Protein AF-A0A921IA34-F1 (afdb_monomer)

Radius of gyration: 31.18 Å; Cα contacts (8 Å, |Δi|>4): 1100; chains: 1; bounding box: 76×74×92 Å

InterPro domains:
  IPR003790 Glycosyl hydrolase-like 10 [PF02638] (275-524)
  IPR017853 Glycoside hydrolase superfamily [SSF51445] (281-502)
  IPR052177 Divisome-localized Glycosyl Hydrolase [PTHR43405] (266-521)

Organism: NCBI:txid371601

pLDDT: mean 89.74, std 14.3, range [26.45, 98.88]

Sequence (537 aa):
MKKIITHIIALLYVSVALAQVSVTIEAPSPDPTLTVRGPEKNVTLFNDVTWEKQDNYLALFSTAYGNIVRSNRTNYTALQIDKDMKVTAIINGGVDKNLRPSFSEKLHLEIPKDGFVLIASDSDYSSAGWKRFVAEHFRLGDIVKLRLNGDIQSLSQVLSSQKGVALPNIELEGDFLLTVVGNKTNIKGKINNYDPKAEYKLELLKGNSTMTLTVNSKGHFTAGLSLVEGTNYMDIQLSKDGVTAAKQPVIIYSRNSHVGSRELVMWVEQFPNALVLTDRNAVIKMVNNIKKAGYTALGLDVKGPEGYVSYRKNDLSSSPYITASQNPKKKVTDTGFDLLQTVLEEAHKMGLKVYASFNFFTEGNVTANDYAILNQHKDWEEIVQRPEDKGKLLRITESSRGKEAAEGKLVALAFVNPSNKKVQDFQLLRVEEVLKNYDVDGIVLDRCRYDNLYADFSHITRNAFEDYLREKGKVLDNFPADAFKIDQSGTLIKGKHYHEWILFRSQTIADFTGRIRALVNTYKQKKNPALKMAAYV

Foldseek 3Di:
DDDDDDDDPPPPPPPPPPPPKWKWKWFPQQFCVVPVTHDIDTADAELDPCVVVDALHKYKYACVNPFKDWDQFLQKWKFAAELQQFTADIRQAPDAQPDGGPSPDTGIDTHYHNTIMIMHGHPDCPPSVRRVCRRHRDDGGTRMFMDIVRHGFGPVCVVCVVVVQHFWEKDWPDDLEEEAADFKDKTKTFIPSDDLPWDKWKWKAFPPDIDTWDADSRRITMDMGGHDAAKGKIKIWMDTPNHTRYIRIHIYHYDYPPPDDDAAEAEAECQVCLVQLPDLVSLLVVLVVCVVVPHQAYEYAQAHLQGAGLADQQVQQPFHHQCPKPQPSNHDDPPVDRSQQSNQVNNVVSNYAYAHEYLQFGARKLLRRTGRCCVVVVVQWAFFQFLQQFRDTDGCCGDPNSVCSVVVNDTDTTTGALLDVVSLVSSLSVLLSCLVPHPHLEYEYHNLAAPDPRIHQDVSLVVLLQVLQVVVVHHDDDPPVQCWTRHNNSGIGGHVCVVSSVVSRVVSSVVSVVVSVVSQVVSCVVPNVSYDYYYDD

Solvent-accessible surface area (backbone atoms only — not comparable to full-atom values): 29355 Å² total; per-residue (Å²): 134,91,80,91,85,89,78,87,82,73,82,78,77,76,73,78,72,75,79,76,84,46,38,29,44,28,33,52,37,84,24,61,88,85,35,80,67,31,64,69,46,65,51,74,39,68,51,56,91,60,56,89,82,57,65,66,36,27,32,41,31,36,58,89,62,41,61,62,53,72,44,90,56,22,79,44,16,34,38,29,25,38,64,83,35,29,28,76,43,69,36,43,41,55,38,60,81,96,58,77,63,86,41,76,48,58,44,72,43,64,30,37,79,83,17,29,28,39,42,17,31,41,92,38,59,83,82,69,35,34,25,42,48,53,13,42,51,42,49,84,66,40,58,49,44,40,24,52,77,81,42,82,45,55,70,72,53,53,61,34,46,77,71,72,41,74,69,46,39,79,46,62,78,60,74,49,65,46,80,40,69,37,52,58,52,74,51,46,30,34,38,44,65,61,54,86,87,57,63,71,49,38,31,40,36,43,87,97,45,76,43,82,50,67,63,48,93,82,27,37,36,63,46,82,42,82,49,58,81,41,80,41,68,36,35,39,38,34,25,45,80,89,40,82,56,34,76,42,67,38,38,37,37,19,37,74,72,74,90,61,85,80,82,37,67,46,78,42,62,41,67,93,33,39,76,56,59,70,50,68,68,43,41,48,54,50,44,52,51,43,50,75,72,66,39,44,27,34,31,38,33,39,25,32,48,28,39,23,22,37,51,73,72,36,89,70,57,67,60,44,39,49,51,72,49,80,39,77,86,36,58,46,85,80,80,81,72,38,49,50,63,50,45,48,60,53,26,48,77,71,68,30,44,40,25,44,23,31,30,59,26,28,30,16,27,42,37,66,75,30,55,55,50,37,86,84,37,65,87,42,48,26,19,27,39,39,44,92,51,39,33,45,78,30,40,50,74,73,27,65,66,23,49,40,4,55,72,62,76,43,89,39,69,35,37,37,37,76,69,36,62,70,55,50,52,51,52,46,32,53,52,47,26,45,64,70,71,42,93,58,45,21,42,32,36,28,56,66,53,70,86,48,91,47,39,60,68,33,72,59,38,50,51,55,50,38,52,59,33,45,80,69,78,40,83,78,88,47,84,56,41,34,36,41,34,31,37,87,87,32,46,50,40,78,20,94,38,32,68,57,45,55,50,48,55,53,46,48,45,50,52,51,52,50,52,52,51,54,53,52,51,53,44,22,76,74,76,39,79,78,51,43,76,51,72,62,132

Structure (mmCIF, N/CA/C/O backbone):
data_AF-A0A921IA34-F1
#
_entry.id   AF-A0A921IA34-F1
#
loop_
_atom_site.group_PDB
_atom_site.id
_atom_site.type_symbol
_atom_site.label_atom_id
_atom_site.label_alt_id
_atom_site.label_comp_id
_atom_site.label_asym_id
_atom_site.label_entity_id
_atom_site.label_seq_id
_atom_site.pdbx_PDB_ins_code
_atom_site.Cartn_x
_atom_site.Cartn_y
_atom_site.Cartn_z
_atom_site.occupancy
_atom_site.B_iso_or_equiv
_atom_site.auth_seq_id
_atom_site.auth_comp_id
_atom_site.auth_asym_id
_atom_site.auth_atom_id
_atom_site.pdbx_PDB_model_num
ATOM 1 N N . MET A 1 1 ? 19.914 49.099 64.292 1.00 34.03 1 MET A N 1
ATOM 2 C CA . MET A 1 1 ? 19.563 50.344 63.574 1.00 34.03 1 MET A CA 1
ATOM 3 C C . MET A 1 1 ? 19.827 50.142 62.088 1.00 34.03 1 MET A C 1
ATOM 5 O O . MET A 1 1 ? 20.986 49.980 61.759 1.00 34.03 1 MET A O 1
ATOM 9 N N . LYS A 1 2 ? 18.756 50.173 61.266 1.00 33.38 2 LYS A N 1
ATOM 10 C CA . LYS A 1 2 ? 18.680 50.619 59.846 1.00 33.38 2 LYS A CA 1
ATOM 11 C C . LYS A 1 2 ? 19.602 49.900 58.828 1.00 33.38 2 LYS A C 1
ATOM 13 O O . LYS A 1 2 ? 20.805 49.952 58.984 1.00 33.38 2 LYS A O 1
ATOM 18 N N . LYS A 1 3 ? 19.166 49.304 57.708 1.00 35.38 3 LYS A N 1
ATOM 19 C CA . LYS A 1 3 ? 17.932 49.299 56.877 1.00 35.38 3 LYS A CA 1
ATOM 20 C C . LYS A 1 3 ? 18.040 48.059 55.947 1.00 35.38 3 LYS A C 1
ATOM 22 O O . LYS A 1 3 ? 19.132 47.786 55.475 1.00 35.38 3 LYS A O 1
ATOM 27 N N . ILE A 1 4 ? 17.034 47.184 55.841 1.00 37.50 4 ILE A N 1
ATOM 28 C CA . ILE A 1 4 ? 15.995 47.121 54.780 1.00 37.50 4 ILE A CA 1
ATOM 29 C C . ILE A 1 4 ? 16.569 47.092 53.349 1.00 37.50 4 ILE A C 1
ATOM 31 O O . ILE A 1 4 ? 17.015 48.134 52.888 1.00 37.50 4 ILE A O 1
ATOM 35 N N . ILE A 1 5 ? 16.458 45.943 52.660 1.00 36.03 5 ILE A N 1
ATOM 36 C CA . ILE A 1 5 ? 15.822 45.770 51.333 1.00 36.03 5 ILE A CA 1
ATOM 37 C C . ILE A 1 5 ? 15.361 44.300 51.202 1.00 36.03 5 ILE A C 1
ATOM 39 O O . ILE A 1 5 ? 16.137 43.359 51.076 1.00 36.03 5 ILE A O 1
ATOM 43 N N . THR A 1 6 ? 14.048 44.168 51.335 1.00 32.12 6 THR A N 1
ATOM 44 C CA . THR A 1 6 ? 13.084 43.202 50.796 1.00 32.12 6 THR A CA 1
ATOM 45 C C . THR A 1 6 ? 13.592 42.240 49.713 1.00 32.12 6 THR A C 1
ATOM 47 O O . THR A 1 6 ? 13.992 42.704 48.654 1.00 32.12 6 THR A O 1
ATOM 50 N N . HIS A 1 7 ? 13.438 40.924 49.913 1.00 31.88 7 HIS A N 1
ATOM 51 C CA . HIS A 1 7 ? 13.041 39.974 48.861 1.00 31.88 7 HIS A CA 1
ATOM 52 C C . HIS A 1 7 ? 12.028 38.984 49.449 1.00 31.88 7 HIS A C 1
ATOM 54 O O . HIS A 1 7 ? 12.232 38.385 50.503 1.00 31.88 7 HIS A O 1
ATOM 60 N N . ILE A 1 8 ? 10.894 38.908 48.766 1.00 31.66 8 ILE A N 1
ATOM 61 C CA . ILE A 1 8 ? 9.678 38.175 49.100 1.00 31.66 8 ILE A CA 1
ATOM 62 C C . ILE A 1 8 ? 9.946 36.672 48.956 1.00 31.66 8 ILE A C 1
ATOM 64 O O . ILE A 1 8 ? 10.125 36.183 47.845 1.00 31.66 8 ILE A O 1
ATOM 68 N N . ILE A 1 9 ? 9.942 35.928 50.065 1.00 30.95 9 ILE A N 1
ATOM 69 C CA . ILE A 1 9 ? 9.748 34.473 50.036 1.00 30.95 9 ILE A CA 1
ATOM 70 C C . ILE A 1 9 ? 8.237 34.254 50.013 1.00 30.95 9 ILE A C 1
ATOM 72 O O . ILE A 1 9 ? 7.579 34.176 51.050 1.00 30.95 9 ILE A O 1
ATOM 76 N N . ALA A 1 10 ? 7.670 34.237 48.809 1.00 32.19 10 ALA A N 1
ATOM 77 C CA . ALA A 1 10 ? 6.330 33.720 48.604 1.00 32.19 10 ALA A CA 1
ATOM 78 C C . ALA A 1 10 ? 6.380 32.205 48.834 1.00 32.19 10 ALA A C 1
ATOM 80 O O . ALA A 1 10 ? 7.074 31.482 48.118 1.00 32.19 10 ALA A O 1
ATOM 81 N N . LEU A 1 11 ? 5.651 31.740 49.852 1.00 30.73 11 LEU A N 1
ATOM 82 C CA . LEU A 1 11 ? 5.271 30.342 49.997 1.00 30.73 11 LEU A CA 1
ATOM 83 C C . LEU A 1 11 ? 4.583 29.886 48.702 1.00 30.73 11 LEU A C 1
ATOM 85 O O . LEU A 1 11 ? 3.416 30.196 48.464 1.00 30.73 11 LEU A O 1
ATOM 89 N N . LEU A 1 12 ? 5.293 29.114 47.885 1.00 27.77 12 LEU A N 1
ATOM 90 C CA . LEU A 1 12 ? 4.687 28.222 46.905 1.00 27.77 12 LEU A CA 1
ATOM 91 C C . LEU A 1 12 ? 4.050 27.061 47.677 1.00 27.77 12 LEU A C 1
ATOM 93 O O . LEU A 1 12 ? 4.649 26.003 47.859 1.00 27.77 12 LEU A O 1
ATOM 97 N N . TYR A 1 13 ? 2.816 27.265 48.139 1.00 29.97 13 TYR A N 1
ATOM 98 C CA . TYR A 1 13 ? 1.884 26.156 48.298 1.00 29.97 13 TYR A CA 1
ATOM 99 C C . TYR A 1 13 ? 1.627 25.599 46.896 1.00 29.97 13 TYR A C 1
ATOM 101 O O . TYR A 1 13 ? 0.759 26.076 46.169 1.00 29.97 13 TYR A O 1
ATOM 109 N N . VAL A 1 14 ? 2.419 24.607 46.490 1.00 28.56 14 VAL A N 1
ATOM 110 C CA . VAL A 1 14 ? 2.042 23.725 45.388 1.00 28.56 14 VAL A CA 1
ATOM 111 C C . VAL A 1 14 ? 0.906 22.867 45.927 1.00 28.56 14 VAL A C 1
ATOM 113 O O . VAL A 1 14 ? 1.120 21.847 46.579 1.00 28.56 14 VAL A O 1
ATOM 116 N N . SER A 1 15 ? -0.324 23.316 45.703 1.00 26.45 15 SER A N 1
ATOM 117 C CA . SER A 1 15 ? -1.469 22.423 45.688 1.00 26.45 15 SER A CA 1
ATOM 118 C C . SER A 1 15 ? -1.187 21.377 44.613 1.00 26.45 15 SER A C 1
ATOM 120 O O . SER A 1 15 ? -1.224 21.659 43.416 1.00 26.45 15 SER A O 1
ATOM 122 N N . VAL A 1 16 ? -0.851 20.159 45.037 1.00 29.06 16 VAL A N 1
ATOM 123 C CA . VAL A 1 16 ? -0.898 18.988 44.163 1.00 29.06 16 VAL A CA 1
ATOM 124 C C . VAL A 1 16 ? -2.370 18.812 43.804 1.00 29.06 16 VAL A C 1
ATOM 126 O O . VAL A 1 16 ? -3.139 18.210 44.549 1.00 29.06 16 VAL A O 1
ATOM 129 N N . ALA A 1 17 ? -2.792 19.429 42.703 1.00 27.73 17 ALA A N 1
ATOM 130 C CA . ALA A 1 17 ? -4.079 19.150 42.104 1.00 27.73 17 ALA A CA 1
ATOM 131 C C . ALA A 1 17 ? -4.035 17.686 41.658 1.00 27.73 17 ALA A C 1
ATOM 133 O O . ALA A 1 17 ? -3.368 17.344 40.683 1.00 27.73 17 ALA A O 1
ATOM 134 N N . LEU A 1 18 ? -4.694 16.807 42.416 1.00 32.25 18 LEU A N 1
ATOM 135 C CA . LEU A 1 18 ? -5.036 15.471 41.946 1.00 32.25 18 LEU A CA 1
ATOM 136 C C . LEU A 1 18 ? -5.746 15.654 40.602 1.00 32.25 18 LEU A C 1
ATOM 138 O O . LEU A 1 18 ? -6.806 16.278 40.550 1.00 32.25 18 LEU A O 1
ATOM 142 N N . ALA A 1 19 ? -5.134 15.180 39.515 1.00 39.66 19 ALA A N 1
ATOM 143 C CA . ALA A 1 19 ? -5.755 15.212 38.201 1.00 39.66 19 ALA A CA 1
ATOM 144 C C . ALA A 1 19 ? -7.112 14.505 38.303 1.00 39.66 19 ALA A C 1
ATOM 146 O O . ALA A 1 19 ? -7.183 13.326 38.655 1.00 39.66 19 ALA A O 1
ATOM 147 N N . GLN A 1 20 ? -8.193 15.248 38.070 1.00 52.47 20 GLN A N 1
ATOM 148 C CA . GLN A 1 20 ? -9.539 14.706 38.154 1.00 52.47 20 GLN A CA 1
ATOM 149 C C . GLN A 1 20 ? -9.697 13.644 37.063 1.00 52.47 20 GLN A C 1
ATOM 151 O O . GLN A 1 20 ? -9.492 13.924 35.883 1.00 52.47 20 GLN A O 1
ATOM 156 N N . VAL A 1 21 ? -10.020 12.415 37.470 1.00 64.69 21 VAL A N 1
ATOM 157 C CA . VAL A 1 21 ? -10.246 11.288 36.561 1.00 64.69 21 VAL A CA 1
ATOM 158 C C . VAL A 1 21 ? -11.356 11.662 35.578 1.00 64.69 21 VAL A C 1
ATOM 160 O O . VAL A 1 21 ? -12.492 11.900 35.988 1.00 64.69 21 VAL A O 1
ATOM 163 N N . SER A 1 22 ? -11.031 11.719 34.287 1.00 80.88 22 SER A N 1
ATOM 164 C CA . SER A 1 22 ? -11.992 12.041 33.232 1.00 80.88 22 SER A CA 1
ATOM 165 C C . SER A 1 22 ? -12.490 10.750 32.594 1.00 80.88 22 SER A C 1
ATOM 167 O O . SER A 1 22 ? -11.707 9.980 32.033 1.00 80.88 22 SER A O 1
ATOM 169 N N . VAL A 1 23 ? -13.795 10.504 32.699 1.00 90.50 23 VAL A N 1
ATOM 170 C CA . VAL A 1 23 ? -14.474 9.433 31.966 1.00 90.50 23 VAL A CA 1
ATOM 171 C C . VAL A 1 23 ? -15.251 10.052 30.822 1.00 90.50 23 VAL A C 1
ATOM 173 O O . VAL A 1 23 ? -16.060 10.951 31.050 1.00 90.50 23 VAL A O 1
ATOM 176 N N . THR A 1 24 ? -15.060 9.538 29.613 1.00 94.12 24 THR A N 1
ATOM 177 C CA . THR A 1 24 ? -15.840 9.933 28.438 1.00 94.12 24 THR A CA 1
ATOM 178 C C . THR A 1 24 ? -16.510 8.728 27.792 1.00 94.12 24 THR A C 1
ATOM 180 O O . THR A 1 24 ? -16.020 7.599 27.864 1.00 94.12 24 THR A O 1
ATOM 183 N N . ILE A 1 25 ? -17.652 8.971 27.151 1.00 96.56 25 ILE A N 1
ATOM 184 C CA . ILE A 1 25 ? -18.183 8.073 26.127 1.00 96.56 25 ILE A CA 1
ATOM 185 C C . ILE A 1 25 ? -17.742 8.618 24.767 1.00 96.56 25 ILE A C 1
ATOM 187 O O . ILE A 1 25 ? -17.926 9.801 24.478 1.00 96.56 25 ILE A O 1
ATOM 191 N N . GLU A 1 26 ? -17.147 7.765 23.946 1.00 95.19 26 GLU A N 1
ATOM 192 C CA . GLU A 1 26 ? -16.832 8.033 22.546 1.00 95.19 26 GLU A CA 1
ATOM 193 C C . GLU A 1 26 ? -17.920 7.398 21.680 1.00 95.19 26 GLU A C 1
ATOM 195 O O . GLU A 1 26 ? -18.133 6.178 21.706 1.00 95.19 26 GLU A O 1
ATOM 200 N N . ALA A 1 27 ? -18.601 8.241 20.910 1.00 91.25 27 ALA A N 1
ATOM 201 C CA . ALA A 1 27 ? -19.473 7.801 19.832 1.00 91.25 27 ALA A CA 1
ATOM 202 C C . ALA A 1 27 ? -18.639 7.243 18.666 1.00 91.25 27 ALA A C 1
ATOM 204 O O . ALA A 1 27 ? -17.467 7.606 18.537 1.00 91.25 27 ALA A O 1
ATOM 205 N N . PRO A 1 28 ? -19.194 6.395 17.783 1.00 84.69 28 PRO A N 1
ATOM 206 C CA . PRO A 1 28 ? -18.472 5.965 16.591 1.00 84.69 28 PRO A CA 1
ATOM 207 C C . PRO A 1 28 ? -17.857 7.153 15.856 1.00 84.69 28 PRO A C 1
ATOM 209 O O . PRO A 1 28 ? -18.457 8.228 15.764 1.00 84.69 28 PRO A O 1
ATOM 212 N N . SER A 1 29 ? -16.637 6.968 15.347 1.00 76.75 29 SER A N 1
ATOM 213 C CA . SER A 1 29 ? -16.017 8.039 14.581 1.00 76.75 29 SER A CA 1
ATOM 214 C C . SER A 1 29 ? -16.907 8.398 13.388 1.00 76.75 29 SER A C 1
ATOM 216 O O . SER A 1 29 ? -17.338 7.479 12.684 1.00 76.75 29 SER A O 1
ATOM 218 N N . PRO A 1 30 ? -17.160 9.699 13.128 1.00 62.62 30 PRO A N 1
ATOM 219 C CA . PRO A 1 30 ? -17.965 10.120 11.988 1.00 62.62 30 PRO A CA 1
ATOM 220 C C . PRO A 1 30 ? -17.257 9.728 10.686 1.00 62.62 30 PRO A C 1
ATOM 222 O O . PRO A 1 30 ? -17.907 9.500 9.672 1.00 62.62 30 PRO A O 1
ATOM 225 N N . ASP A 1 31 ? -15.924 9.620 10.757 1.00 57.00 31 ASP A N 1
ATOM 226 C CA . ASP A 1 31 ? -15.035 9.123 9.722 1.00 57.00 31 ASP A CA 1
ATOM 227 C C . ASP A 1 31 ? -13.747 8.563 10.344 1.00 57.00 31 ASP A C 1
ATOM 229 O O . ASP A 1 31 ? -12.789 9.299 10.605 1.00 57.00 31 ASP A O 1
ATOM 233 N N . PRO A 1 32 ? -13.686 7.243 10.569 1.00 37.53 32 PRO A N 1
ATOM 234 C CA . PRO A 1 32 ? -12.523 6.583 11.158 1.00 37.53 32 PRO A CA 1
ATOM 235 C C . PRO A 1 32 ? -11.279 6.557 10.249 1.00 37.53 32 PRO A C 1
ATOM 237 O O . PRO A 1 32 ? -10.276 5.969 10.651 1.00 37.53 32 PRO A O 1
ATOM 240 N N . THR A 1 33 ? -11.322 7.126 9.038 1.00 36.69 33 THR A N 1
ATOM 241 C CA . THR A 1 33 ? -10.173 7.204 8.114 1.00 36.69 33 THR A CA 1
ATOM 242 C C . THR A 1 33 ? -9.428 8.537 8.195 1.00 36.69 33 THR A C 1
ATOM 244 O O . THR A 1 33 ? -8.220 8.560 7.971 1.00 36.69 33 THR A O 1
ATOM 247 N N . LEU A 1 34 ? -10.120 9.616 8.576 1.00 31.66 34 LEU A N 1
ATOM 248 C CA . LEU A 1 34 ? -9.529 10.935 8.838 1.00 31.66 34 LEU A CA 1
ATOM 249 C C . LEU A 1 34 ? -9.380 11.211 10.335 1.00 31.66 34 LEU A C 1
ATOM 251 O O . LEU A 1 34 ? -8.373 11.767 10.772 1.00 31.66 34 LEU A O 1
ATOM 255 N N . THR A 1 35 ? -10.353 10.770 11.131 1.00 40.47 35 THR A N 1
ATOM 256 C CA . THR A 1 35 ? -10.370 10.971 12.578 1.00 40.47 35 THR A CA 1
ATOM 257 C C . THR A 1 35 ? -10.532 9.616 13.244 1.00 40.47 35 THR A C 1
ATOM 259 O O . THR A 1 35 ? -11.627 9.081 13.365 1.00 40.47 35 THR A O 1
ATOM 262 N N . VAL A 1 36 ? -9.435 9.020 13.706 1.00 64.00 36 VAL A N 1
ATOM 263 C CA . VAL A 1 36 ? -9.460 7.684 14.341 1.00 64.00 36 VAL A CA 1
ATOM 264 C C . VAL A 1 36 ? -10.351 7.654 15.600 1.00 64.00 36 VAL A C 1
ATOM 266 O O . VAL A 1 36 ? -10.832 6.594 16.006 1.00 64.00 36 VAL A O 1
ATOM 269 N N . ARG A 1 37 ? -10.592 8.825 16.202 1.00 75.31 37 ARG A N 1
ATOM 270 C CA . ARG A 1 37 ? -11.310 9.030 17.462 1.00 75.31 37 ARG A CA 1
ATOM 271 C C . ARG A 1 37 ? -12.624 9.780 17.221 1.00 75.31 37 ARG A C 1
ATOM 273 O O . ARG A 1 37 ? -12.610 10.847 16.610 1.00 75.31 37 ARG A O 1
ATOM 280 N N . GLY A 1 38 ? -13.744 9.211 17.657 1.00 83.06 38 GLY A N 1
ATOM 281 C CA . GLY A 1 38 ? -15.059 9.835 17.509 1.00 83.06 38 GLY A CA 1
ATOM 282 C C . GLY A 1 38 ? -15.339 10.955 18.514 1.00 83.06 38 GLY A C 1
ATOM 283 O O . GLY A 1 38 ? -14.506 11.230 19.379 1.00 83.06 38 GLY A O 1
ATOM 284 N N . PRO A 1 39 ? -16.492 11.640 18.398 1.00 89.56 39 PRO A N 1
ATOM 285 C CA . PRO A 1 39 ? -16.884 12.694 19.318 1.00 89.56 39 PRO A CA 1
ATOM 286 C C . PRO A 1 39 ? -17.062 12.130 20.722 1.00 89.56 39 PRO A C 1
ATOM 288 O O . PRO A 1 39 ? -17.659 11.068 20.909 1.00 89.56 39 PRO A O 1
ATOM 291 N N . GLU A 1 40 ? -16.573 12.874 21.708 1.00 93.75 40 GLU A N 1
ATOM 292 C CA . GLU A 1 40 ? -16.615 12.465 23.105 1.00 93.75 40 GLU A CA 1
ATOM 293 C C . GLU A 1 40 ? -17.406 13.442 23.957 1.00 93.75 40 GLU A C 1
ATOM 295 O O . GLU A 1 40 ? -17.390 14.656 23.735 1.00 93.75 40 GLU A O 1
ATOM 300 N N . LYS A 1 41 ? -18.057 12.905 24.986 1.00 94.44 41 LYS A N 1
ATOM 301 C CA . LYS A 1 41 ? -18.662 13.699 26.053 1.00 94.44 41 LYS A CA 1
ATOM 302 C C . LYS A 1 41 ? -18.331 13.061 27.393 1.00 94.44 41 LYS A C 1
ATOM 304 O O . LYS A 1 41 ? -18.316 11.835 27.515 1.00 94.44 41 LYS A O 1
ATOM 309 N N . ASN A 1 42 ? -18.060 13.902 28.387 1.00 93.81 42 ASN A N 1
ATOM 310 C CA . ASN A 1 42 ? -17.802 13.450 29.750 1.00 93.81 42 ASN A CA 1
ATOM 311 C C . ASN A 1 42 ? -19.020 12.703 30.296 1.00 93.81 42 ASN A C 1
ATOM 313 O O . ASN A 1 42 ? -20.143 13.137 30.083 1.00 93.81 42 ASN A O 1
ATOM 317 N N . VAL A 1 43 ? -18.800 11.619 31.027 1.00 95.06 43 VAL A N 1
ATOM 318 C CA . VAL A 1 43 ? -19.814 11.007 31.888 1.00 95.06 43 VAL A CA 1
ATOM 319 C C . VAL A 1 43 ? -19.624 11.604 33.275 1.00 95.06 43 VAL A C 1
ATOM 321 O O . VAL A 1 43 ? -18.544 11.497 33.851 1.00 95.06 43 VAL A O 1
ATOM 324 N N . THR A 1 44 ? -20.644 12.289 33.782 1.00 92.81 44 THR A N 1
ATOM 325 C CA . THR A 1 44 ? -20.540 13.096 35.006 1.00 92.81 44 THR A CA 1
ATOM 326 C C . THR A 1 44 ? -21.247 12.477 36.201 1.00 92.81 44 THR A C 1
ATOM 328 O O . THR A 1 44 ? -20.896 12.809 37.329 1.00 92.81 44 THR A O 1
ATOM 331 N N . LEU A 1 45 ? -22.199 11.566 35.977 1.00 93.88 45 LEU A N 1
ATOM 332 C CA . LEU A 1 45 ? -22.930 10.866 37.035 1.00 93.88 45 LEU A CA 1
ATOM 333 C C . LEU A 1 45 ? -22.848 9.351 36.834 1.00 93.88 45 LEU A C 1
ATOM 335 O O . LEU A 1 45 ? -22.944 8.858 35.710 1.00 93.88 45 LEU A O 1
ATOM 339 N N . PHE A 1 46 ? -22.720 8.606 37.931 1.00 94.00 46 PHE A N 1
ATOM 340 C CA . PHE A 1 46 ? -22.594 7.148 37.913 1.00 94.00 46 PHE A CA 1
ATOM 341 C C . PHE A 1 46 ? -23.517 6.524 38.945 1.00 94.00 46 PHE A C 1
ATOM 343 O O . PHE A 1 46 ? -23.290 6.675 40.143 1.00 94.00 46 PHE A O 1
ATOM 350 N N . ASN A 1 47 ? -24.544 5.807 38.482 1.00 93.75 47 ASN A N 1
ATOM 351 C CA . ASN A 1 47 ? -25.560 5.178 39.333 1.00 93.75 47 ASN A CA 1
ATOM 352 C C . ASN A 1 47 ? -26.150 6.142 40.394 1.00 93.75 47 ASN A C 1
ATOM 354 O O . ASN A 1 47 ? -26.553 5.708 41.471 1.00 93.75 47 ASN A O 1
ATOM 358 N N . ASP A 1 48 ? -26.167 7.450 40.117 1.00 91.69 48 ASP A N 1
ATOM 359 C CA . ASP A 1 48 ? -26.601 8.472 41.071 1.00 91.69 48 ASP A CA 1
ATOM 360 C C . ASP A 1 48 ? -28.126 8.435 41.199 1.00 91.69 48 ASP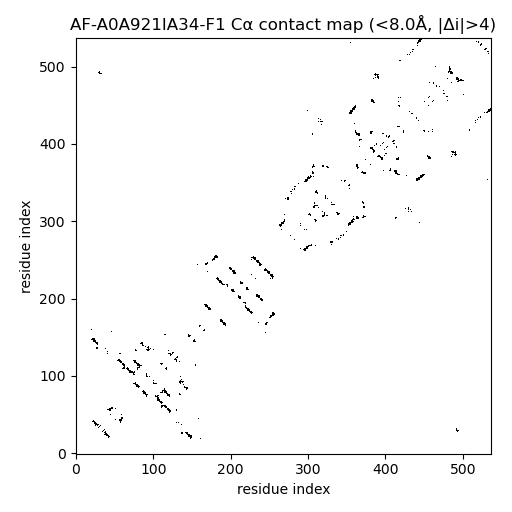 A C 1
ATOM 362 O O . ASP A 1 48 ? -28.844 8.589 40.215 1.00 91.69 48 ASP A O 1
ATOM 366 N N . VAL A 1 49 ? -28.640 8.247 42.414 1.00 92.62 49 VAL A N 1
ATOM 367 C CA . VAL A 1 49 ? -30.084 8.173 42.700 1.00 92.62 49 VAL A CA 1
ATOM 368 C C . VAL A 1 49 ? -30.803 9.520 42.609 1.00 92.62 49 VAL A C 1
ATOM 370 O O . VAL A 1 49 ? -32.030 9.564 42.564 1.00 92.62 49 VAL A O 1
ATOM 373 N N . THR A 1 50 ? -30.064 10.624 42.568 1.00 93.62 50 THR A N 1
ATOM 374 C CA . THR A 1 50 ? -30.594 11.992 42.519 1.00 93.62 50 THR A CA 1
ATOM 375 C C . THR A 1 50 ? -30.627 12.584 41.109 1.00 93.62 50 THR A C 1
ATOM 377 O O . THR A 1 50 ? -31.031 13.736 40.948 1.00 93.62 50 THR A O 1
ATOM 380 N N . TRP A 1 51 ? -30.258 11.803 40.089 1.00 93.94 51 TRP A N 1
ATOM 381 C CA . TRP A 1 51 ? -30.099 12.232 38.694 1.00 93.94 51 TRP A CA 1
ATOM 382 C C . TRP A 1 51 ? -31.297 13.012 38.112 1.00 93.94 51 TRP A C 1
ATOM 384 O O . TRP A 1 51 ? -31.105 13.968 37.362 1.00 93.94 51 TRP A O 1
ATOM 394 N N . GLU A 1 52 ? -32.540 12.686 38.494 1.00 93.62 52 GLU A N 1
ATOM 395 C CA . GLU A 1 52 ? -33.740 13.396 38.009 1.00 93.62 52 GLU A CA 1
ATOM 396 C C . GLU A 1 52 ? -33.842 14.854 38.487 1.00 93.62 52 GLU A C 1
ATOM 398 O O . GLU A 1 52 ? -34.546 15.655 37.866 1.00 93.62 52 GLU A O 1
ATOM 403 N N . LYS A 1 53 ? -33.158 15.199 39.585 1.00 91.88 53 LYS A N 1
ATOM 404 C CA . LYS A 1 53 ? -33.151 16.544 40.187 1.00 91.88 53 LYS A CA 1
ATOM 405 C C . LYS A 1 53 ? -32.023 17.430 39.658 1.00 91.88 53 LYS A C 1
ATOM 407 O O . LYS A 1 53 ? -31.947 18.595 40.036 1.00 91.88 53 LYS A O 1
ATOM 412 N N . GLN A 1 54 ? -31.137 16.871 38.841 1.00 91.69 54 GLN A N 1
ATOM 413 C CA . GLN A 1 54 ? -29.972 17.555 38.297 1.00 91.69 54 GLN A CA 1
ATOM 414 C C . GLN A 1 54 ? -30.205 17.923 36.829 1.00 91.69 54 GLN A C 1
ATOM 416 O O . GLN A 1 54 ? -31.186 17.498 36.214 1.00 91.69 54 GLN A O 1
ATOM 421 N N . ASP A 1 55 ? -29.289 18.703 36.260 1.00 89.50 55 ASP A N 1
ATOM 422 C CA . ASP A 1 55 ? -29.278 18.995 34.831 1.00 89.50 55 ASP A CA 1
ATOM 423 C C . ASP A 1 55 ? -27.849 19.176 34.310 1.00 89.50 55 ASP A C 1
ATOM 425 O O . ASP A 1 55 ? -26.914 19.292 35.102 1.00 89.50 55 ASP A O 1
ATOM 429 N N . ASN A 1 56 ? -27.690 19.219 32.986 1.00 93.06 56 ASN A N 1
ATOM 430 C CA . ASN A 1 56 ? -26.402 19.358 32.294 1.00 93.06 56 ASN A CA 1
ATOM 431 C C . ASN A 1 56 ? -25.431 18.216 32.612 1.00 93.06 56 ASN A C 1
ATOM 433 O O . ASN A 1 56 ? -24.302 18.432 33.058 1.00 93.06 56 ASN A O 1
ATOM 437 N N . TYR A 1 57 ? -25.885 16.989 32.372 1.00 94.81 57 TYR A N 1
ATOM 438 C CA . TYR A 1 57 ? -25.115 15.788 32.654 1.00 94.81 57 TYR A CA 1
ATOM 439 C C . TYR A 1 57 ? -25.244 14.731 31.569 1.00 94.81 57 TYR A C 1
ATOM 441 O O . TYR A 1 57 ? -26.176 14.708 30.758 1.00 94.81 57 TYR A O 1
ATOM 449 N N . LEU A 1 58 ? -24.317 13.784 31.662 1.00 97.12 58 LEU A N 1
ATOM 450 C CA . LEU A 1 58 ? -24.442 12.458 31.095 1.00 97.12 58 LEU A CA 1
ATOM 451 C C . LEU A 1 58 ? -24.264 11.443 32.225 1.00 97.12 58 LEU A C 1
ATOM 453 O O . LEU A 1 58 ? -23.217 11.403 32.872 1.00 97.12 58 LEU A O 1
ATOM 457 N N . ALA A 1 59 ? -25.302 10.657 32.478 1.00 97.31 59 ALA A N 1
ATOM 458 C CA . ALA A 1 59 ? -25.375 9.711 33.574 1.00 97.31 59 ALA A CA 1
ATOM 459 C C . ALA A 1 59 ? -25.271 8.281 33.050 1.00 97.31 59 ALA A C 1
ATOM 461 O O . ALA A 1 59 ? -25.974 7.912 32.109 1.00 97.31 59 ALA A O 1
ATOM 462 N N . LEU A 1 60 ? -24.408 7.481 33.668 1.00 97.94 60 LEU A N 1
ATOM 463 C CA . LEU A 1 60 ? -24.230 6.068 33.362 1.00 97.94 60 LEU A CA 1
ATOM 464 C C . LEU A 1 60 ? -24.844 5.212 34.471 1.00 97.94 60 LEU A C 1
ATOM 466 O O . LEU A 1 60 ? -24.502 5.357 35.647 1.00 97.94 60 LEU A O 1
ATOM 470 N N . PHE A 1 61 ? -25.708 4.280 34.082 1.00 97.69 61 PHE A N 1
ATOM 471 C CA . PHE A 1 61 ? -26.383 3.337 34.965 1.00 97.69 61 PHE A CA 1
ATOM 472 C C . PHE A 1 61 ? -26.020 1.908 34.584 1.00 97.69 61 PHE 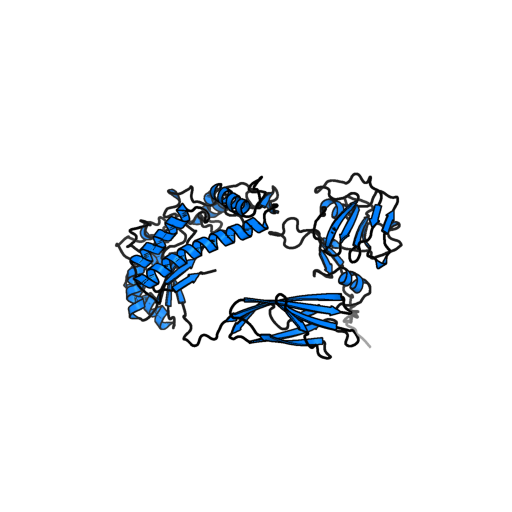A C 1
ATOM 474 O O . PHE A 1 61 ? -26.339 1.426 33.503 1.00 97.69 61 PHE A O 1
ATOM 481 N N . SER A 1 62 ? -25.348 1.236 35.502 1.00 96.00 62 SER A N 1
ATOM 482 C CA . SER A 1 62 ? -25.028 -0.189 35.449 1.00 96.00 62 SER A CA 1
ATOM 483 C C . SER A 1 62 ? -25.971 -0.968 36.362 1.00 96.00 62 SER A C 1
ATOM 485 O O . SER A 1 62 ? -26.739 -0.375 37.120 1.00 96.00 62 SER A O 1
ATOM 487 N N . THR A 1 63 ? -25.866 -2.295 36.369 1.00 92.12 63 THR A N 1
ATOM 488 C CA . THR A 1 63 ? -26.654 -3.155 37.268 1.00 92.12 63 THR A CA 1
ATOM 489 C C . THR A 1 63 ? -26.464 -2.836 38.758 1.00 92.12 63 THR A C 1
ATOM 491 O O . THR A 1 63 ? -27.300 -3.212 39.574 1.00 92.12 63 THR A O 1
ATOM 494 N N . ALA A 1 64 ? -25.419 -2.083 39.128 1.00 88.25 64 ALA A N 1
ATOM 495 C CA . ALA A 1 64 ? -25.239 -1.560 40.483 1.00 88.25 64 ALA A CA 1
ATOM 496 C C . ALA A 1 64 ? -26.325 -0.552 40.915 1.00 88.25 64 ALA A C 1
ATOM 498 O O . ALA A 1 64 ? -26.527 -0.368 42.112 1.00 88.25 64 ALA A O 1
ATOM 499 N N . TYR A 1 65 ? -27.010 0.105 39.973 1.00 93.69 65 TYR A N 1
ATOM 500 C CA . TYR A 1 65 ? -28.161 0.968 40.262 1.00 93.69 65 TYR A CA 1
ATOM 501 C C . TYR A 1 65 ? -29.449 0.163 40.483 1.00 93.69 65 TYR A C 1
ATOM 503 O O . TYR A 1 65 ? -30.271 0.503 41.331 1.00 93.69 65 TYR A O 1
ATOM 511 N N . GLY A 1 66 ? -29.634 -0.899 39.700 1.00 93.44 66 GLY A N 1
ATOM 512 C CA . GLY A 1 66 ? -30.845 -1.709 39.645 1.00 93.44 66 GLY A CA 1
ATOM 513 C C . GLY A 1 66 ? -31.014 -2.345 38.266 1.00 93.44 66 GLY A C 1
ATOM 514 O O . GLY A 1 66 ? -30.081 -2.365 37.467 1.00 93.44 66 GLY A O 1
ATOM 515 N N . ASN A 1 67 ? -32.219 -2.841 37.974 1.00 94.88 67 ASN A N 1
ATOM 516 C CA . ASN A 1 67 ? -32.506 -3.540 36.713 1.00 94.88 67 ASN A CA 1
ATOM 517 C C . ASN A 1 67 ? -33.137 -2.642 35.637 1.00 94.88 67 ASN A C 1
ATOM 519 O O . ASN A 1 67 ? -33.138 -3.007 34.469 1.00 94.88 67 ASN A O 1
ATOM 523 N N . ILE A 1 68 ? -33.719 -1.500 36.016 1.00 96.62 68 ILE A N 1
ATOM 524 C CA . ILE A 1 68 ? -34.466 -0.608 35.116 1.00 96.62 68 ILE A CA 1
ATOM 525 C C . ILE A 1 68 ? -34.194 0.843 35.514 1.00 96.62 68 ILE A C 1
ATOM 527 O O . ILE A 1 68 ? -34.242 1.169 36.703 1.00 96.62 68 ILE A O 1
ATOM 531 N N . VAL A 1 69 ? -33.995 1.722 34.529 1.00 96.38 69 VAL A N 1
ATOM 532 C CA . VAL A 1 69 ? -34.068 3.180 34.715 1.00 96.38 69 VAL A CA 1
ATOM 533 C C . VAL A 1 69 ? -35.323 3.707 34.029 1.00 96.38 69 VAL A C 1
ATOM 535 O O . VAL A 1 69 ? -35.567 3.436 32.853 1.00 96.38 69 VAL A O 1
ATOM 538 N N . ARG A 1 70 ? -36.144 4.456 34.770 1.00 96.00 70 ARG A N 1
ATOM 539 C CA . ARG A 1 70 ? -37.423 4.983 34.280 1.00 96.00 70 ARG A CA 1
ATOM 540 C C . ARG A 1 70 ? -37.704 6.377 34.820 1.00 96.00 70 ARG A C 1
ATOM 542 O O . ARG A 1 70 ? -37.385 6.654 35.968 1.00 96.00 70 ARG A O 1
ATOM 549 N N . SER A 1 71 ? -38.355 7.210 34.015 1.00 94.62 71 SER A N 1
ATOM 550 C CA . SER A 1 71 ? -38.923 8.493 34.438 1.00 94.62 71 SER A CA 1
ATOM 551 C C . SER A 1 71 ? -40.151 8.825 33.594 1.00 94.62 71 SER A C 1
ATOM 553 O O . SER A 1 71 ? -40.241 8.477 32.417 1.00 94.62 71 SER A O 1
ATOM 555 N N . ASN A 1 72 ? -41.112 9.526 34.195 1.00 92.38 72 ASN A N 1
ATOM 556 C CA . ASN A 1 72 ? -42.309 9.989 33.491 1.00 92.38 72 ASN A CA 1
ATOM 557 C C . ASN A 1 72 ? -42.051 11.204 32.589 1.00 92.38 72 ASN A C 1
ATOM 559 O O . ASN A 1 72 ? -42.943 11.584 31.828 1.00 92.38 72 ASN A O 1
ATOM 563 N N . ARG A 1 73 ? -40.866 11.819 32.674 1.00 91.19 73 ARG A N 1
ATOM 564 C CA . ARG A 1 73 ? -40.479 12.945 31.821 1.00 91.19 73 ARG A CA 1
ATOM 565 C C . ARG A 1 73 ? -40.059 12.439 30.440 1.00 91.19 73 ARG A C 1
ATOM 567 O O . ARG A 1 73 ? -39.437 11.387 30.315 1.00 91.19 73 ARG A O 1
ATOM 574 N N . THR A 1 74 ? -40.360 13.224 29.410 1.00 91.00 74 THR A N 1
ATOM 575 C CA . THR A 1 74 ? -40.032 12.907 28.009 1.00 91.00 74 THR A CA 1
ATOM 576 C C . THR A 1 74 ? -38.857 13.720 27.469 1.00 91.00 74 THR A C 1
ATOM 578 O O . THR A 1 74 ? -38.510 13.649 26.297 1.00 91.00 74 THR A O 1
ATOM 581 N N . ASN A 1 75 ? -38.224 14.527 28.321 1.00 90.19 75 ASN A N 1
ATOM 582 C CA . ASN A 1 75 ? -37.210 15.494 27.921 1.00 90.19 75 ASN A CA 1
ATOM 583 C C . ASN A 1 75 ? -35.777 14.945 27.996 1.00 90.19 75 ASN A C 1
ATOM 585 O O . ASN A 1 75 ? -34.850 15.752 28.012 1.00 90.19 75 ASN A O 1
ATOM 589 N N . TYR A 1 76 ? -35.606 13.623 28.074 1.00 95.88 76 TYR A N 1
ATOM 590 C CA . TYR A 1 76 ? -34.315 12.935 28.130 1.00 95.88 76 TYR A CA 1
ATOM 591 C C . TYR A 1 76 ? -33.972 12.317 26.786 1.00 95.88 76 TYR A C 1
ATOM 593 O O . TYR A 1 76 ? -34.868 11.869 26.076 1.00 95.88 76 TYR A O 1
ATOM 601 N N . THR A 1 77 ? -32.680 12.211 26.499 1.00 97.25 77 THR A N 1
ATOM 602 C CA . THR A 1 77 ? -32.169 11.329 25.445 1.00 97.25 77 THR A CA 1
ATOM 603 C C . THR A 1 77 ? -31.368 10.222 26.102 1.00 97.25 77 THR A C 1
ATOM 605 O O . THR A 1 77 ? -30.544 10.518 26.973 1.00 97.25 77 THR A O 1
ATOM 608 N N . ALA A 1 78 ? -31.585 8.972 25.710 1.00 97.94 78 ALA A N 1
ATOM 609 C CA . ALA A 1 78 ? -30.925 7.850 26.365 1.00 97.94 78 ALA A CA 1
ATOM 610 C C . ALA A 1 78 ? -30.513 6.747 25.396 1.00 97.94 78 ALA A C 1
ATOM 612 O O . ALA A 1 78 ? -31.095 6.615 24.322 1.00 97.94 78 ALA A O 1
ATOM 613 N N . LEU A 1 79 ? -29.527 5.954 25.808 1.00 98.19 79 LEU A N 1
ATOM 614 C CA . LEU A 1 79 ? -29.027 4.780 25.099 1.00 98.19 79 LEU A CA 1
ATOM 615 C C . LEU A 1 79 ? -29.068 3.571 26.031 1.00 98.19 79 LEU A C 1
ATOM 617 O O . LEU A 1 79 ? -28.668 3.677 27.190 1.00 98.19 79 LEU A O 1
ATOM 621 N N . GLN A 1 80 ? -29.475 2.422 25.507 1.00 98.44 80 GLN A N 1
ATOM 622 C CA . GLN A 1 80 ? -29.212 1.119 26.113 1.00 98.44 80 GLN A CA 1
ATOM 623 C C . GLN A 1 80 ? -28.031 0.482 25.384 1.00 98.44 80 GLN A C 1
ATOM 625 O O . GLN A 1 80 ? -28.054 0.379 24.156 1.00 98.44 80 GLN A O 1
ATOM 630 N N . ILE A 1 81 ? -27.004 0.064 26.118 1.00 98.38 81 ILE A N 1
ATOM 631 C CA . ILE A 1 81 ? -25.754 -0.472 25.571 1.00 98.38 81 ILE A CA 1
ATOM 632 C C . ILE A 1 81 ? -25.493 -1.844 26.195 1.00 98.38 81 ILE A C 1
ATOM 634 O O . ILE A 1 81 ? -25.540 -1.994 27.417 1.00 98.38 81 ILE A O 1
ATOM 638 N N . ASP A 1 82 ? -25.261 -2.855 25.360 1.00 95.56 82 ASP A N 1
ATOM 639 C CA . ASP A 1 82 ? -25.039 -4.230 25.815 1.00 95.56 82 ASP A CA 1
ATOM 640 C C . ASP A 1 82 ? -23.581 -4.508 26.235 1.00 95.56 82 ASP A C 1
ATOM 642 O O . ASP A 1 82 ? -22.712 -3.633 26.201 1.00 95.56 82 ASP A O 1
ATOM 646 N N . LYS A 1 83 ? -23.313 -5.755 26.644 1.00 89.62 83 LYS A N 1
ATOM 647 C CA . LYS A 1 83 ? -21.988 -6.231 27.077 1.00 89.62 83 LYS A CA 1
ATOM 648 C C . LYS A 1 83 ? -20.893 -6.122 26.005 1.00 89.62 83 LYS A C 1
ATOM 650 O O . LYS A 1 83 ? -19.713 -6.140 26.341 1.00 89.62 83 LYS A O 1
ATOM 655 N N . ASP A 1 84 ? -21.274 -6.051 24.729 1.00 85.56 84 ASP A N 1
ATOM 656 C CA . ASP A 1 84 ? -20.363 -5.967 23.584 1.00 85.56 84 ASP A CA 1
ATOM 657 C C . ASP A 1 84 ? -20.209 -4.509 23.107 1.00 85.56 84 ASP A C 1
ATOM 659 O O . ASP A 1 84 ? -19.699 -4.247 22.017 1.00 85.56 84 ASP A O 1
ATOM 663 N N . MET A 1 85 ? -20.622 -3.549 23.948 1.00 93.69 85 MET A N 1
ATOM 664 C CA . MET A 1 85 ? -20.601 -2.108 23.696 1.00 93.69 85 MET A CA 1
ATOM 665 C C . MET A 1 85 ? -21.490 -1.673 22.527 1.00 93.69 85 MET A C 1
ATOM 667 O O . MET A 1 85 ? -21.279 -0.603 21.950 1.00 93.69 85 MET A O 1
ATOM 671 N N . LYS A 1 86 ? -22.498 -2.475 22.176 1.00 93.19 86 LYS A N 1
ATOM 672 C CA . LYS A 1 86 ? -23.420 -2.173 21.086 1.00 93.19 86 LYS A CA 1
ATOM 673 C C . LYS A 1 86 ? -24.645 -1.420 21.593 1.00 93.19 86 LYS A C 1
ATOM 675 O O . LYS A 1 86 ? -25.271 -1.823 22.574 1.00 93.19 86 LYS A O 1
ATOM 680 N N . VAL A 1 87 ? -25.034 -0.351 20.902 1.00 96.62 87 VAL A N 1
ATOM 681 C CA . VAL A 1 87 ? -26.289 0.368 21.161 1.00 96.62 87 VAL A CA 1
ATOM 682 C C . VAL A 1 87 ? -27.466 -0.510 20.732 1.00 96.62 87 VAL A C 1
ATOM 684 O O . VAL A 1 87 ? -27.610 -0.845 19.555 1.00 96.62 87 VAL A O 1
ATOM 687 N N . THR A 1 88 ? -28.319 -0.876 21.683 1.00 97.31 88 THR A N 1
ATOM 688 C CA . THR A 1 88 ? -29.461 -1.788 21.488 1.00 97.31 88 THR A CA 1
ATOM 689 C C . THR A 1 88 ? -30.817 -1.096 21.576 1.00 97.31 88 THR A C 1
ATOM 691 O O . THR A 1 88 ? -31.780 -1.591 20.997 1.00 97.31 88 THR A O 1
ATOM 694 N N . ALA A 1 89 ? -30.896 0.065 22.229 1.00 97.56 89 ALA A N 1
ATOM 695 C CA . ALA A 1 89 ? -32.080 0.921 22.236 1.00 97.56 89 ALA A CA 1
ATOM 696 C C . ALA A 1 89 ? -31.680 2.398 22.337 1.00 97.56 89 ALA A C 1
ATOM 698 O O . ALA A 1 89 ? -30.624 2.723 22.886 1.00 97.56 89 ALA A O 1
ATOM 699 N N . ILE A 1 90 ? -32.533 3.284 21.823 1.00 96.94 90 ILE A N 1
ATOM 700 C CA . ILE A 1 90 ? -32.377 4.740 21.906 1.00 96.94 90 ILE A CA 1
ATOM 701 C C . ILE A 1 90 ? -33.732 5.342 22.278 1.00 96.94 90 ILE A C 1
ATOM 703 O O . ILE A 1 90 ? -34.742 4.937 21.718 1.00 96.94 90 ILE A O 1
ATOM 707 N N . ILE A 1 91 ? -33.741 6.314 23.191 1.00 97.31 91 ILE A N 1
ATOM 708 C CA . ILE A 1 91 ? -34.927 7.098 23.567 1.00 97.31 91 ILE A CA 1
ATOM 709 C C . ILE A 1 91 ? -34.709 8.548 23.151 1.00 97.31 91 ILE A C 1
ATOM 711 O O . ILE A 1 91 ? -33.683 9.130 23.522 1.00 97.31 91 ILE A O 1
ATOM 715 N N . ASN A 1 92 ? -35.666 9.129 22.415 1.00 95.31 92 ASN A N 1
ATOM 716 C CA . ASN A 1 92 ? -35.626 10.510 21.914 1.00 95.31 92 ASN A CA 1
ATOM 717 C C . ASN A 1 92 ? -34.264 10.895 21.290 1.00 95.31 92 ASN A C 1
ATOM 719 O O . ASN A 1 92 ? -33.758 11.989 21.528 1.00 95.31 92 ASN A O 1
ATOM 723 N N . GLY A 1 93 ? -33.634 10.005 20.523 1.00 92.94 93 GLY A N 1
ATOM 724 C CA . GLY A 1 93 ? -32.311 10.223 19.927 1.00 92.94 93 GLY A CA 1
ATOM 725 C C . GLY A 1 93 ? -32.186 9.581 18.547 1.00 92.94 93 GLY A C 1
ATOM 726 O O . GLY A 1 93 ? -33.191 9.236 17.934 1.00 92.94 93 GLY A O 1
ATOM 727 N N . GLY A 1 94 ? -30.958 9.425 18.050 1.00 87.88 94 GLY A N 1
ATOM 728 C CA . GLY A 1 94 ? -30.712 8.830 16.732 1.00 87.88 94 GLY A CA 1
ATOM 729 C C . GLY A 1 94 ? -31.093 9.731 15.558 1.00 87.88 94 GLY A C 1
ATOM 730 O O . GLY A 1 94 ? -31.393 9.232 14.477 1.00 87.88 94 GLY A O 1
ATOM 731 N N . VAL A 1 95 ? -31.096 11.048 15.771 1.00 88.25 95 VAL A N 1
ATOM 732 C CA . VAL A 1 95 ? -31.460 12.049 14.762 1.00 88.25 95 VAL A CA 1
ATOM 733 C C . VAL A 1 95 ? -30.226 12.547 14.015 1.00 88.25 95 VAL A C 1
ATOM 735 O O . VAL A 1 95 ? -29.099 12.471 14.508 1.00 88.25 95 VAL A O 1
ATOM 738 N N . ASP A 1 96 ? -30.420 13.073 12.810 1.00 82.62 96 ASP A N 1
ATOM 739 C CA . ASP A 1 96 ? -29.321 13.660 12.043 1.00 82.62 96 ASP A CA 1
ATOM 740 C C . ASP A 1 96 ? -28.802 14.961 12.665 1.00 82.62 96 ASP A C 1
ATOM 742 O O . ASP A 1 96 ? -29.464 15.622 13.467 1.00 82.62 96 ASP A O 1
ATOM 746 N N . LYS A 1 97 ? -27.571 15.326 12.297 1.00 80.62 97 LYS A N 1
ATOM 747 C CA . LYS A 1 97 ? -26.878 16.502 12.830 1.00 80.62 97 LYS A CA 1
ATOM 748 C C . LYS A 1 97 ? -27.719 17.771 12.655 1.00 80.62 97 LYS A C 1
ATOM 750 O O . LYS A 1 97 ? -28.217 18.045 11.566 1.00 80.62 97 LYS A O 1
ATOM 755 N N . ASN A 1 98 ? -27.788 18.587 13.707 1.00 80.81 98 ASN A N 1
ATOM 756 C CA . ASN A 1 98 ? -28.601 19.803 13.812 1.00 80.81 98 ASN A CA 1
ATOM 757 C C . ASN A 1 98 ? -30.121 19.569 13.850 1.00 80.81 98 ASN A C 1
ATOM 759 O O . ASN A 1 98 ? -30.871 20.548 13.834 1.00 80.81 98 ASN A O 1
ATOM 763 N N . LEU A 1 99 ? -30.595 18.322 13.933 1.00 83.81 99 LEU A N 1
ATOM 764 C CA . LEU A 1 99 ? -32.002 18.038 14.194 1.00 83.81 99 LEU A CA 1
ATOM 765 C C . LEU A 1 99 ? -32.259 17.895 15.695 1.00 83.81 99 LEU A C 1
ATOM 767 O O . LEU A 1 99 ? -31.424 17.436 16.478 1.00 83.81 99 LEU A O 1
ATOM 771 N 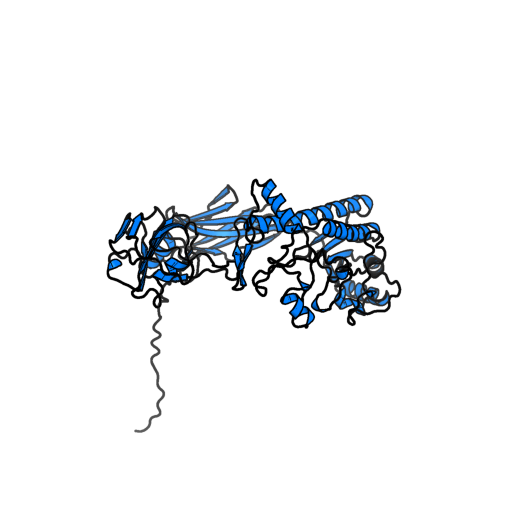N . ARG A 1 100 ? -33.458 18.314 16.101 1.00 88.69 100 ARG A N 1
ATOM 772 C CA . ARG A 1 100 ? -33.935 18.208 17.477 1.00 88.69 100 ARG A CA 1
ATOM 773 C C . ARG A 1 100 ? -34.983 17.091 17.567 1.00 88.69 100 ARG A C 1
ATOM 775 O O . ARG A 1 100 ? -35.951 17.142 16.808 1.00 88.69 100 ARG A O 1
ATOM 782 N N . PRO A 1 101 ? -34.831 16.119 18.485 1.00 90.94 101 PRO A N 1
ATOM 783 C CA . PRO A 1 101 ? -35.850 15.110 18.753 1.00 90.94 101 PRO A CA 1
ATOM 784 C C . PRO A 1 101 ? -37.184 15.739 19.165 1.00 90.94 101 PRO A C 1
ATOM 786 O O . PRO A 1 101 ? -37.218 16.826 19.746 1.00 90.94 101 PRO A O 1
ATOM 789 N N . SER A 1 102 ? -38.285 15.028 18.924 1.00 89.62 102 SER A N 1
ATOM 790 C CA . SER A 1 102 ? -39.626 15.472 19.328 1.00 89.62 102 SER A CA 1
ATOM 791 C C . SER A 1 102 ? -39.861 15.417 20.843 1.00 89.62 102 SER A C 1
ATOM 793 O O . SER A 1 102 ? -40.811 16.032 21.318 1.00 89.62 102 SER A O 1
ATOM 795 N N . PHE A 1 103 ? -39.002 14.717 21.600 1.00 91.62 103 PHE A N 1
ATOM 796 C CA . PHE A 1 103 ? -39.105 14.549 23.058 1.00 91.62 103 PHE A CA 1
ATOM 797 C C . PHE A 1 103 ? -40.483 14.039 23.500 1.00 91.62 103 PHE A C 1
ATOM 799 O O . PHE A 1 103 ? -41.119 14.593 24.400 1.00 91.62 103 PHE A O 1
ATOM 806 N N . SER A 1 104 ? -40.962 12.997 22.821 1.00 92.44 104 SER A N 1
ATOM 807 C CA . SER A 1 104 ? -42.296 12.419 23.024 1.00 92.44 104 SER A CA 1
ATOM 808 C C . SER A 1 104 ? -42.268 11.099 23.796 1.00 92.44 104 SER A C 1
ATOM 810 O O . SER A 1 104 ? -43.267 10.727 24.412 1.00 92.44 104 SER A O 1
ATOM 812 N N . GLU A 1 105 ? -41.125 10.415 23.830 1.00 94.19 105 GLU A N 1
ATOM 813 C CA . GLU A 1 105 ? -40.973 9.130 24.503 1.00 94.19 105 GLU A CA 1
ATOM 814 C C . GLU A 1 105 ? -40.636 9.327 25.981 1.00 94.19 105 GLU A C 1
ATOM 816 O O . GLU A 1 105 ? -39.762 10.123 26.338 1.00 94.19 105 GLU A O 1
ATOM 821 N N . LYS A 1 106 ? -41.316 8.583 26.857 1.00 95.44 106 LYS A N 1
ATOM 822 C CA . LYS A 1 106 ? -40.947 8.495 28.275 1.00 95.44 106 LYS A CA 1
ATOM 823 C C . LYS A 1 106 ? -39.725 7.600 28.430 1.00 95.44 106 LYS A C 1
ATOM 825 O O . LYS A 1 106 ? -39.575 6.617 27.709 1.00 95.44 106 LYS A O 1
ATOM 830 N N . LEU A 1 107 ? -38.884 7.902 29.414 1.00 96.06 107 LEU A N 1
ATOM 831 C CA . LEU A 1 107 ? -37.737 7.057 29.714 1.00 96.06 107 LEU A CA 1
ATOM 832 C C . LEU A 1 107 ? -38.200 5.755 30.380 1.00 96.06 107 LEU A C 1
ATOM 834 O O . LEU A 1 107 ? -38.743 5.777 31.487 1.00 96.06 107 LEU A O 1
ATOM 838 N N . HIS A 1 108 ? -37.931 4.628 29.728 1.00 96.56 108 HIS A N 1
ATOM 839 C CA . HIS A 1 108 ? -38.059 3.293 30.301 1.00 96.56 108 HIS A CA 1
ATOM 840 C C . HIS A 1 108 ? -37.067 2.358 29.604 1.00 96.56 108 HIS A C 1
ATOM 842 O O . HIS A 1 108 ? -37.320 1.926 28.484 1.00 96.56 108 HIS A O 1
ATOM 848 N N . LEU A 1 109 ? -35.936 2.066 30.247 1.00 97.50 109 LEU A N 1
ATOM 849 C CA . LEU A 1 109 ? -34.912 1.168 29.711 1.00 97.50 109 LEU A CA 1
ATOM 850 C C . LEU A 1 109 ? -34.501 0.140 30.762 1.00 97.50 109 LEU A C 1
ATOM 852 O O . LEU A 1 109 ? -34.239 0.492 31.917 1.00 97.50 109 LEU A O 1
ATOM 856 N N . GLU A 1 110 ? -34.420 -1.121 30.350 1.00 97.81 110 GLU A N 1
ATOM 857 C CA . GLU A 1 110 ? -33.776 -2.163 31.143 1.00 97.81 110 GLU A CA 1
ATOM 858 C C . GLU A 1 110 ? -32.262 -1.952 31.115 1.00 97.81 110 GLU A C 1
ATOM 860 O O . GLU A 1 110 ? -31.690 -1.542 30.105 1.00 97.81 110 GLU A O 1
ATOM 865 N N . ILE A 1 111 ? -31.598 -2.225 32.233 1.00 98.06 111 ILE A N 1
ATOM 866 C CA . ILE A 1 111 ? -30.141 -2.204 32.303 1.00 98.06 111 ILE A CA 1
ATOM 867 C C . ILE A 1 111 ? -29.644 -3.606 31.930 1.00 98.06 111 ILE A C 1
ATOM 869 O O . ILE A 1 111 ? -29.886 -4.549 32.691 1.00 98.06 111 ILE A O 1
ATOM 873 N N . PRO A 1 112 ? -28.947 -3.781 30.790 1.00 95.69 112 PRO A N 1
ATOM 874 C CA . PRO A 1 112 ? -28.495 -5.099 30.367 1.00 95.69 112 PRO A CA 1
ATOM 875 C C . PRO A 1 112 ? -27.472 -5.681 31.344 1.00 95.69 112 PRO A C 1
ATOM 877 O O . PRO A 1 112 ? -26.650 -4.959 31.913 1.00 95.69 112 PRO A O 1
ATOM 880 N N . LYS A 1 113 ? -27.458 -7.011 31.487 1.00 89.81 113 LYS A N 1
ATOM 881 C CA . LYS A 1 113 ? -26.389 -7.705 32.215 1.00 89.81 113 LYS A CA 1
ATOM 882 C C . LYS A 1 113 ? -25.037 -7.408 31.555 1.00 89.81 113 LYS A C 1
ATOM 884 O O . LYS A 1 113 ? -24.899 -7.571 30.346 1.00 89.81 113 LYS A O 1
ATOM 889 N N . ASP A 1 114 ? -24.067 -6.975 32.361 1.00 86.00 114 ASP A N 1
ATOM 890 C CA . ASP A 1 114 ? -22.721 -6.548 31.938 1.00 86.00 114 ASP A CA 1
ATOM 891 C C . ASP A 1 114 ? -22.701 -5.371 30.932 1.00 86.00 114 ASP A C 1
ATOM 893 O O . ASP A 1 114 ? -21.648 -5.029 30.397 1.00 86.00 114 ASP A O 1
ATOM 897 N N . GLY A 1 115 ? -23.851 -4.723 30.714 1.00 95.50 115 GLY A N 1
ATOM 898 C CA . GLY A 1 115 ? -24.017 -3.506 29.925 1.00 95.50 115 GLY A CA 1
ATOM 899 C C . GLY A 1 115 ? -24.430 -2.315 30.792 1.00 95.50 115 GLY A C 1
ATOM 900 O O . GLY A 1 115 ? -24.327 -2.340 32.024 1.00 95.50 115 GLY A O 1
ATOM 901 N N . PHE A 1 116 ? -24.885 -1.241 30.151 1.00 98.31 116 PHE A N 1
ATOM 902 C CA . PHE A 1 116 ? -25.283 -0.020 30.845 1.00 98.31 116 PHE A CA 1
ATOM 903 C C . PHE A 1 116 ? -26.310 0.802 30.065 1.00 98.31 116 PHE A C 1
ATOM 905 O O . PHE A 1 116 ? -26.464 0.677 28.851 1.00 98.31 116 PHE A O 1
ATOM 912 N N . VAL A 1 117 ? -27.002 1.680 30.784 1.00 98.62 117 VAL A N 1
ATOM 913 C CA . VAL A 1 117 ? -27.862 2.726 30.232 1.00 98.62 117 VAL A CA 1
ATOM 914 C C . VAL A 1 117 ? -27.161 4.070 30.385 1.00 98.62 117 VAL A C 1
ATOM 916 O O . VAL A 1 117 ? -26.607 4.377 31.439 1.00 98.62 117 VAL A O 1
ATOM 919 N N . LEU A 1 118 ? -27.189 4.880 29.334 1.00 98.19 118 LEU A N 1
ATOM 920 C CA . LEU A 1 118 ? -26.646 6.233 29.318 1.00 98.19 118 LEU A CA 1
ATOM 921 C C . LEU A 1 118 ? -27.801 7.224 29.176 1.00 98.19 118 LEU A C 1
ATOM 923 O O . LEU A 1 118 ? -28.585 7.095 28.242 1.00 98.19 118 LEU A O 1
ATOM 927 N N . ILE A 1 119 ? -27.917 8.210 30.064 1.00 98.12 119 ILE A N 1
ATOM 928 C CA . ILE A 1 119 ? -28.989 9.216 30.031 1.00 98.12 119 ILE A CA 1
ATOM 929 C C . ILE A 1 119 ? -28.380 10.606 30.027 1.00 98.12 119 ILE A C 1
ATOM 931 O O . ILE A 1 119 ? -27.576 10.941 30.894 1.00 98.12 119 ILE A O 1
ATOM 935 N N . ALA A 1 120 ? -28.799 11.433 29.078 1.00 97.06 120 ALA A N 1
ATOM 936 C CA . ALA A 1 120 ? -28.449 12.841 29.051 1.00 97.06 120 ALA A CA 1
ATOM 937 C C . ALA A 1 120 ? -29.638 13.720 29.438 1.00 97.06 120 ALA A C 1
ATOM 939 O O . ALA A 1 120 ? -30.770 13.515 28.980 1.00 97.06 120 ALA A O 1
ATOM 940 N N . SER A 1 121 ? -29.339 14.749 30.226 1.00 94.94 121 SER A N 1
ATOM 941 C CA . SER A 1 121 ? -30.232 15.872 30.492 1.00 94.94 121 SER A CA 1
ATOM 942 C C . SER A 1 121 ? -29.465 17.175 30.344 1.00 94.94 121 SER A C 1
ATOM 944 O O . SER A 1 121 ? -28.297 17.269 30.716 1.00 94.94 121 SER A O 1
ATOM 946 N N . ASP A 1 122 ? -30.144 18.174 29.800 1.00 92.62 122 ASP A N 1
ATOM 947 C CA . ASP A 1 122 ? -29.710 19.563 29.858 1.00 92.62 122 ASP A CA 1
ATOM 948 C C . ASP A 1 122 ? -30.902 20.522 29.910 1.00 92.62 122 ASP A C 1
ATOM 950 O O . ASP A 1 122 ? -32.018 20.197 29.460 1.00 92.62 122 ASP A O 1
ATOM 954 N N . SER A 1 123 ? -30.624 21.709 30.453 1.00 86.31 123 SER A N 1
ATOM 955 C CA . SER A 1 123 ? -31.585 22.804 30.574 1.00 86.31 123 SER A CA 1
ATOM 956 C C . SER A 1 123 ? -31.821 23.485 29.227 1.00 86.31 123 SER A C 1
ATOM 958 O O . SER A 1 123 ? -32.897 24.032 28.985 1.00 86.31 123 SER A O 1
ATOM 960 N N . ASP A 1 124 ? -30.839 23.397 28.327 1.00 85.81 124 ASP A N 1
ATOM 961 C CA . ASP A 1 124 ? -30.902 23.887 26.956 1.00 85.81 124 ASP A CA 1
ATOM 962 C C . ASP A 1 124 ? -30.173 22.938 25.991 1.00 85.81 124 ASP A C 1
ATOM 964 O O . ASP A 1 124 ? -28.950 22.766 26.034 1.00 85.81 124 ASP A O 1
ATOM 968 N N . TYR A 1 125 ? -30.954 22.389 25.057 1.00 85.50 125 TYR A N 1
ATOM 969 C CA . TYR A 1 125 ? -30.501 21.454 24.030 1.00 85.50 125 TYR A CA 1
ATOM 970 C C . TYR A 1 125 ? -29.426 22.053 23.113 1.00 85.50 125 TYR A C 1
ATOM 972 O O . TYR A 1 125 ? -28.539 21.337 22.643 1.00 85.50 125 TYR A O 1
ATOM 980 N N . SER A 1 126 ? -29.500 23.357 22.840 1.00 77.81 126 SER A N 1
ATOM 981 C CA . SER A 1 126 ? -28.632 24.030 21.873 1.00 77.81 126 SER A CA 1
ATOM 982 C C . SER A 1 126 ? -27.278 24.404 22.468 1.00 77.81 126 SER A C 1
ATOM 984 O O . SER A 1 126 ? -26.259 24.217 21.802 1.00 77.81 126 SER A O 1
ATOM 986 N N . SER A 1 127 ? -27.261 24.937 23.694 1.00 78.81 127 SER A N 1
ATOM 987 C CA . SER A 1 127 ? -26.064 25.544 24.294 1.00 78.81 127 SER A CA 1
ATOM 988 C C . SER A 1 127 ? -25.285 24.603 25.219 1.00 78.81 127 SER A C 1
ATOM 990 O O . SER A 1 127 ? -24.056 24.595 25.174 1.00 78.81 127 SER A O 1
ATOM 992 N N . ALA A 1 128 ? -25.958 23.763 26.012 1.00 81.38 128 ALA A N 1
ATOM 993 C CA . ALA A 1 128 ? -25.288 22.811 26.905 1.00 81.38 128 ALA A CA 1
ATOM 994 C C . ALA A 1 128 ? -24.931 21.494 26.182 1.00 81.38 128 ALA A C 1
ATOM 996 O O . ALA A 1 128 ? -23.882 20.878 26.424 1.00 81.38 128 ALA A O 1
ATOM 997 N N . GLY A 1 129 ? -25.785 21.085 25.238 1.00 87.00 129 GLY A N 1
ATOM 998 C CA . GLY A 1 129 ? -25.488 20.065 24.234 1.00 87.00 129 GLY A CA 1
ATOM 999 C C . GLY A 1 129 ? -25.169 18.678 24.801 1.00 87.00 129 GLY A C 1
ATOM 1000 O O . GLY A 1 129 ? -24.317 17.977 24.250 1.00 87.00 129 GLY A O 1
ATOM 1001 N N . TRP A 1 130 ? -25.783 18.288 25.919 1.00 94.50 130 TRP A N 1
ATOM 1002 C CA . TRP A 1 130 ? -25.671 16.946 26.503 1.00 94.50 130 TRP A CA 1
ATOM 1003 C C . TRP A 1 130 ? -26.639 15.991 25.816 1.00 94.50 130 TRP A C 1
ATOM 1005 O O . TRP A 1 130 ? -26.229 14.969 25.266 1.00 94.50 130 TRP A O 1
ATOM 1015 N N . LYS A 1 131 ? -27.913 16.384 25.756 1.00 95.94 131 LYS A N 1
ATOM 1016 C CA . LYS A 1 131 ? -28.956 15.674 25.015 1.00 95.94 131 LYS A CA 1
ATOM 1017 C C . LYS A 1 131 ? -28.656 15.641 23.532 1.00 95.94 131 LYS A C 1
ATOM 1019 O O . LYS A 1 131 ? -28.764 14.601 22.897 1.00 95.94 131 LYS A O 1
ATOM 1024 N N . ARG A 1 132 ? -28.203 16.771 22.989 1.00 94.62 132 ARG A N 1
ATOM 1025 C CA . ARG A 1 132 ? -27.794 16.881 21.587 1.00 94.62 132 ARG A CA 1
ATOM 1026 C C . ARG A 1 132 ? -26.661 15.923 21.233 1.00 94.62 132 ARG A C 1
ATOM 1028 O O . ARG A 1 132 ? -26.699 15.304 20.176 1.00 94.62 132 ARG A O 1
ATOM 1035 N N . PHE A 1 133 ? -25.678 15.765 22.120 1.00 94.94 133 PHE A N 1
ATOM 1036 C CA . PHE A 1 133 ? -24.578 14.835 21.891 1.00 94.94 133 PHE A CA 1
ATOM 1037 C C . PHE A 1 133 ? -25.084 13.396 21.720 1.00 94.94 133 PHE A C 1
ATOM 1039 O O . PHE A 1 133 ? -24.749 12.760 20.723 1.00 94.94 133 PHE A O 1
ATOM 1046 N N . VAL A 1 134 ? -25.929 12.917 22.639 1.00 95.88 134 VAL A N 1
ATOM 1047 C CA . VAL A 1 134 ? -26.533 11.576 22.554 1.00 95.88 134 VAL A CA 1
ATOM 1048 C C . VAL A 1 134 ? -27.465 11.450 21.346 1.00 95.88 134 VAL A C 1
ATOM 1050 O O . VAL A 1 134 ? -27.453 10.433 20.657 1.00 95.88 134 VAL A O 1
ATOM 1053 N N . ALA A 1 135 ? -28.257 12.483 21.064 1.00 94.56 135 ALA A N 1
ATOM 1054 C CA . ALA A 1 135 ? -29.219 12.463 19.974 1.00 94.56 135 ALA A CA 1
ATOM 1055 C C . ALA A 1 135 ? -28.554 12.379 18.594 1.00 94.56 135 ALA A C 1
ATOM 1057 O O . ALA A 1 135 ? -29.034 11.631 17.748 1.00 94.56 135 ALA A O 1
ATOM 1058 N N . GLU A 1 136 ? -27.471 13.127 18.368 1.00 93.69 136 GLU A N 1
ATOM 1059 C CA . GLU A 1 136 ? -26.871 13.273 17.038 1.00 93.69 136 GLU A CA 1
ATOM 1060 C C . GLU A 1 136 ? -25.837 12.188 16.707 1.00 93.69 136 GLU A C 1
ATOM 1062 O O . GLU A 1 136 ? -25.725 11.802 15.544 1.00 93.69 136 GLU A O 1
ATOM 1067 N N . HIS A 1 137 ? -25.096 11.674 17.695 1.00 93.62 137 HIS A N 1
ATOM 1068 C CA . HIS A 1 137 ? -23.881 10.884 17.435 1.00 93.62 137 HIS A CA 1
ATOM 1069 C C . HIS A 1 137 ? -24.038 9.364 17.549 1.00 93.62 137 HIS A C 1
ATOM 1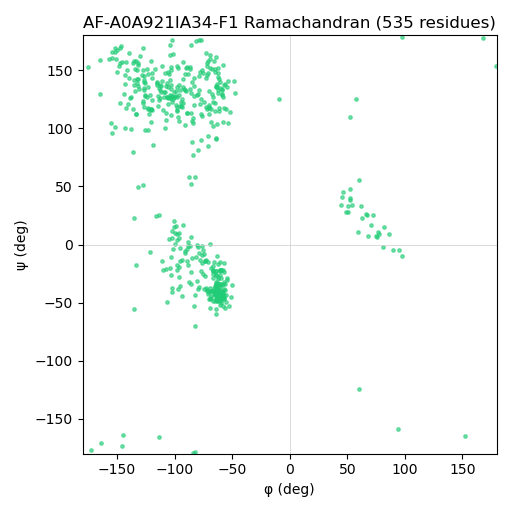071 O O . HIS A 1 137 ? -23.083 8.649 17.268 1.00 93.62 137 HIS A O 1
ATOM 1077 N N . PHE A 1 138 ? -25.208 8.864 17.948 1.00 94.62 138 PHE A N 1
ATOM 1078 C CA . PHE A 1 138 ? -25.436 7.429 18.137 1.00 94.62 138 PHE A CA 1
ATOM 1079 C C . PHE A 1 138 ? -26.606 6.942 17.285 1.00 94.62 138 PHE A C 1
ATOM 1081 O O . PHE A 1 138 ? -27.569 7.674 17.048 1.00 94.62 138 PHE A O 1
ATOM 1088 N N . ARG A 1 139 ? -26.527 5.700 16.821 1.00 92.81 139 ARG A N 1
ATOM 1089 C CA . ARG A 1 139 ? -27.530 4.963 16.049 1.00 92.81 139 ARG A CA 1
ATOM 1090 C C . ARG A 1 139 ? -27.667 3.549 16.609 1.00 92.81 139 ARG A C 1
ATOM 1092 O O . ARG A 1 139 ? -26.774 3.031 17.278 1.00 92.81 139 ARG A O 1
ATOM 1099 N N . LEU A 1 140 ? -28.813 2.917 16.349 1.00 92.25 140 LEU A N 1
ATOM 1100 C CA . LEU A 1 140 ? -29.012 1.515 16.711 1.00 92.25 140 LEU A CA 1
ATOM 1101 C C . LEU A 1 140 ? -27.953 0.649 16.025 1.00 92.25 140 LEU A C 1
ATOM 1103 O O . LEU A 1 140 ? -27.767 0.719 14.813 1.00 92.25 140 LEU A O 1
ATOM 1107 N N . GLY A 1 141 ? -27.289 -0.189 16.812 1.00 87.06 141 GLY A N 1
ATOM 1108 C CA . GLY A 1 141 ? -26.239 -1.087 16.357 1.00 87.06 141 GLY A CA 1
ATOM 1109 C C . GLY A 1 141 ? -24.822 -0.519 16.384 1.00 87.06 141 GLY A C 1
ATOM 1110 O O . GLY A 1 141 ? -23.890 -1.287 16.140 1.00 87.06 141 GLY A O 1
ATOM 1111 N N . ASP A 1 142 ? -24.650 0.759 16.719 1.00 88.12 142 ASP A N 1
ATOM 1112 C CA . ASP A 1 142 ? -23.336 1.378 16.872 1.00 88.12 142 ASP A CA 1
ATOM 1113 C C . ASP A 1 142 ? -22.512 0.711 17.972 1.00 88.12 142 ASP A C 1
ATOM 1115 O O . ASP A 1 142 ? -23.043 0.371 19.029 1.00 88.12 142 ASP A O 1
ATOM 1119 N N . ILE A 1 143 ? -21.203 0.580 17.743 1.00 87.56 143 ILE A N 1
ATOM 1120 C CA . ILE A 1 143 ? -20.241 0.161 18.768 1.00 87.56 143 ILE A CA 1
ATOM 1121 C C . ILE A 1 143 ? -19.614 1.405 19.389 1.00 87.56 143 ILE A C 1
ATOM 1123 O O . ILE A 1 143 ? -18.946 2.182 18.703 1.00 87.56 143 ILE A O 1
ATOM 1127 N N . VAL A 1 144 ? -19.807 1.577 20.691 1.00 93.88 144 VAL A N 1
ATOM 1128 C CA . VAL A 1 144 ? -19.302 2.727 21.450 1.00 93.88 144 VAL A CA 1
ATOM 1129 C C . VAL A 1 144 ? -18.044 2.354 22.226 1.00 93.88 144 VAL A C 1
ATOM 1131 O O . VAL A 1 144 ? -17.743 1.177 22.427 1.00 93.88 144 VAL A O 1
ATOM 1134 N N . LYS A 1 145 ? -17.287 3.349 22.688 1.00 93.81 145 LYS A N 1
ATOM 1135 C CA . LYS A 1 145 ? -16.133 3.107 23.565 1.00 93.81 145 LYS A CA 1
ATOM 1136 C C . LYS A 1 145 ? -16.254 3.957 24.813 1.00 93.81 145 LYS A C 1
ATOM 1138 O O . LYS A 1 145 ? -16.505 5.155 24.735 1.00 93.81 145 LYS A O 1
ATOM 1143 N N . LEU A 1 146 ? -16.035 3.342 25.964 1.00 93.44 146 LEU A N 1
ATOM 1144 C CA . LEU A 1 146 ? -15.783 4.077 27.192 1.00 93.44 146 LEU A CA 1
ATOM 1145 C C . LEU A 1 146 ? -14.300 4.407 27.260 1.00 93.44 146 LEU A C 1
ATOM 1147 O O . LEU A 1 146 ? -13.466 3.568 26.910 1.00 93.44 146 LEU A O 1
ATOM 1151 N N . ARG A 1 147 ? -13.967 5.613 27.713 1.00 88.44 147 ARG A N 1
ATOM 1152 C CA . ARG A 1 147 ? -12.581 6.010 27.921 1.00 88.44 147 ARG A CA 1
ATOM 1153 C C . ARG A 1 147 ? -12.336 6.543 29.313 1.00 88.44 147 ARG A C 1
ATOM 1155 O O . ARG A 1 147 ? -13.177 7.225 29.888 1.00 88.44 147 ARG A O 1
ATOM 1162 N N . LEU A 1 148 ? -11.146 6.246 29.817 1.00 80.75 148 LEU A N 1
ATOM 1163 C CA . LEU A 1 148 ? -10.614 6.759 31.070 1.00 80.75 148 LEU A CA 1
ATOM 1164 C C . LEU A 1 148 ? -9.325 7.508 30.761 1.00 80.75 148 LEU A C 1
ATOM 1166 O O . LEU A 1 148 ? -8.381 6.907 30.256 1.00 80.75 148 LEU A O 1
ATOM 1170 N N . ASN A 1 149 ? -9.296 8.815 31.018 1.00 76.50 149 ASN A N 1
ATOM 1171 C CA . ASN A 1 149 ? -8.165 9.694 30.696 1.00 76.50 149 ASN A CA 1
ATOM 1172 C C . ASN A 1 149 ? -7.681 9.570 29.235 1.00 76.50 149 ASN A C 1
ATOM 1174 O O . ASN A 1 149 ? -6.519 9.811 28.928 1.00 76.50 149 ASN A O 1
ATOM 1178 N N . GLY A 1 150 ? -8.592 9.208 28.327 1.00 69.94 150 GLY A N 1
ATOM 1179 C CA . GLY A 1 150 ? -8.323 9.060 26.902 1.00 69.94 150 GLY A CA 1
ATOM 1180 C C . GLY A 1 150 ? -8.037 7.641 26.417 1.00 69.94 150 GLY A C 1
ATOM 1181 O O . GLY A 1 150 ? -8.081 7.443 25.206 1.00 69.94 150 GLY A O 1
ATOM 1182 N N . ASP A 1 151 ? -7.854 6.652 27.289 1.00 71.19 151 ASP A N 1
ATOM 1183 C CA . ASP A 1 151 ? -7.653 5.250 26.892 1.00 71.19 151 ASP A CA 1
ATOM 1184 C C . ASP A 1 151 ? -8.970 4.481 26.861 1.00 71.19 151 ASP A C 1
ATOM 1186 O O . ASP A 1 151 ? -9.810 4.695 27.729 1.00 71.19 151 ASP A O 1
ATOM 1190 N N . ILE A 1 152 ? -9.153 3.574 25.892 1.00 79.31 152 ILE A N 1
ATOM 1191 C CA . ILE A 1 152 ? -10.352 2.721 25.814 1.00 79.31 152 ILE A CA 1
ATOM 1192 C C . ILE A 1 152 ? -10.353 1.750 26.995 1.00 79.31 152 ILE A C 1
ATOM 1194 O O . ILE A 1 152 ? -9.370 1.049 27.219 1.00 79.31 152 ILE A O 1
ATOM 1198 N N . GLN A 1 153 ? -11.469 1.691 27.714 1.00 82.88 153 GLN A N 1
ATOM 1199 C CA . GLN A 1 153 ? -11.659 0.833 28.879 1.00 82.88 153 GLN A CA 1
ATOM 1200 C C . GLN A 1 153 ? -13.001 0.095 28.806 1.00 82.88 153 GLN A C 1
ATOM 1202 O O . GLN A 1 153 ? -13.944 0.530 28.140 1.00 82.88 153 GLN A O 1
ATOM 1207 N N . SER A 1 154 ? -13.106 -1.015 29.528 1.00 83.56 154 SER A N 1
ATOM 1208 C CA . SER A 1 154 ? -14.362 -1.722 29.763 1.00 83.56 154 SER A CA 1
ATOM 1209 C C . SER A 1 154 ? -15.275 -0.961 30.737 1.00 83.56 154 SER A C 1
ATOM 1211 O O . SER A 1 154 ? -14.843 -0.081 31.490 1.00 83.56 154 SER A O 1
ATOM 1213 N N . LEU A 1 155 ? -16.556 -1.342 30.782 1.00 88.06 155 LEU A N 1
ATOM 1214 C CA . LEU A 1 155 ? -17.506 -0.815 31.766 1.00 88.06 155 LEU A CA 1
ATOM 1215 C C . LEU A 1 155 ? -17.047 -1.075 33.207 1.00 88.06 155 LEU A C 1
ATOM 1217 O O . LEU A 1 155 ? -17.069 -0.165 34.036 1.00 88.06 155 LEU A O 1
ATOM 1221 N N . SER A 1 156 ? -16.606 -2.302 33.508 1.00 80.06 156 SER A N 1
ATOM 1222 C CA . SER A 1 156 ? -16.082 -2.642 34.837 1.00 80.06 156 SER A CA 1
ATOM 1223 C C . SER A 1 156 ? -14.899 -1.747 35.203 1.00 80.06 156 SER A C 1
ATOM 1225 O O . SER A 1 156 ? -14.759 -1.348 36.368 1.00 80.06 156 SER A O 1
ATOM 1227 N N . GLN A 1 157 ? -14.102 -1.364 34.197 1.00 76.69 157 GLN A N 1
ATOM 1228 C CA . GLN A 1 157 ? -12.973 -0.483 34.396 1.00 76.69 157 GLN A CA 1
ATOM 1229 C C . GLN A 1 157 ? -13.339 0.945 34.763 1.00 76.69 157 GLN A C 1
ATOM 1231 O O . GLN A 1 157 ? -12.818 1.497 35.738 1.00 76.69 157 GLN A O 1
ATOM 1236 N N . VAL A 1 158 ? -14.301 1.506 34.044 1.00 85.56 158 VAL A N 1
ATOM 1237 C CA . VAL A 1 158 ? -14.865 2.817 34.354 1.00 85.56 158 VAL A CA 1
ATOM 1238 C C . VAL A 1 158 ? -15.535 2.839 35.728 1.00 85.56 158 VAL A C 1
ATOM 1240 O O . VAL A 1 158 ? -15.273 3.739 36.519 1.00 85.56 158 VAL A O 1
ATOM 1243 N N . LEU A 1 159 ? -16.357 1.844 36.065 1.00 85.75 159 LEU A N 1
ATOM 1244 C CA . LEU A 1 159 ? -17.056 1.820 37.358 1.00 85.75 159 LEU A CA 1
ATOM 1245 C C . LEU A 1 159 ? -16.095 1.715 38.553 1.00 85.75 159 LEU A C 1
ATOM 1247 O O . LEU A 1 159 ? -16.381 2.249 39.624 1.00 85.75 159 LEU A O 1
ATOM 1251 N N . SER A 1 160 ? -14.958 1.039 38.382 1.00 76.38 160 SER A N 1
ATOM 1252 C CA . SER A 1 160 ? -13.941 0.919 39.435 1.00 76.38 160 SER A CA 1
ATOM 1253 C C . SER A 1 160 ? -13.157 2.216 39.631 1.00 76.38 160 SER A C 1
ATOM 1255 O O . SER A 1 160 ? -12.898 2.603 40.772 1.00 76.38 160 SER A O 1
ATOM 1257 N N . SER A 1 161 ? -12.840 2.936 38.547 1.00 74.56 161 SER A N 1
ATOM 1258 C CA . SER A 1 161 ? -12.123 4.214 38.640 1.00 74.56 161 SER A CA 1
ATOM 1259 C C . SER A 1 161 ? -12.925 5.277 39.397 1.00 74.56 161 SER A C 1
ATOM 1261 O O . SER A 1 161 ? -12.349 6.046 40.163 1.00 74.56 161 SER A O 1
ATOM 1263 N N . GLN A 1 162 ? -14.258 5.261 39.281 1.00 76.88 162 GLN A N 1
ATOM 1264 C CA . GLN A 1 162 ? -15.152 6.143 40.045 1.00 76.88 162 GLN A CA 1
ATOM 1265 C C . GLN A 1 162 ? -15.156 5.856 41.548 1.00 76.88 162 GLN A C 1
ATOM 1267 O O . GLN A 1 162 ? -15.442 6.738 42.351 1.00 76.88 162 GLN A O 1
ATOM 1272 N N . LYS A 1 163 ? -14.783 4.637 41.948 1.00 70.44 163 LYS A N 1
ATOM 1273 C CA . LYS A 1 163 ? -14.572 4.272 43.355 1.00 70.44 163 LYS A CA 1
ATOM 1274 C C . LYS A 1 163 ? -13.155 4.610 43.843 1.00 70.44 163 LYS A C 1
ATOM 1276 O O . LYS A 1 163 ? -12.793 4.214 44.946 1.00 70.44 163 LYS A O 1
ATOM 1281 N N . GLY A 1 164 ? -12.340 5.288 43.027 1.00 60.69 164 GLY A N 1
ATOM 1282 C CA . GLY A 1 164 ? -10.927 5.554 43.313 1.00 60.69 164 GLY A CA 1
ATOM 1283 C C . GLY A 1 164 ? -10.042 4.306 43.242 1.00 60.69 164 GLY A C 1
ATOM 1284 O O . GLY A 1 164 ? -8.931 4.310 43.767 1.00 60.69 164 GLY A O 1
ATOM 1285 N N . VAL A 1 165 ? -10.522 3.228 42.614 1.00 62.12 165 VAL A N 1
ATOM 1286 C CA . VAL A 1 165 ? -9.795 1.959 42.511 1.00 62.12 165 VAL A CA 1
ATOM 1287 C C . VAL A 1 165 ? -9.064 1.922 41.172 1.00 62.12 165 VAL A C 1
ATOM 1289 O O . VAL A 1 165 ? -9.680 1.758 40.118 1.00 62.12 165 VAL A O 1
ATOM 1292 N N . ALA A 1 166 ? -7.741 2.082 41.206 1.00 63.06 166 ALA A N 1
ATOM 1293 C CA . ALA A 1 166 ? -6.903 1.921 40.025 1.00 63.06 166 ALA A CA 1
ATOM 1294 C C . ALA A 1 166 ? -6.920 0.452 39.584 1.00 63.06 166 ALA A C 1
ATOM 1296 O O . ALA A 1 166 ? -6.606 -0.443 40.372 1.00 63.06 166 ALA A O 1
ATOM 1297 N N . LEU A 1 167 ? -7.322 0.195 38.338 1.00 66.88 167 LEU A N 1
ATOM 1298 C CA . LEU A 1 167 ? -7.415 -1.168 37.838 1.00 66.88 167 LEU A CA 1
ATOM 1299 C C . LEU A 1 167 ? -6.131 -1.658 37.201 1.00 66.88 167 LEU A C 1
ATOM 1301 O O . LEU A 1 167 ? -5.352 -0.865 36.664 1.00 66.88 167 LEU A O 1
ATOM 1305 N N . PRO A 1 168 ? -5.926 -2.977 37.244 1.00 79.38 168 PRO A N 1
ATOM 1306 C CA . PRO A 1 168 ? -4.706 -3.550 36.763 1.00 79.38 168 PRO A CA 1
ATOM 1307 C C . PRO A 1 168 ? -4.726 -3.649 35.241 1.00 79.38 168 PRO A C 1
ATOM 1309 O O . PRO A 1 168 ? -5.711 -4.086 34.645 1.00 79.38 168 PRO A O 1
ATOM 1312 N N . ASN A 1 169 ? -3.633 -3.221 34.617 1.00 82.62 169 ASN A N 1
ATOM 1313 C CA . ASN A 1 169 ? -3.420 -3.299 33.172 1.00 82.62 169 ASN A CA 1
ATOM 1314 C C . ASN A 1 169 ? -2.079 -3.978 32.873 1.00 82.62 169 ASN A C 1
ATOM 1316 O O . ASN A 1 169 ? -1.289 -4.201 33.787 1.00 82.62 169 ASN A O 1
ATOM 1320 N N . ILE A 1 170 ? -1.839 -4.321 31.609 1.00 89.69 170 ILE A N 1
ATOM 1321 C CA . ILE A 1 170 ? -0.596 -4.956 31.162 1.00 89.69 170 ILE A CA 1
ATOM 1322 C C . ILE A 1 170 ? 0.269 -3.897 30.477 1.00 89.69 170 ILE A C 1
ATOM 1324 O O . ILE A 1 170 ? -0.188 -3.248 29.541 1.00 89.69 170 ILE A O 1
ATOM 1328 N N . GLU A 1 171 ? 1.525 -3.771 30.891 1.00 87.56 171 GLU A N 1
ATOM 1329 C CA . GLU A 1 171 ? 2.542 -2.965 30.212 1.00 87.56 171 GLU A CA 1
ATOM 1330 C C . GLU A 1 171 ? 3.696 -3.871 29.782 1.00 87.56 171 GLU A C 1
ATOM 1332 O O . GLU A 1 171 ? 4.267 -4.588 30.606 1.00 87.56 171 GLU A O 1
ATOM 1337 N N . LEU A 1 172 ? 4.028 -3.862 28.490 1.00 91.88 172 LEU A N 1
ATOM 1338 C CA . LEU A 1 172 ? 5.186 -4.580 27.955 1.00 91.88 172 LEU A CA 1
ATOM 1339 C C . LEU A 1 172 ? 6.454 -3.738 28.135 1.00 91.88 172 LEU A C 1
ATOM 1341 O O . LEU A 1 172 ? 6.427 -2.526 27.955 1.00 91.88 172 LEU A O 1
ATOM 1345 N N . GLU A 1 173 ? 7.583 -4.386 28.429 1.00 91.00 173 GLU A N 1
ATOM 1346 C CA . GLU A 1 173 ? 8.896 -3.714 28.484 1.00 91.00 173 GLU A CA 1
ATOM 1347 C C . GLU A 1 173 ? 9.457 -3.376 27.086 1.00 91.00 173 GLU A C 1
ATOM 1349 O O . GLU A 1 173 ? 10.474 -2.694 26.976 1.00 91.00 173 GLU A O 1
ATOM 1354 N N . GLY A 1 174 ? 8.824 -3.856 26.012 1.00 83.81 174 GLY A N 1
ATOM 1355 C CA . GLY A 1 174 ? 9.220 -3.598 24.628 1.00 83.81 174 GLY A CA 1
ATOM 1356 C C . GLY A 1 174 ? 8.016 -3.500 23.696 1.00 83.81 174 GLY A C 1
ATOM 1357 O O . GLY A 1 174 ? 6.868 -3.531 24.141 1.00 83.81 174 GLY A O 1
ATOM 1358 N N . ASP A 1 175 ? 8.287 -3.400 22.395 1.00 84.19 175 ASP A N 1
ATOM 1359 C CA . ASP A 1 175 ? 7.234 -3.257 21.393 1.00 84.19 175 ASP A CA 1
ATOM 1360 C C . ASP A 1 175 ? 6.292 -4.462 21.369 1.00 84.19 175 ASP A C 1
ATOM 1362 O O . ASP A 1 175 ? 6.695 -5.619 21.501 1.00 84.19 175 ASP A O 1
ATOM 1366 N N . PHE A 1 176 ? 5.013 -4.188 21.120 1.00 85.88 176 PHE A N 1
ATOM 1367 C CA . PHE A 1 176 ? 4.014 -5.228 20.897 1.00 85.88 176 PHE A CA 1
ATOM 1368 C C . PHE A 1 176 ? 4.167 -5.903 19.523 1.00 85.88 176 PHE A C 1
ATOM 1370 O O . PHE A 1 176 ? 3.571 -6.953 19.297 1.00 85.88 176 PHE A O 1
ATOM 1377 N N . LEU A 1 177 ? 4.951 -5.319 18.606 1.00 91.19 177 LEU A N 1
ATOM 1378 C CA . LEU A 1 177 ? 5.267 -5.867 17.288 1.00 91.19 177 LEU A CA 1
ATOM 1379 C C . LEU A 1 177 ? 6.785 -5.919 17.087 1.00 91.19 177 LEU A C 1
ATOM 1381 O O . LEU A 1 177 ? 7.442 -4.883 17.084 1.00 91.19 177 LEU A O 1
ATOM 1385 N N . LEU A 1 178 ? 7.350 -7.114 16.896 1.00 89.56 178 LEU A N 1
ATOM 1386 C CA . LEU A 1 178 ? 8.803 -7.288 16.780 1.00 89.56 178 LEU A CA 1
ATOM 1387 C C . LEU A 1 178 ? 9.222 -8.402 15.809 1.00 89.56 178 LEU A C 1
ATOM 1389 O O . LEU A 1 178 ? 8.478 -9.345 15.540 1.00 89.56 178 LEU A O 1
ATOM 1393 N N . THR A 1 179 ? 10.456 -8.307 15.302 1.00 91.00 179 THR A N 1
ATOM 1394 C CA . THR A 1 179 ? 11.110 -9.362 14.507 1.00 91.00 179 THR A CA 1
ATOM 1395 C C . THR A 1 179 ? 12.131 -10.113 15.354 1.00 91.00 179 THR A C 1
ATOM 1397 O O . THR A 1 179 ? 13.038 -9.507 15.922 1.00 91.00 179 THR A O 1
ATOM 1400 N N . VAL A 1 180 ? 12.031 -11.441 15.387 1.00 90.62 180 VAL A N 1
ATOM 1401 C CA . VAL A 1 180 ? 12.924 -12.337 16.131 1.00 90.62 180 VAL A CA 1
ATOM 1402 C C . VAL A 1 180 ? 13.695 -13.223 15.164 1.00 90.62 180 VAL A C 1
ATOM 1404 O O . VAL A 1 180 ? 13.138 -13.764 14.211 1.00 90.62 180 VAL A O 1
ATOM 1407 N N . VAL A 1 181 ? 14.989 -13.396 15.432 1.00 89.69 181 VAL A N 1
ATOM 1408 C CA . VAL A 1 181 ? 15.809 -14.405 14.759 1.00 89.69 181 VAL A CA 1
ATOM 1409 C C . VAL A 1 181 ? 15.805 -15.685 15.591 1.00 89.69 181 VAL A C 1
ATOM 1411 O O . VAL A 1 181 ? 16.216 -15.671 16.748 1.00 89.69 181 VAL A O 1
ATOM 1414 N N . GLY A 1 182 ? 15.370 -16.787 14.989 1.00 90.25 182 GLY A N 1
ATOM 1415 C CA . GLY A 1 182 ? 15.187 -18.079 15.641 1.00 90.25 182 GLY A CA 1
ATOM 1416 C C . GLY A 1 182 ? 13.744 -18.335 16.073 1.00 90.25 182 GLY A C 1
ATOM 1417 O O . GLY A 1 182 ? 12.847 -17.510 15.896 1.00 90.25 182 GLY A O 1
ATOM 1418 N N . ASN A 1 183 ? 13.527 -19.513 16.649 1.00 93.25 183 ASN A N 1
ATOM 1419 C CA . ASN A 1 183 ? 12.209 -20.040 17.007 1.00 93.25 183 ASN A CA 1
ATOM 1420 C C . ASN A 1 183 ? 11.824 -19.797 18.474 1.00 93.25 183 ASN A C 1
ATOM 1422 O O . ASN A 1 183 ? 10.853 -20.378 18.956 1.00 93.25 183 ASN A O 1
ATOM 1426 N N . LYS A 1 184 ? 12.586 -18.982 19.208 1.00 93.81 184 LYS A N 1
ATOM 1427 C CA . LYS A 1 184 ? 12.314 -18.670 20.612 1.00 93.81 184 LYS A CA 1
ATOM 1428 C C . LYS A 1 184 ? 12.572 -17.204 20.906 1.00 93.81 184 LYS A C 1
ATOM 1430 O O . LYS A 1 184 ? 13.521 -16.623 20.390 1.00 93.81 184 LYS A O 1
ATOM 1435 N N . THR A 1 185 ? 11.749 -16.628 21.770 1.00 94.00 185 THR A N 1
ATOM 1436 C CA . THR A 1 185 ? 12.000 -15.313 22.366 1.00 94.00 185 THR A CA 1
ATOM 1437 C C . THR A 1 185 ? 11.379 -15.239 23.750 1.00 94.00 185 THR A C 1
ATOM 1439 O O . THR A 1 185 ? 10.562 -16.086 24.107 1.00 94.00 185 THR A O 1
ATOM 1442 N N . ASN A 1 186 ? 11.739 -14.212 24.508 1.00 94.31 186 ASN A N 1
ATOM 1443 C CA . ASN A 1 186 ? 11.062 -13.871 25.747 1.00 94.31 186 ASN A CA 1
ATOM 1444 C C . ASN A 1 186 ? 10.319 -12.553 25.563 1.00 94.31 186 ASN A C 1
ATOM 1446 O O . ASN A 1 186 ? 10.884 -11.592 25.044 1.00 94.31 186 ASN A O 1
ATOM 1450 N N . ILE A 1 187 ? 9.087 -12.501 26.051 1.00 93.06 187 ILE A N 1
ATOM 1451 C CA . ILE A 1 187 ? 8.380 -11.242 26.284 1.00 93.06 187 ILE A CA 1
ATOM 1452 C C . ILE A 1 187 ? 8.385 -10.946 27.776 1.00 93.06 187 ILE A C 1
ATOM 1454 O O . ILE A 1 187 ? 8.267 -11.857 28.599 1.00 93.06 187 ILE A O 1
ATOM 1458 N N . LYS A 1 188 ? 8.547 -9.673 28.118 1.00 96.25 188 LYS A N 1
ATOM 1459 C CA . LYS A 1 188 ? 8.565 -9.189 29.494 1.00 96.25 188 LYS A CA 1
ATOM 1460 C C . LYS A 1 188 ? 7.578 -8.052 29.645 1.00 96.25 188 LYS A C 1
ATOM 1462 O O . LYS A 1 188 ? 7.334 -7.304 28.698 1.00 96.25 188 LYS A O 1
ATOM 1467 N N . GLY A 1 189 ? 7.035 -7.931 30.840 1.00 95.19 189 GLY A N 1
ATOM 1468 C CA . GLY A 1 189 ? 6.120 -6.862 31.172 1.00 95.19 189 GLY A CA 1
ATOM 1469 C C . GLY A 1 189 ? 5.783 -6.857 32.648 1.00 95.19 189 GLY A C 1
ATOM 1470 O O . GLY A 1 189 ? 6.282 -7.669 33.435 1.00 95.19 189 GLY A O 1
ATOM 1471 N N . LYS A 1 190 ? 4.898 -5.943 33.015 1.00 94.62 190 LYS A N 1
ATOM 1472 C CA . LYS A 1 190 ? 4.364 -5.806 34.364 1.00 94.62 190 LYS A CA 1
ATOM 1473 C C . LYS A 1 190 ? 2.863 -5.573 34.328 1.00 94.62 190 LYS A C 1
ATOM 1475 O O . LYS A 1 190 ? 2.310 -5.084 33.344 1.00 94.62 190 LYS A O 1
ATOM 1480 N N . ILE A 1 191 ? 2.225 -5.917 35.433 1.00 92.06 191 ILE A N 1
ATOM 1481 C CA . ILE A 1 191 ? 0.868 -5.509 35.740 1.00 92.06 191 ILE A CA 1
ATOM 1482 C C . ILE A 1 191 ? 0.963 -4.173 36.477 1.00 92.06 191 ILE A C 1
ATOM 1484 O O . ILE A 1 191 ? 1.485 -4.120 37.592 1.00 92.06 191 ILE A O 1
ATOM 1488 N N . ASN A 1 192 ? 0.485 -3.085 35.877 1.00 80.94 192 ASN A N 1
ATOM 1489 C CA . ASN A 1 192 ? 0.345 -1.834 36.627 1.00 80.94 192 ASN A CA 1
ATOM 1490 C C . ASN A 1 192 ? -0.812 -1.955 37.615 1.00 80.94 192 ASN A C 1
ATOM 1492 O O . ASN A 1 192 ? -1.732 -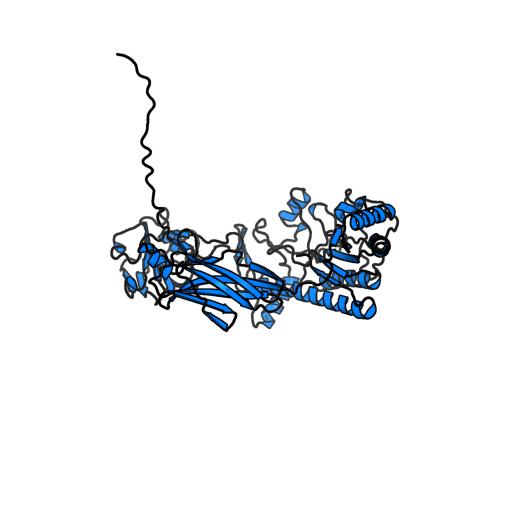2.726 37.377 1.00 80.94 192 ASN A O 1
ATOM 1496 N N . ASN A 1 193 ? -0.776 -1.202 38.719 1.00 81.94 193 ASN A N 1
ATOM 1497 C CA . ASN A 1 193 ? -1.775 -1.287 39.798 1.00 81.94 193 ASN A CA 1
ATOM 1498 C C . ASN A 1 193 ? -1.961 -2.721 40.340 1.00 81.94 193 ASN A C 1
ATOM 1500 O O . ASN A 1 193 ? -3.062 -3.132 40.704 1.00 81.94 193 ASN A O 1
ATOM 1504 N N . TYR A 1 194 ? -0.873 -3.497 40.359 1.00 86.31 194 TYR A N 1
ATOM 1505 C CA . TYR A 1 194 ? -0.860 -4.855 40.884 1.00 86.31 194 TYR A CA 1
ATOM 1506 C C . TYR A 1 194 ? -1.099 -4.860 42.398 1.00 86.31 194 TYR A C 1
ATOM 1508 O O . TYR A 1 194 ? -0.385 -4.205 43.156 1.00 86.31 194 TYR A O 1
ATOM 1516 N N . ASP A 1 195 ? -2.085 -5.642 42.826 1.00 85.19 195 ASP A N 1
ATOM 1517 C CA . ASP A 1 195 ? -2.392 -5.880 44.236 1.00 85.19 195 ASP A CA 1
ATOM 1518 C C . ASP A 1 195 ? -1.972 -7.309 44.615 1.00 85.19 195 ASP A C 1
ATOM 1520 O O . ASP A 1 195 ? -2.656 -8.257 44.237 1.00 85.19 195 ASP A O 1
ATOM 1524 N N . PRO A 1 196 ? -0.886 -7.511 45.378 1.00 83.31 196 PRO A N 1
ATOM 1525 C CA . PRO A 1 196 ? -0.413 -8.852 45.719 1.00 83.31 196 PRO A CA 1
ATOM 1526 C C . PRO A 1 196 ? -1.413 -9.669 46.556 1.00 83.31 196 PRO A C 1
ATOM 1528 O O . PRO A 1 196 ? -1.177 -10.856 46.768 1.00 83.31 196 PRO A O 1
ATOM 1531 N N . LYS A 1 197 ? -2.496 -9.056 47.057 1.00 84.06 197 LYS A N 1
ATOM 1532 C CA . LYS A 1 197 ? -3.571 -9.734 47.794 1.00 84.06 197 LYS A CA 1
ATOM 1533 C C . LYS A 1 197 ? -4.743 -10.168 46.911 1.00 84.06 197 LYS A C 1
ATOM 1535 O O . LYS A 1 197 ? -5.580 -10.929 47.387 1.00 84.06 197 LYS A O 1
ATOM 1540 N N . ALA A 1 198 ? -4.831 -9.675 45.677 1.00 82.25 198 ALA A N 1
ATOM 1541 C CA . ALA A 1 198 ? -5.904 -10.021 44.753 1.00 82.25 198 ALA A CA 1
ATOM 1542 C C . ALA A 1 198 ? -5.549 -11.249 43.905 1.00 82.25 198 ALA A C 1
ATOM 1544 O O . ALA A 1 198 ? -4.378 -11.504 43.614 1.00 82.25 198 ALA A O 1
ATOM 1545 N N . GLU A 1 199 ? -6.567 -11.994 43.472 1.00 85.38 199 GLU A N 1
ATOM 1546 C CA . GLU A 1 199 ? -6.369 -13.159 42.616 1.00 85.38 199 GLU A CA 1
ATOM 1547 C C . GLU A 1 199 ? -6.266 -12.724 41.149 1.00 85.38 199 GLU A C 1
ATOM 1549 O O . GLU A 1 199 ? -7.254 -12.371 40.496 1.00 85.38 199 GLU A O 1
ATOM 1554 N N . TYR A 1 200 ? -5.037 -12.742 40.630 1.00 89.38 200 TYR A N 1
ATOM 1555 C CA . TYR A 1 200 ? -4.746 -12.456 39.231 1.00 89.38 200 TYR A CA 1
ATOM 1556 C C . TYR A 1 200 ? -4.475 -13.724 38.439 1.00 89.38 200 TYR A C 1
ATOM 1558 O O . TYR A 1 200 ? -3.691 -14.581 38.846 1.00 89.38 200 TYR A O 1
ATOM 1566 N N . LYS A 1 201 ? -5.041 -13.776 37.235 1.00 93.62 201 LYS A N 1
ATOM 1567 C CA . LYS A 1 201 ? -4.722 -14.781 36.225 1.00 93.62 201 LYS A CA 1
ATOM 1568 C C . LYS A 1 201 ? -4.240 -14.084 34.959 1.00 93.62 201 LYS A C 1
ATOM 1570 O O . LYS A 1 201 ? -5.012 -13.387 34.306 1.00 93.62 201 LYS A O 1
ATOM 1575 N N . LEU A 1 202 ? -2.963 -14.254 34.629 1.00 95.75 202 LEU A N 1
ATOM 1576 C CA . LEU A 1 202 ? -2.367 -13.743 33.396 1.00 95.75 202 LEU A CA 1
ATOM 1577 C C . LEU A 1 202 ? -2.206 -14.904 32.412 1.00 95.75 202 LEU A C 1
ATOM 1579 O O . LEU A 1 202 ? -1.625 -15.928 32.759 1.00 95.75 202 LEU A O 1
ATOM 1583 N N . GLU A 1 203 ? -2.728 -14.767 31.201 1.00 96.50 203 GLU A N 1
ATOM 1584 C CA . GLU A 1 203 ? -2.782 -15.837 30.203 1.00 96.50 203 GLU A CA 1
ATOM 1585 C C . GLU A 1 203 ? -2.281 -15.342 28.854 1.00 96.50 203 GLU A C 1
ATOM 1587 O O . GLU A 1 203 ? -2.654 -14.266 28.405 1.00 96.50 203 GLU A O 1
ATOM 1592 N N . LEU A 1 204 ? -1.461 -16.142 28.183 1.00 94.81 204 LEU A N 1
ATOM 1593 C CA . LEU A 1 204 ? -1.108 -15.953 26.786 1.00 94.81 204 LEU A CA 1
ATOM 1594 C C . LEU A 1 204 ? -2.035 -16.800 25.912 1.00 94.81 204 LEU A C 1
ATOM 1596 O O . LEU A 1 204 ? -2.081 -18.022 26.057 1.00 94.81 204 LEU A O 1
ATOM 1600 N N . LEU A 1 205 ? -2.730 -16.154 24.987 1.00 93.88 205 LEU A N 1
ATOM 1601 C CA . LEU A 1 205 ? -3.659 -16.745 24.034 1.00 93.88 205 LEU A CA 1
ATOM 1602 C C . LEU A 1 205 ? -2.996 -16.802 22.653 1.00 93.88 205 LEU A C 1
ATOM 1604 O O . LEU A 1 205 ? -2.534 -15.782 22.143 1.00 93.88 205 LEU A O 1
ATOM 1608 N N . LYS A 1 206 ? -2.954 -17.983 22.033 1.00 89.31 206 LYS A N 1
ATOM 1609 C CA . LYS A 1 206 ? -2.453 -18.199 20.665 1.00 89.31 206 LYS A CA 1
ATOM 1610 C C . LYS A 1 206 ? -3.391 -19.159 19.934 1.00 89.31 206 LYS A C 1
ATOM 1612 O O . LYS A 1 206 ? -3.308 -20.374 20.110 1.00 89.31 206 LYS A O 1
ATOM 1617 N N . GLY A 1 207 ? -4.292 -18.623 19.110 1.00 84.38 207 GLY A N 1
ATOM 1618 C CA . GLY A 1 207 ? -5.367 -19.416 18.504 1.00 84.38 207 GLY A CA 1
ATOM 1619 C C . GLY A 1 207 ? -6.259 -20.038 19.585 1.00 84.38 207 GLY A C 1
ATOM 1620 O O . GLY A 1 207 ? -6.746 -19.328 20.455 1.00 84.38 207 GLY A O 1
ATOM 1621 N N . ASN A 1 208 ? -6.418 -21.364 19.563 1.00 84.88 208 ASN A N 1
ATOM 1622 C CA . ASN A 1 208 ? -7.175 -22.104 20.585 1.00 84.88 208 ASN A CA 1
ATOM 1623 C C . ASN A 1 208 ? -6.318 -22.531 21.792 1.00 84.88 208 ASN A C 1
ATOM 1625 O O . ASN A 1 208 ? -6.803 -23.239 22.672 1.00 84.88 208 ASN A O 1
ATOM 1629 N N . SER A 1 209 ? -5.033 -22.170 21.816 1.00 87.50 209 SER A N 1
ATOM 1630 C CA . SER A 1 209 ? -4.116 -22.528 22.895 1.00 87.50 209 SER A CA 1
ATOM 1631 C C . SER A 1 209 ? -4.006 -21.405 23.919 1.00 87.50 209 SER A C 1
ATOM 1633 O O . SER A 1 209 ? -3.841 -20.240 23.555 1.00 87.50 209 SER A O 1
ATOM 1635 N N . THR A 1 210 ? -4.009 -21.786 25.194 1.00 92.94 210 THR A N 1
ATOM 1636 C CA . THR A 1 210 ? -3.863 -20.872 26.328 1.00 92.94 210 THR A CA 1
ATOM 1637 C C . THR A 1 210 ? -2.734 -21.345 27.233 1.00 92.94 210 THR A C 1
ATOM 1639 O O . THR A 1 210 ? -2.651 -22.529 27.558 1.00 92.94 210 THR A O 1
ATOM 1642 N N . MET A 1 211 ? -1.869 -20.424 27.650 1.00 92.62 211 MET A N 1
ATOM 1643 C CA . MET A 1 211 ? -0.782 -20.678 28.595 1.00 92.62 211 MET A CA 1
ATOM 1644 C C . MET A 1 211 ? -0.849 -19.678 29.748 1.00 92.62 211 MET A C 1
ATOM 1646 O O . MET A 1 211 ? -0.750 -18.475 29.524 1.00 92.62 211 MET A O 1
ATOM 1650 N N . THR A 1 212 ? -0.960 -20.161 30.984 1.00 94.88 212 THR A N 1
ATOM 1651 C CA . THR A 1 212 ? -0.886 -19.302 32.175 1.00 94.88 212 THR A CA 1
ATOM 1652 C C . THR A 1 212 ? 0.537 -18.782 32.369 1.00 94.88 212 THR A C 1
ATOM 1654 O O . THR A 1 212 ? 1.499 -19.549 32.337 1.00 94.88 212 THR A O 1
ATOM 1657 N N . LEU A 1 213 ? 0.671 -17.478 32.592 1.00 95.00 213 LEU A N 1
ATOM 1658 C CA . LEU A 1 213 ? 1.929 -16.796 32.859 1.00 95.00 213 LEU A CA 1
ATOM 1659 C C . LEU A 1 213 ? 2.110 -16.586 34.360 1.00 95.00 213 LEU A C 1
ATOM 1661 O O . LEU A 1 213 ? 1.196 -16.150 35.060 1.00 95.00 213 LEU A O 1
ATOM 1665 N N . THR A 1 214 ? 3.316 -16.855 34.854 1.00 92.94 214 THR A N 1
ATOM 1666 C CA . THR A 1 214 ? 3.664 -16.572 36.246 1.00 92.94 214 THR A CA 1
ATOM 1667 C C . THR A 1 214 ? 3.983 -15.092 36.423 1.00 92.94 214 THR A C 1
ATOM 1669 O O . THR A 1 214 ? 4.807 -14.526 35.702 1.00 92.94 214 THR A O 1
ATOM 1672 N N . VAL A 1 215 ? 3.350 -14.488 37.425 1.00 93.25 215 VAL A N 1
ATOM 1673 C CA . VAL A 1 215 ? 3.578 -13.109 37.851 1.00 93.25 215 VAL A CA 1
ATOM 1674 C C . VAL A 1 215 ? 4.286 -13.145 39.201 1.00 93.25 215 VAL A C 1
ATOM 1676 O O . VAL A 1 215 ? 3.881 -13.879 40.100 1.00 93.25 215 VAL A O 1
ATOM 1679 N N . ASN A 1 216 ? 5.371 -12.391 39.350 1.00 92.75 216 ASN A N 1
ATOM 1680 C CA . ASN A 1 216 ? 6.095 -12.325 40.617 1.00 92.75 216 ASN A CA 1
ATOM 1681 C C . ASN A 1 216 ? 5.403 -11.393 41.631 1.00 92.75 216 ASN A C 1
ATOM 1683 O O . ASN A 1 216 ? 4.437 -10.697 41.324 1.00 92.75 216 ASN A O 1
ATOM 1687 N N . SER A 1 217 ? 5.940 -11.320 42.852 1.00 89.44 217 SER A N 1
ATOM 1688 C CA . SER A 1 217 ? 5.390 -10.484 43.933 1.00 89.44 217 SER A CA 1
ATOM 1689 C C . SER A 1 217 ? 5.350 -8.979 43.630 1.00 89.44 217 SER A C 1
ATOM 1691 O O . SER A 1 217 ? 4.661 -8.239 44.327 1.00 89.44 217 SER A O 1
ATOM 1693 N N . LYS A 1 218 ? 6.063 -8.520 42.595 1.00 90.12 218 LYS A N 1
ATOM 1694 C CA . LYS A 1 218 ? 6.078 -7.129 42.121 1.00 90.12 218 LYS A CA 1
ATOM 1695 C C . LYS A 1 218 ? 5.219 -6.922 40.868 1.00 90.12 218 LYS A C 1
ATOM 1697 O O . LYS A 1 218 ? 5.391 -5.908 40.200 1.00 90.12 218 LYS A O 1
ATOM 1702 N N . GLY A 1 219 ? 4.385 -7.886 40.484 1.00 91.94 219 GLY A N 1
ATOM 1703 C CA . GLY A 1 219 ? 3.542 -7.776 39.295 1.00 91.94 219 GLY A CA 1
ATOM 1704 C C . GLY A 1 219 ? 4.278 -7.967 37.966 1.00 91.94 219 GLY A C 1
ATOM 1705 O O . GLY A 1 219 ? 3.671 -7.761 36.922 1.00 91.94 219 GLY A O 1
ATOM 1706 N N . HIS A 1 220 ? 5.561 -8.344 37.958 1.00 95.94 220 HIS A N 1
ATOM 1707 C CA . HIS A 1 220 ? 6.308 -8.544 36.7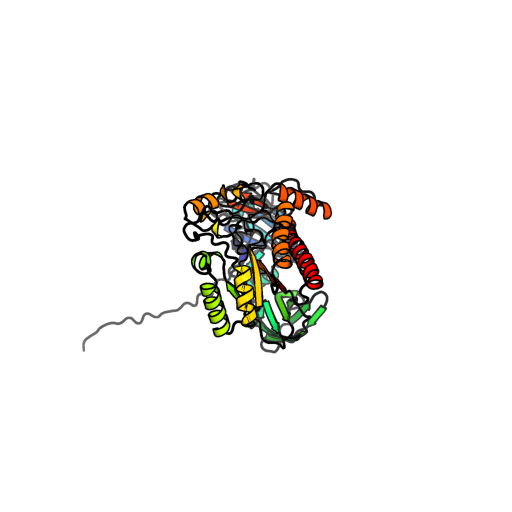10 1.00 95.94 220 HIS A CA 1
ATOM 1708 C C . HIS A 1 220 ? 6.160 -9.975 36.208 1.00 95.94 220 HIS A C 1
ATOM 1710 O O . HIS A 1 220 ? 6.118 -10.920 37.001 1.00 95.94 220 HIS A O 1
ATOM 1716 N N . PHE A 1 221 ? 6.156 -10.136 34.891 1.00 96.25 221 PHE A N 1
ATOM 1717 C CA . PHE A 1 221 ? 6.107 -11.431 34.232 1.00 96.25 221 PHE A CA 1
ATOM 1718 C C . PHE A 1 221 ? 7.171 -11.534 33.139 1.00 96.25 221 PHE A C 1
ATOM 1720 O O . PHE A 1 221 ? 7.650 -10.551 32.571 1.00 96.25 221 PHE A O 1
ATOM 1727 N N . THR A 1 222 ? 7.549 -12.768 32.831 1.00 95.75 222 THR A N 1
ATOM 1728 C CA . THR A 1 222 ? 8.353 -13.106 31.658 1.00 95.75 222 THR A CA 1
ATOM 1729 C C . THR A 1 222 ? 7.757 -14.361 31.047 1.00 95.75 222 THR A C 1
ATOM 1731 O O . THR A 1 222 ? 7.580 -15.354 31.748 1.00 95.75 222 THR A O 1
ATOM 1734 N N . ALA A 1 223 ? 7.446 -14.325 29.754 1.00 92.19 223 ALA A N 1
ATOM 1735 C CA . ALA A 1 223 ? 6.950 -15.487 29.033 1.00 92.19 223 ALA A CA 1
ATOM 1736 C C . ALA A 1 223 ? 7.964 -15.914 27.977 1.00 92.19 223 ALA A C 1
ATOM 1738 O O . ALA A 1 223 ? 8.284 -15.147 27.066 1.00 92.19 223 ALA A O 1
ATOM 1739 N N . GLY A 1 224 ? 8.452 -17.146 28.106 1.00 92.12 224 GLY A N 1
ATOM 1740 C CA . GLY A 1 224 ? 9.217 -17.808 27.060 1.00 92.12 224 GLY A CA 1
ATOM 1741 C C . GLY A 1 224 ? 8.279 -18.316 25.976 1.00 92.12 224 GLY A C 1
ATOM 1742 O O . GLY A 1 224 ? 7.334 -19.052 26.251 1.00 92.12 224 GLY A O 1
ATOM 1743 N N . LEU A 1 225 ? 8.536 -17.915 24.740 1.00 92.12 225 LEU A N 1
ATOM 1744 C CA . LEU A 1 225 ? 7.683 -18.192 23.596 1.00 92.12 225 LEU A CA 1
ATOM 1745 C C . LEU A 1 225 ? 8.393 -19.120 22.629 1.00 92.12 225 LEU A C 1
ATOM 1747 O O . LEU A 1 225 ? 9.548 -18.885 22.280 1.00 92.12 225 LEU A O 1
ATOM 1751 N N . SER A 1 226 ? 7.668 -20.128 22.151 1.00 92.19 226 SER A N 1
ATOM 1752 C CA . SER A 1 226 ? 8.063 -20.901 20.974 1.00 92.19 226 SER A CA 1
ATOM 1753 C C . SER A 1 226 ? 7.326 -20.366 19.748 1.00 92.19 226 SER A C 1
ATOM 1755 O O . SER A 1 226 ? 6.099 -20.214 19.743 1.00 92.19 226 SER A O 1
ATOM 1757 N N . LEU A 1 227 ? 8.094 -20.052 18.715 1.00 92.69 227 LEU A N 1
ATOM 1758 C CA . LEU A 1 227 ? 7.647 -19.387 17.502 1.00 92.69 227 LEU A CA 1
ATOM 1759 C C . LEU A 1 227 ? 7.718 -20.364 16.330 1.00 92.69 227 LEU A C 1
ATOM 1761 O O . LEU A 1 227 ? 8.669 -21.138 16.216 1.00 92.69 227 LEU A O 1
ATOM 1765 N N . VAL A 1 228 ? 6.716 -20.305 15.457 1.00 92.31 228 VAL A N 1
ATOM 1766 C CA . VAL A 1 228 ? 6.816 -20.889 14.113 1.00 92.31 228 VAL A CA 1
ATOM 1767 C C . VAL A 1 228 ? 7.436 -19.857 13.177 1.00 92.31 228 VAL A C 1
ATOM 1769 O O . VAL A 1 228 ? 7.272 -18.660 13.412 1.00 92.31 228 VAL A O 1
ATOM 1772 N N . GLU A 1 229 ? 8.143 -20.298 12.138 1.00 91.50 229 GLU A N 1
ATOM 1773 C CA . GLU A 1 229 ? 8.658 -19.386 11.112 1.00 91.50 229 GLU A CA 1
ATOM 1774 C C . GLU A 1 229 ? 7.506 -18.588 10.478 1.00 91.50 229 GLU A C 1
ATOM 1776 O O . GLU A 1 229 ? 6.430 -19.126 10.216 1.00 91.50 229 GLU A O 1
ATOM 1781 N N . GLY A 1 230 ? 7.727 -17.291 10.265 1.00 89.75 230 GLY A N 1
ATOM 1782 C CA . GLY A 1 230 ? 6.697 -16.344 9.855 1.00 89.75 230 GLY A CA 1
ATOM 1783 C C . GLY A 1 230 ? 6.046 -15.608 11.031 1.00 89.75 230 GLY A C 1
ATOM 1784 O O . GLY A 1 230 ? 6.622 -15.455 12.113 1.00 89.75 230 GLY A O 1
ATOM 1785 N N . THR A 1 231 ? 4.843 -15.081 10.804 1.00 92.69 231 THR A N 1
ATOM 1786 C CA . THR A 1 231 ? 4.145 -14.230 11.778 1.00 92.69 231 THR A CA 1
ATOM 1787 C C . THR A 1 231 ? 3.402 -15.057 12.826 1.00 92.69 231 THR A C 1
ATOM 1789 O O . THR A 1 231 ? 2.583 -15.912 12.501 1.00 92.69 231 THR A O 1
ATOM 1792 N N . ASN A 1 232 ? 3.649 -14.761 14.102 1.00 93.19 232 ASN A N 1
ATOM 1793 C CA . ASN A 1 232 ? 2.979 -15.349 15.258 1.00 93.19 232 ASN A CA 1
ATOM 1794 C C . ASN A 1 232 ? 2.083 -14.283 15.904 1.00 93.19 232 ASN A C 1
ATOM 1796 O O . ASN A 1 232 ? 2.597 -13.291 16.418 1.00 93.19 232 ASN A O 1
ATOM 1800 N N . TYR A 1 233 ? 0.767 -14.502 15.892 1.00 94.50 233 TYR A N 1
ATOM 1801 C CA . TYR A 1 233 ? -0.225 -13.634 16.537 1.00 94.50 233 TYR A CA 1
ATOM 1802 C C . TYR A 1 233 ? -0.638 -14.202 17.893 1.00 94.50 233 TYR A C 1
ATOM 1804 O O . TYR A 1 233 ? -0.937 -15.396 17.990 1.00 94.50 233 TYR A O 1
ATOM 1812 N N . MET A 1 234 ? -0.642 -13.362 18.926 1.00 94.12 234 MET A N 1
ATOM 1813 C CA . MET A 1 234 ? -0.989 -13.745 20.292 1.00 94.12 234 MET A CA 1
ATOM 1814 C C . MET A 1 234 ? -1.590 -12.563 21.061 1.00 94.12 234 MET A C 1
ATOM 1816 O O . MET A 1 234 ? -1.297 -11.414 20.739 1.00 94.12 234 MET A O 1
ATOM 1820 N N . ASP A 1 235 ? -2.320 -12.850 22.135 1.00 92.56 235 ASP A N 1
ATOM 1821 C CA . ASP A 1 235 ? -2.790 -11.855 23.104 1.00 92.56 235 ASP A CA 1
ATOM 1822 C C . ASP A 1 235 ? -2.378 -12.252 24.521 1.00 92.56 235 ASP A C 1
ATOM 1824 O O . ASP A 1 235 ? -2.479 -13.417 24.895 1.00 92.56 235 ASP A O 1
ATOM 1828 N N . ILE A 1 236 ? -1.963 -11.294 25.344 1.00 94.50 236 ILE A N 1
ATOM 1829 C CA . ILE A 1 236 ? -1.863 -11.481 26.792 1.00 94.50 236 ILE A CA 1
ATOM 1830 C C . ILE A 1 236 ? -3.160 -10.973 27.414 1.00 94.50 236 ILE A C 1
ATOM 1832 O O . ILE A 1 236 ? -3.486 -9.796 27.291 1.00 94.50 236 ILE A O 1
ATOM 1836 N N . GLN A 1 237 ? -3.898 -11.844 28.088 1.00 93.69 237 GLN A N 1
ATOM 1837 C CA . GLN A 1 237 ? -5.117 -11.524 28.814 1.00 93.69 237 GLN A CA 1
ATOM 1838 C C . GLN A 1 237 ? -4.845 -11.535 30.316 1.00 93.69 237 GLN A C 1
ATOM 1840 O O . GLN A 1 237 ? -4.379 -12.529 30.865 1.00 93.69 237 GLN A O 1
ATOM 1845 N N . LEU A 1 238 ? -5.184 -10.447 30.994 1.00 90.75 238 LEU A N 1
ATOM 1846 C CA . LEU A 1 238 ? -5.210 -10.372 32.447 1.00 90.75 238 LEU A CA 1
ATOM 1847 C C . LEU A 1 238 ? -6.652 -10.512 32.914 1.00 90.75 238 LEU A C 1
ATOM 1849 O O . LEU A 1 238 ? -7.526 -9.796 32.431 1.00 90.75 238 LEU A O 1
ATOM 1853 N N . SER A 1 239 ? -6.887 -11.387 33.880 1.00 86.25 239 SER A N 1
ATOM 1854 C CA . SER A 1 239 ? -8.150 -11.504 34.600 1.00 86.25 239 SER A CA 1
ATOM 1855 C C . SER A 1 239 ? -7.921 -11.259 36.086 1.00 86.25 239 SER A C 1
ATOM 1857 O O . SER A 1 239 ? -6.888 -11.654 36.630 1.00 86.25 239 SER A O 1
ATOM 1859 N N . LYS A 1 240 ? -8.882 -10.605 36.729 1.00 81.56 240 LYS A N 1
ATOM 1860 C CA . LYS A 1 240 ? -8.931 -10.373 38.171 1.00 81.56 240 LYS A CA 1
ATOM 1861 C C . LYS A 1 240 ? -10.247 -10.940 38.682 1.00 81.56 240 LYS A C 1
ATOM 1863 O O . LYS A 1 240 ? -11.288 -10.618 38.112 1.00 81.56 240 LYS A O 1
ATOM 1868 N N . ASP A 1 241 ? -10.196 -11.796 39.698 1.00 78.12 241 ASP A N 1
ATOM 1869 C CA . ASP A 1 241 ? -11.390 -12.387 40.323 1.00 78.12 241 ASP A CA 1
ATOM 1870 C C . ASP A 1 241 ? -12.346 -13.046 39.293 1.00 78.12 241 ASP A C 1
ATOM 1872 O O . ASP A 1 241 ? -13.567 -12.914 39.352 1.00 78.12 241 ASP A O 1
ATOM 1876 N N . GLY A 1 242 ? -11.779 -13.711 38.277 1.00 72.12 242 GLY A N 1
ATOM 1877 C CA . GLY A 1 242 ? -12.527 -14.395 37.211 1.00 72.12 242 GLY A CA 1
ATOM 1878 C C . GLY A 1 242 ? -13.052 -13.506 36.074 1.00 72.12 242 GLY A C 1
ATOM 1879 O O . GLY A 1 242 ? -13.599 -14.031 35.105 1.00 72.12 242 GLY A O 1
ATOM 1880 N N . VAL A 1 243 ? -12.854 -12.186 36.134 1.00 70.25 243 VAL A N 1
ATOM 1881 C CA . VAL A 1 243 ? -13.287 -11.232 35.098 1.00 70.25 243 VAL A CA 1
ATOM 1882 C C . VAL A 1 243 ? -12.083 -10.716 34.318 1.00 70.25 243 VAL A C 1
ATOM 1884 O O . VAL A 1 243 ? -11.063 -10.359 34.907 1.00 70.25 243 VAL A O 1
ATOM 1887 N N . THR A 1 244 ? -12.182 -10.639 32.988 1.00 75.19 244 THR A N 1
ATOM 1888 C CA . THR A 1 244 ? -11.124 -10.044 32.159 1.00 75.19 244 THR A CA 1
ATOM 1889 C C . THR A 1 244 ? -10.916 -8.575 32.531 1.00 75.19 244 THR A C 1
ATOM 1891 O O . THR A 1 244 ? -11.811 -7.746 32.381 1.00 75.19 244 THR A O 1
ATOM 1894 N N . ALA A 1 245 ? -9.712 -8.268 33.005 1.00 73.44 245 ALA A N 1
ATOM 1895 C CA . ALA A 1 245 ? -9.278 -6.942 33.413 1.00 73.44 245 ALA A CA 1
ATOM 1896 C C . ALA A 1 245 ? -8.530 -6.203 32.296 1.00 73.44 245 ALA A C 1
ATOM 1898 O O . ALA A 1 245 ? -8.691 -4.999 32.190 1.00 73.44 245 ALA A O 1
ATOM 1899 N N . ALA A 1 246 ? -7.735 -6.880 31.459 1.00 78.69 246 ALA A N 1
ATOM 1900 C CA . ALA A 1 246 ? -7.042 -6.250 30.329 1.00 78.69 246 ALA A CA 1
ATOM 1901 C C . ALA A 1 246 ? -6.670 -7.265 29.236 1.00 78.69 246 ALA A C 1
ATOM 1903 O O . ALA A 1 246 ? -6.553 -8.461 29.505 1.00 78.69 246 ALA A O 1
ATOM 1904 N N . LYS A 1 247 ? -6.437 -6.776 28.011 1.00 85.38 247 LYS A N 1
ATOM 1905 C CA . LYS A 1 247 ? -5.834 -7.532 26.903 1.00 85.38 247 LYS A CA 1
ATOM 1906 C C . LYS A 1 247 ? -4.733 -6.713 26.235 1.00 85.38 247 LYS A C 1
ATOM 1908 O O . LYS A 1 247 ? -4.916 -5.520 26.019 1.00 85.38 247 LYS A O 1
ATOM 1913 N N . GLN A 1 248 ? -3.629 -7.363 25.882 1.00 89.75 248 GLN A N 1
ATOM 1914 C CA . GLN A 1 248 ? -2.477 -6.756 25.222 1.00 89.75 248 GLN A CA 1
ATOM 1915 C C . GLN A 1 248 ? -2.027 -7.632 24.040 1.00 89.75 248 GLN A C 1
ATOM 1917 O O . GLN A 1 248 ? -1.525 -8.733 24.282 1.00 89.75 248 GLN A O 1
ATOM 1922 N N . PRO A 1 249 ? -2.172 -7.178 22.780 1.00 92.44 249 PRO A N 1
ATOM 1923 C CA . PRO A 1 249 ? -1.708 -7.942 21.627 1.00 92.44 249 PRO A CA 1
ATOM 1924 C C . PRO A 1 249 ? -0.182 -8.039 21.601 1.00 92.44 249 PRO A C 1
ATOM 1926 O O . PRO A 1 249 ? 0.516 -7.136 22.068 1.00 92.44 249 PRO A O 1
ATOM 1929 N N . VAL A 1 250 ? 0.323 -9.130 21.024 1.00 93.31 250 VAL A N 1
ATOM 1930 C CA . VAL A 1 250 ? 1.743 -9.383 20.752 1.00 93.31 250 VAL A CA 1
ATOM 1931 C C . VAL A 1 250 ? 1.880 -10.057 19.382 1.00 93.31 250 VAL A C 1
ATOM 1933 O O . VAL A 1 250 ? 1.356 -11.148 19.150 1.00 93.31 250 VAL A O 1
ATOM 1936 N N . ILE A 1 251 ? 2.612 -9.421 18.468 1.00 95.25 251 ILE A N 1
ATOM 1937 C CA . ILE A 1 251 ? 2.830 -9.872 17.090 1.00 95.25 251 ILE A CA 1
ATOM 1938 C C . ILE A 1 251 ? 4.329 -10.067 16.869 1.00 95.25 251 ILE A C 1
ATOM 1940 O O . ILE A 1 251 ? 5.110 -9.119 16.930 1.00 95.25 251 ILE A O 1
ATOM 1944 N N . ILE A 1 252 ? 4.749 -11.301 16.596 1.00 94.31 252 ILE A N 1
ATOM 1945 C CA . ILE A 1 252 ? 6.172 -11.626 16.441 1.00 94.31 252 ILE A CA 1
ATOM 1946 C C . ILE A 1 252 ? 6.422 -12.261 15.079 1.00 94.31 252 ILE A C 1
ATOM 1948 O O . ILE A 1 252 ? 5.953 -13.368 14.810 1.00 94.31 252 ILE A O 1
ATOM 1952 N N . TYR A 1 253 ? 7.210 -11.596 14.236 1.00 93.94 253 TYR A N 1
ATOM 1953 C CA . TYR A 1 253 ? 7.734 -12.196 13.011 1.00 93.94 253 TYR A CA 1
ATOM 1954 C C . TYR A 1 253 ? 9.018 -12.967 13.324 1.00 93.94 253 TYR A C 1
ATOM 1956 O O . TYR A 1 253 ? 10.064 -12.375 13.593 1.00 93.94 253 TYR A O 1
ATOM 1964 N N . SER A 1 254 ? 8.941 -14.295 13.320 1.00 93.25 254 SER A N 1
ATOM 1965 C CA . SER A 1 254 ? 10.094 -15.174 13.498 1.00 93.25 254 SER A CA 1
ATOM 1966 C C . SER A 1 254 ? 10.709 -15.502 12.146 1.00 93.25 254 SER A C 1
ATOM 1968 O O . SER A 1 254 ? 10.017 -15.896 11.208 1.00 93.25 254 SER A O 1
ATOM 1970 N N . ARG A 1 255 ? 12.029 -15.370 12.050 1.00 88.12 255 ARG A N 1
ATOM 1971 C CA . ARG A 1 255 ? 12.801 -15.785 10.878 1.00 88.12 255 ARG A CA 1
ATOM 1972 C C . ARG A 1 255 ? 14.017 -16.584 11.300 1.00 88.12 255 ARG A C 1
ATOM 1974 O O . ARG A 1 255 ? 14.597 -16.329 12.352 1.00 88.12 255 ARG A O 1
ATOM 1981 N N . ASN A 1 256 ? 14.461 -17.503 10.457 1.00 82.00 256 ASN A N 1
ATOM 1982 C CA . ASN A 1 256 ? 15.701 -18.227 10.709 1.00 82.00 256 ASN A CA 1
ATOM 1983 C C . ASN A 1 256 ? 16.922 -17.289 10.672 1.00 82.00 256 ASN A C 1
ATOM 1985 O O . ASN A 1 256 ? 16.936 -16.262 9.980 1.00 82.00 256 ASN A O 1
ATOM 1989 N N . SER A 1 257 ? 17.965 -17.636 11.430 1.00 69.25 257 SER A N 1
ATOM 1990 C CA . SER A 1 257 ? 19.272 -16.998 11.294 1.00 69.25 257 SER A CA 1
ATOM 1991 C C . SER A 1 257 ? 19.791 -17.268 9.886 1.00 69.25 257 SER A C 1
ATOM 1993 O O . SER A 1 257 ? 20.051 -18.406 9.508 1.00 69.25 257 SER A O 1
ATOM 1995 N N . HIS A 1 258 ? 19.931 -16.217 9.078 1.00 61.06 258 HIS A N 1
ATOM 1996 C CA . HIS A 1 258 ? 20.623 -16.355 7.804 1.00 61.06 258 HIS A CA 1
ATOM 1997 C C . HIS A 1 258 ? 22.104 -16.616 8.078 1.00 61.06 258 HIS A C 1
ATOM 1999 O O . HIS A 1 258 ? 22.844 -15.709 8.458 1.00 61.06 258 HIS A O 1
ATOM 2005 N N . VAL A 1 259 ? 22.519 -17.868 7.887 1.00 52.00 259 VAL A N 1
ATOM 2006 C CA . VAL A 1 259 ? 23.923 -18.264 7.769 1.00 52.00 259 VAL A CA 1
ATOM 2007 C C . VAL A 1 259 ? 24.350 -17.934 6.336 1.00 52.00 259 VAL A C 1
ATOM 2009 O O . VAL A 1 259 ? 24.264 -18.760 5.435 1.00 52.00 259 VAL A O 1
ATOM 2012 N N . GLY A 1 260 ? 24.690 -16.669 6.095 1.00 60.91 260 GLY A N 1
ATOM 2013 C CA . GLY A 1 260 ? 25.122 -16.159 4.792 1.00 60.91 260 GLY A CA 1
ATOM 2014 C C . GLY A 1 260 ? 25.408 -14.660 4.848 1.00 60.91 260 GLY A C 1
ATOM 2015 O O . GLY A 1 260 ? 24.857 -13.953 5.697 1.00 60.91 260 GLY A O 1
ATOM 2016 N N . SER A 1 261 ? 26.278 -14.161 3.965 1.00 65.50 261 SER A N 1
ATOM 2017 C CA . SER A 1 261 ? 26.492 -12.718 3.825 1.00 65.50 261 SER A CA 1
ATOM 2018 C C . SER A 1 261 ? 25.161 -12.047 3.474 1.00 65.50 261 SER A C 1
ATOM 2020 O O . SER A 1 261 ? 24.450 -12.473 2.562 1.00 65.50 261 SER A O 1
ATOM 2022 N N . ARG A 1 262 ? 24.779 -11.020 4.243 1.00 76.75 262 ARG A N 1
ATOM 2023 C CA . ARG A 1 262 ? 23.572 -10.242 3.946 1.00 76.75 262 ARG A CA 1
ATOM 2024 C C . ARG A 1 262 ? 23.761 -9.571 2.594 1.00 76.75 262 ARG A C 1
ATOM 2026 O O . ARG A 1 262 ? 24.784 -8.929 2.371 1.00 76.75 262 ARG A O 1
ATOM 2033 N N . GLU A 1 263 ? 22.773 -9.707 1.717 1.00 87.94 263 GLU A N 1
ATOM 2034 C CA . GLU A 1 263 ? 22.770 -8.940 0.480 1.00 87.94 263 GLU A CA 1
ATOM 2035 C C . GLU A 1 263 ? 22.508 -7.469 0.811 1.00 87.94 263 GLU A C 1
ATOM 2037 O O . GLU A 1 263 ? 21.469 -7.119 1.368 1.00 87.94 263 GLU A O 1
ATOM 2042 N N . LEU A 1 264 ? 23.473 -6.617 0.478 1.00 93.50 264 LEU A N 1
ATOM 2043 C CA . LEU A 1 264 ? 23.337 -5.169 0.506 1.00 93.50 264 LEU A CA 1
ATOM 2044 C C . LEU A 1 264 ? 23.031 -4.712 -0.916 1.00 93.50 264 LEU A C 1
ATOM 2046 O O . LEU A 1 264 ? 23.855 -4.895 -1.818 1.00 93.50 264 LEU A O 1
ATOM 2050 N N . VAL A 1 265 ? 21.842 -4.146 -1.111 1.00 95.56 265 VAL A N 1
ATOM 2051 C CA . VAL A 1 265 ? 21.343 -3.709 -2.418 1.00 95.56 265 VAL A CA 1
ATOM 2052 C C . VAL A 1 265 ? 21.406 -2.185 -2.498 1.00 95.56 265 VAL A C 1
ATOM 2054 O O . VAL A 1 265 ? 20.785 -1.510 -1.680 1.00 95.56 265 VAL A O 1
ATOM 2057 N N . MET A 1 266 ? 22.143 -1.639 -3.467 1.00 97.06 266 MET A N 1
ATOM 2058 C CA . MET A 1 266 ? 22.100 -0.207 -3.789 1.00 97.06 266 MET A CA 1
ATOM 2059 C C . MET A 1 266 ? 20.913 0.063 -4.715 1.00 97.06 266 MET A C 1
ATOM 2061 O O . MET A 1 266 ? 20.869 -0.479 -5.817 1.00 97.06 266 MET A O 1
ATOM 2065 N N . TRP A 1 267 ? 19.973 0.905 -4.294 1.00 96.69 267 TRP A N 1
ATOM 2066 C CA . TRP A 1 267 ? 18.868 1.334 -5.151 1.00 96.69 267 TRP A CA 1
ATOM 2067 C C . TRP A 1 267 ? 19.314 2.450 -6.100 1.00 96.69 267 TRP A C 1
ATOM 2069 O O . TRP A 1 267 ? 19.896 3.443 -5.665 1.00 96.69 267 TRP A O 1
ATOM 2079 N N . VAL A 1 268 ? 19.048 2.288 -7.393 1.00 97.06 268 VAL A N 1
ATOM 2080 C CA . VAL A 1 268 ? 19.428 3.222 -8.457 1.00 97.06 268 VAL A CA 1
ATOM 2081 C C . VAL A 1 268 ? 18.166 3.644 -9.200 1.00 97.06 268 VAL A C 1
ATOM 2083 O O . VAL A 1 268 ? 17.676 2.942 -10.085 1.00 97.06 268 VAL A O 1
ATOM 2086 N N . GLU A 1 269 ? 17.649 4.814 -8.829 1.00 93.69 269 GLU A N 1
ATOM 2087 C CA . GLU A 1 269 ? 16.449 5.379 -9.443 1.00 93.69 269 GLU A CA 1
ATOM 2088 C C . GLU A 1 269 ? 16.703 5.888 -10.864 1.00 93.69 269 GLU A C 1
ATOM 2090 O O . GLU A 1 269 ? 17.753 6.467 -11.160 1.00 93.69 269 GLU A O 1
ATOM 2095 N N . GLN A 1 270 ? 15.699 5.757 -11.731 1.00 93.38 270 GLN A N 1
ATOM 2096 C CA . GLN A 1 270 ? 15.797 6.165 -13.132 1.00 93.38 270 GLN A CA 1
ATOM 2097 C C . GLN A 1 270 ? 15.875 7.696 -13.278 1.00 93.38 270 GLN A C 1
ATOM 2099 O O . GLN A 1 270 ? 16.716 8.207 -14.015 1.00 93.38 270 GLN A O 1
ATOM 2104 N N . PHE A 1 271 ? 15.013 8.449 -12.580 1.00 89.38 271 PHE A N 1
ATOM 2105 C CA . PHE A 1 271 ? 14.905 9.899 -12.787 1.00 89.38 271 PHE A CA 1
ATOM 2106 C C . PHE A 1 271 ? 16.133 10.690 -12.306 1.00 89.38 271 PHE A C 1
ATOM 2108 O O . PHE A 1 271 ? 16.706 11.406 -13.130 1.00 89.38 271 PHE A O 1
ATOM 2115 N N . PRO A 1 272 ? 16.596 10.568 -11.045 1.00 91.50 272 PRO A N 1
ATOM 2116 C CA . PRO A 1 272 ? 17.770 11.308 -10.571 1.00 91.50 272 PRO A CA 1
ATOM 2117 C C . PRO A 1 272 ? 19.034 11.043 -11.400 1.00 91.50 272 PRO A C 1
ATOM 2119 O O . PRO A 1 272 ? 19.932 11.879 -11.450 1.00 91.50 272 PRO A O 1
ATOM 2122 N N . ASN A 1 273 ? 19.089 9.891 -12.074 1.00 94.50 273 ASN A N 1
ATOM 2123 C CA . ASN A 1 273 ? 20.216 9.464 -12.889 1.00 94.50 273 ASN A CA 1
ATOM 2124 C C . ASN A 1 273 ? 20.028 9.696 -14.399 1.00 94.50 273 ASN A C 1
ATOM 2126 O O . ASN A 1 273 ? 20.944 9.390 -15.161 1.00 94.50 273 ASN A O 1
ATOM 2130 N N . ALA A 1 274 ? 18.898 10.255 -14.846 1.00 92.56 274 ALA A N 1
ATOM 2131 C CA . ALA A 1 274 ? 18.552 10.370 -16.268 1.00 92.56 274 ALA A CA 1
ATOM 2132 C C . ALA A 1 274 ? 19.582 11.163 -17.093 1.00 92.56 274 ALA A C 1
ATOM 2134 O O . ALA A 1 274 ? 19.840 10.827 -18.245 1.00 92.56 274 ALA A O 1
ATOM 2135 N N . LEU A 1 275 ? 20.192 12.193 -16.495 1.00 94.94 275 LEU A N 1
ATOM 2136 C CA . LEU A 1 275 ? 21.234 13.011 -17.132 1.00 94.94 275 LEU A CA 1
ATOM 2137 C C . LEU A 1 275 ? 22.660 12.493 -16.878 1.00 94.94 275 LEU A C 1
ATOM 2139 O O . LEU A 1 275 ? 23.613 13.035 -17.432 1.00 94.94 275 LEU A O 1
ATOM 2143 N N . VAL A 1 276 ? 22.819 11.488 -16.012 1.00 95.50 276 VAL A N 1
ATOM 2144 C CA . VAL A 1 276 ? 24.123 11.012 -15.525 1.00 95.50 276 VAL A CA 1
ATOM 2145 C C . VAL A 1 276 ? 24.488 9.667 -16.142 1.00 95.50 276 VAL A C 1
ATOM 2147 O O . VAL A 1 276 ? 25.592 9.508 -16.650 1.00 95.50 276 VAL A O 1
ATOM 2150 N N . LEU A 1 277 ? 23.579 8.691 -16.109 1.00 96.75 277 LEU A N 1
ATOM 2151 C CA . LEU A 1 277 ? 23.817 7.330 -16.598 1.00 96.75 277 LEU A CA 1
ATOM 2152 C C . LEU A 1 277 ? 23.508 7.218 -18.098 1.00 96.75 277 LEU A C 1
ATOM 2154 O O . LEU A 1 277 ? 22.660 6.437 -18.524 1.00 96.75 277 LEU A O 1
ATOM 2158 N N . THR A 1 278 ? 24.190 8.038 -18.892 1.00 95.81 278 THR A N 1
ATOM 2159 C CA . THR A 1 278 ? 23.944 8.212 -20.334 1.00 95.81 278 THR A CA 1
ATOM 2160 C C . THR A 1 278 ? 24.961 7.495 -21.223 1.00 95.81 278 THR A C 1
ATOM 2162 O O . THR A 1 278 ? 24.734 7.369 -22.425 1.00 95.81 278 THR A O 1
ATOM 2165 N N . ASP A 1 279 ? 26.058 6.994 -20.646 1.00 97.38 279 ASP A N 1
ATOM 2166 C CA . ASP A 1 279 ? 27.093 6.235 -21.346 1.00 97.38 279 ASP A CA 1
ATOM 2167 C C . ASP A 1 279 ? 27.733 5.147 -20.459 1.00 97.38 279 ASP A C 1
ATOM 2169 O O . ASP A 1 279 ? 27.507 5.062 -19.245 1.00 97.38 279 ASP A O 1
ATOM 2173 N N . ARG A 1 280 ? 28.558 4.285 -21.073 1.00 98.50 280 ARG A N 1
ATOM 2174 C CA . ARG A 1 280 ? 29.233 3.178 -20.377 1.00 98.50 280 ARG A CA 1
ATOM 2175 C C . ARG A 1 280 ? 30.232 3.656 -19.316 1.00 98.50 280 ARG A C 1
ATOM 2177 O O . ARG A 1 280 ? 30.358 2.993 -18.290 1.00 98.50 280 ARG A O 1
ATOM 2184 N N . ASN A 1 281 ? 30.919 4.784 -19.508 1.00 98.50 281 ASN A N 1
ATOM 2185 C CA . ASN A 1 281 ? 31.898 5.284 -18.534 1.00 98.50 281 ASN A CA 1
ATOM 2186 C C . ASN A 1 281 ? 31.210 5.726 -17.237 1.00 98.50 281 ASN A C 1
ATOM 2188 O O . ASN A 1 281 ? 31.701 5.431 -16.143 1.00 98.50 281 ASN A O 1
ATOM 2192 N N . ALA A 1 282 ? 30.052 6.380 -17.346 1.00 98.31 282 ALA A N 1
ATOM 2193 C CA . ALA A 1 282 ? 29.221 6.727 -16.201 1.00 98.31 282 ALA A CA 1
ATOM 2194 C C . ALA A 1 282 ? 28.751 5.474 -15.442 1.00 98.31 282 ALA A C 1
ATOM 2196 O O . ALA A 1 282 ? 28.854 5.425 -14.212 1.00 98.31 282 ALA A O 1
ATOM 2197 N N . VAL A 1 283 ? 28.323 4.430 -16.165 1.00 98.69 283 VAL A N 1
ATOM 2198 C CA . VAL A 1 283 ? 27.945 3.136 -15.570 1.00 98.69 283 VAL A CA 1
ATOM 2199 C C . VAL A 1 283 ? 29.128 2.476 -14.855 1.00 98.69 283 VAL A C 1
ATOM 2201 O O . VAL A 1 283 ? 28.983 2.084 -13.698 1.00 98.69 283 VAL A O 1
ATOM 2204 N N . ILE A 1 284 ? 30.311 2.415 -15.476 1.00 98.75 284 ILE A N 1
ATOM 2205 C CA . ILE A 1 284 ? 31.532 1.868 -14.855 1.00 98.75 284 ILE A CA 1
ATOM 2206 C C . ILE A 1 284 ? 31.854 2.616 -13.557 1.00 98.75 284 ILE A C 1
ATOM 2208 O O . ILE A 1 284 ? 32.122 1.996 -12.526 1.00 98.75 284 ILE A O 1
ATOM 2212 N N . LYS A 1 285 ? 31.795 3.953 -13.577 1.00 98.62 285 LYS A N 1
ATOM 2213 C CA . LYS A 1 285 ? 32.040 4.780 -12.388 1.00 98.62 285 LYS A CA 1
ATOM 2214 C C . LYS A 1 285 ? 31.048 4.459 -11.268 1.00 98.62 285 LYS A C 1
ATOM 2216 O O . LYS A 1 285 ? 31.463 4.292 -10.122 1.00 98.62 285 LYS A O 1
ATOM 2221 N N . MET A 1 286 ? 29.759 4.351 -11.590 1.00 98.44 286 MET A N 1
ATOM 2222 C CA . MET A 1 286 ? 28.719 3.982 -10.628 1.00 98.44 286 MET A CA 1
ATOM 2223 C C . MET A 1 286 ? 28.972 2.589 -10.037 1.00 98.44 286 MET A C 1
ATOM 2225 O O . MET A 1 286 ? 29.033 2.451 -8.817 1.00 98.44 286 MET A O 1
ATOM 2229 N N . VAL A 1 287 ? 29.175 1.573 -10.879 1.00 98.62 287 VAL A N 1
ATOM 2230 C CA . VAL A 1 287 ? 29.416 0.181 -10.463 1.00 98.62 287 VAL A CA 1
ATOM 2231 C C . VAL A 1 287 ? 30.647 0.072 -9.557 1.00 98.62 287 VAL A C 1
ATOM 2233 O O . VAL A 1 287 ? 30.576 -0.546 -8.492 1.00 98.62 287 VAL A O 1
ATOM 2236 N N . ASN A 1 288 ? 31.750 0.733 -9.917 1.00 98.25 288 ASN A N 1
ATOM 2237 C CA . ASN A 1 288 ? 32.965 0.762 -9.100 1.00 98.25 288 ASN A CA 1
ATOM 2238 C C . ASN A 1 288 ? 32.721 1.400 -7.729 1.00 98.25 288 ASN A C 1
ATOM 2240 O O . ASN A 1 288 ? 33.191 0.883 -6.715 1.00 98.25 288 ASN A O 1
ATOM 2244 N N . ASN A 1 289 ? 31.960 2.496 -7.676 1.00 98.12 289 ASN A N 1
ATOM 2245 C CA . ASN A 1 289 ? 31.611 3.147 -6.415 1.00 98.12 289 ASN A CA 1
ATOM 2246 C C . ASN A 1 289 ? 30.729 2.251 -5.535 1.00 98.12 289 ASN A C 1
ATOM 2248 O O . ASN A 1 289 ? 30.989 2.141 -4.338 1.00 98.12 289 ASN A O 1
ATOM 2252 N N . ILE A 1 290 ? 29.739 1.570 -6.121 1.00 97.75 290 ILE A N 1
ATOM 2253 C CA . ILE A 1 290 ? 28.868 0.611 -5.422 1.00 97.75 290 ILE A CA 1
ATOM 2254 C C . ILE A 1 290 ? 29.703 -0.523 -4.820 1.00 97.75 290 ILE A C 1
ATOM 2256 O O . ILE A 1 290 ? 29.584 -0.815 -3.627 1.00 97.75 290 ILE A O 1
ATOM 2260 N N . LYS A 1 291 ? 30.601 -1.118 -5.615 1.00 95.94 291 LYS A N 1
ATOM 2261 C CA . LYS A 1 291 ? 31.487 -2.192 -5.154 1.00 95.94 291 LYS A CA 1
ATOM 2262 C C . LYS A 1 291 ? 32.420 -1.720 -4.040 1.00 95.94 291 LYS A C 1
ATOM 2264 O O . LYS A 1 291 ? 32.543 -2.394 -3.020 1.00 95.94 291 LYS A O 1
ATOM 2269 N N . LYS A 1 292 ? 33.050 -0.553 -4.212 1.00 96.94 292 LYS A N 1
ATOM 2270 C CA . LYS A 1 292 ? 33.947 0.054 -3.216 1.00 96.94 292 LYS A CA 1
ATOM 2271 C C . LYS A 1 292 ? 33.229 0.351 -1.897 1.00 96.94 292 LYS A C 1
ATOM 2273 O O . LYS A 1 292 ? 33.838 0.226 -0.841 1.00 96.94 292 LYS A O 1
ATOM 2278 N N . ALA A 1 293 ? 31.949 0.711 -1.953 1.00 97.06 293 ALA A N 1
ATOM 2279 C CA . ALA A 1 293 ? 31.114 0.947 -0.778 1.00 97.06 293 ALA A CA 1
ATOM 2280 C C . ALA A 1 293 ? 30.651 -0.346 -0.069 1.00 97.06 293 ALA A C 1
ATOM 2282 O O . ALA A 1 293 ? 29.977 -0.262 0.954 1.00 97.06 293 ALA A O 1
ATOM 2283 N N . GLY A 1 294 ? 31.009 -1.532 -0.577 1.00 94.75 294 GLY A N 1
ATOM 2284 C CA . GLY A 1 294 ? 30.723 -2.819 0.068 1.00 94.75 294 GLY A CA 1
ATOM 2285 C C . GLY A 1 294 ? 29.352 -3.416 -0.259 1.00 94.75 294 GLY A C 1
ATOM 2286 O O . GLY A 1 294 ? 28.969 -4.418 0.345 1.00 94.75 294 GLY A O 1
ATOM 2287 N N . TYR A 1 295 ? 28.615 -2.842 -1.214 1.00 97.00 295 TYR A N 1
ATOM 2288 C CA . TYR A 1 295 ? 27.364 -3.430 -1.687 1.00 97.00 295 TYR A CA 1
ATOM 2289 C C . TYR A 1 295 ? 27.626 -4.721 -2.467 1.00 97.00 295 TYR A C 1
ATOM 2291 O O . TYR A 1 295 ? 28.677 -4.907 -3.082 1.00 97.00 295 TYR A O 1
ATOM 2299 N N . THR A 1 296 ? 26.646 -5.621 -2.448 1.00 96.50 296 THR A N 1
ATOM 2300 C CA . THR A 1 296 ? 26.715 -6.934 -3.114 1.00 96.50 296 THR A CA 1
ATOM 2301 C C . THR A 1 296 ? 25.773 -7.033 -4.309 1.00 96.50 296 THR A C 1
ATOM 2303 O O . THR A 1 296 ? 25.859 -7.973 -5.096 1.00 96.50 296 THR A O 1
ATOM 2306 N N . ALA A 1 297 ? 24.837 -6.095 -4.422 1.00 97.31 297 ALA A N 1
ATOM 2307 C CA . ALA A 1 297 ? 23.846 -6.042 -5.478 1.00 97.31 297 ALA A CA 1
ATOM 2308 C C . ALA A 1 297 ? 23.412 -4.595 -5.738 1.00 97.31 297 ALA A C 1
ATOM 2310 O O . ALA A 1 297 ? 23.625 -3.709 -4.905 1.00 97.31 297 ALA A O 1
ATOM 2311 N N . LEU A 1 298 ? 22.749 -4.375 -6.865 1.00 97.06 298 LEU A N 1
ATOM 2312 C CA . LEU A 1 298 ? 22.055 -3.133 -7.177 1.00 97.06 298 LEU A CA 1
ATOM 2313 C C . LEU A 1 298 ? 20.639 -3.416 -7.689 1.00 97.06 298 LEU A C 1
ATOM 2315 O O . LEU A 1 298 ? 20.409 -4.398 -8.392 1.00 97.06 298 LEU A O 1
ATOM 2319 N N . GLY A 1 299 ? 19.692 -2.567 -7.304 1.00 97.62 299 GLY A N 1
ATOM 2320 C CA . GLY A 1 299 ? 18.338 -2.527 -7.843 1.00 97.62 299 GLY A CA 1
ATOM 2321 C C . GLY A 1 299 ? 18.235 -1.352 -8.803 1.00 97.62 299 GLY A C 1
ATOM 2322 O O . GLY A 1 299 ? 18.332 -0.216 -8.353 1.00 97.62 299 GLY A O 1
ATOM 2323 N N . LEU A 1 300 ? 18.095 -1.606 -10.102 1.00 98.44 300 LEU A N 1
ATOM 2324 C CA . LEU A 1 300 ? 17.991 -0.558 -11.121 1.00 98.44 300 LEU A CA 1
ATOM 2325 C C . LEU A 1 300 ? 16.532 -0.368 -11.517 1.00 98.44 300 LEU A C 1
ATOM 2327 O O . LEU A 1 300 ? 15.901 -1.330 -11.951 1.00 98.44 300 LEU A O 1
ATOM 2331 N N . ASP A 1 301 ? 16.022 0.859 -11.462 1.00 97.81 301 ASP A N 1
ATOM 2332 C CA . ASP A 1 301 ? 14.724 1.184 -12.056 1.00 97.81 301 ASP A CA 1
ATOM 2333 C C . ASP A 1 301 ? 14.794 1.059 -13.584 1.00 97.81 301 ASP A C 1
ATOM 2335 O O . ASP A 1 301 ? 15.309 1.920 -14.309 1.00 97.81 301 ASP A O 1
ATOM 2339 N N . VAL A 1 302 ? 14.253 -0.049 -14.085 1.00 98.44 302 VAL A N 1
ATOM 2340 C CA . VAL A 1 302 ? 14.168 -0.340 -15.518 1.00 98.44 302 VAL A CA 1
ATOM 2341 C C . VAL A 1 302 ? 12.891 0.213 -16.137 1.00 98.44 302 VAL A C 1
ATOM 2343 O O . VAL A 1 302 ? 12.840 0.385 -17.351 1.00 98.44 302 VAL A O 1
ATOM 2346 N N . LYS A 1 303 ? 11.894 0.544 -15.311 1.00 98.00 303 LYS A N 1
ATOM 2347 C CA . LYS A 1 303 ? 10.719 1.343 -15.667 1.00 98.00 303 LYS A CA 1
ATOM 2348 C C . LYS A 1 303 ? 10.459 2.366 -14.558 1.00 98.00 303 LYS A C 1
ATOM 2350 O O . LYS A 1 303 ? 10.159 1.975 -13.426 1.00 98.00 303 LYS A O 1
ATOM 2355 N N . GLY A 1 304 ? 10.559 3.653 -14.887 1.00 95.69 304 GLY A N 1
ATOM 2356 C CA . GLY A 1 304 ? 10.250 4.756 -13.973 1.00 95.69 304 GLY A CA 1
ATOM 2357 C C . GLY A 1 304 ? 8.751 5.068 -13.880 1.00 95.69 304 GLY A C 1
ATOM 2358 O O . GLY A 1 304 ? 7.943 4.488 -14.613 1.00 95.69 304 GLY A O 1
ATOM 2359 N N . PRO A 1 305 ? 8.357 5.999 -12.994 1.00 95.44 305 PRO A N 1
ATOM 2360 C CA . PRO A 1 305 ? 6.951 6.284 -12.725 1.00 95.44 305 PRO A CA 1
ATOM 2361 C C . PRO A 1 305 ? 6.201 6.943 -13.891 1.00 95.44 305 PRO A C 1
ATOM 2363 O O . PRO A 1 305 ? 4.979 6.862 -13.938 1.00 95.44 305 PRO A O 1
ATOM 2366 N N . GLU A 1 306 ? 6.902 7.563 -14.842 1.00 95.81 306 GLU A N 1
ATOM 2367 C CA . GLU A 1 306 ? 6.316 8.132 -16.065 1.00 95.81 306 GLU A CA 1
ATOM 2368 C C . GLU A 1 306 ? 6.016 7.089 -17.150 1.00 95.81 306 GLU A C 1
ATOM 2370 O O . GLU A 1 306 ? 5.420 7.422 -18.172 1.00 95.81 306 GLU A O 1
ATOM 2375 N N . GLY A 1 307 ? 6.441 5.839 -16.954 1.00 97.00 307 GLY A N 1
ATOM 2376 C CA . GLY A 1 307 ? 6.201 4.745 -17.892 1.00 97.00 307 GLY A CA 1
ATOM 2377 C C . GLY A 1 307 ? 7.322 4.481 -18.901 1.00 97.00 307 GLY A C 1
ATOM 2378 O O . GLY A 1 307 ? 7.224 3.515 -19.656 1.00 97.00 307 GLY A O 1
ATOM 2379 N N . TYR A 1 308 ? 8.382 5.299 -18.922 1.00 97.88 308 TYR A N 1
ATOM 2380 C CA . TYR A 1 308 ? 9.533 5.084 -19.805 1.00 97.88 308 TYR A CA 1
ATOM 2381 C C . TYR A 1 308 ? 10.460 3.990 -19.278 1.00 97.88 308 TYR A C 1
ATOM 2383 O O . TYR A 1 308 ? 10.652 3.841 -18.064 1.00 97.88 308 TYR A O 1
ATOM 2391 N N . VAL A 1 309 ? 11.105 3.276 -20.199 1.00 98.31 309 VAL A N 1
ATOM 2392 C CA . VAL A 1 309 ? 12.025 2.182 -19.876 1.00 98.31 309 VAL A CA 1
ATOM 2393 C C . VAL A 1 309 ? 13.503 2.565 -20.015 1.00 98.31 309 VAL A C 1
ATOM 2395 O O . VAL A 1 309 ? 13.865 3.432 -20.809 1.00 98.31 309 VAL A O 1
ATOM 2398 N N . SER A 1 310 ? 14.362 1.894 -19.242 1.00 98.12 310 SER A N 1
ATOM 2399 C CA . SER A 1 310 ? 15.834 2.011 -19.268 1.00 98.12 310 SER A CA 1
ATOM 2400 C C . SER A 1 310 ? 16.508 0.871 -20.051 1.00 98.12 310 SER A C 1
ATOM 2402 O O . SER A 1 310 ? 17.682 0.574 -19.832 1.00 98.12 310 SER A O 1
ATOM 2404 N N . TYR A 1 311 ? 15.771 0.188 -20.929 1.00 98.62 311 TYR A N 1
ATOM 2405 C CA . TYR A 1 311 ? 16.233 -0.973 -21.696 1.00 98.62 311 TYR A CA 1
ATOM 2406 C C . TYR A 1 311 ? 15.684 -0.941 -23.130 1.00 98.62 311 TYR A C 1
ATOM 2408 O O . TYR A 1 311 ? 14.617 -0.374 -23.362 1.00 98.62 311 TYR A O 1
ATOM 2416 N N . ARG A 1 312 ? 16.417 -1.501 -24.105 1.00 98.06 312 ARG A N 1
ATOM 2417 C CA . ARG A 1 312 ? 16.082 -1.401 -25.545 1.00 98.06 312 ARG A CA 1
ATOM 2418 C C . ARG A 1 312 ? 15.451 -2.651 -26.151 1.00 98.06 312 ARG A C 1
ATOM 2420 O O . ARG A 1 312 ? 14.748 -2.548 -27.146 1.00 98.06 312 ARG A O 1
ATOM 2427 N N . LYS A 1 313 ? 15.710 -3.832 -25.598 1.00 98.31 313 LYS A N 1
ATOM 2428 C CA . LYS A 1 313 ? 15.190 -5.115 -26.090 1.00 98.31 313 LYS A CA 1
ATOM 2429 C C . LYS A 1 313 ? 13.786 -5.339 -25.522 1.00 98.31 313 LYS A C 1
ATOM 2431 O O . LYS A 1 313 ? 13.618 -6.079 -24.552 1.00 98.31 313 LYS A O 1
ATOM 2436 N N . ASN A 1 314 ? 12.806 -4.647 -26.095 1.00 97.56 314 ASN A N 1
ATOM 2437 C CA . ASN A 1 314 ? 11.426 -4.576 -25.609 1.00 97.56 314 ASN A CA 1
ATOM 2438 C C . ASN A 1 314 ? 10.390 -4.924 -26.693 1.00 97.56 314 ASN A C 1
ATOM 2440 O O . ASN A 1 314 ? 9.437 -4.188 -26.956 1.00 97.56 314 ASN A O 1
ATOM 2444 N N . ASP A 1 315 ? 10.602 -6.068 -27.341 1.00 97.50 315 ASP A N 1
ATOM 2445 C CA . ASP A 1 315 ? 9.821 -6.550 -28.481 1.00 97.50 315 ASP A CA 1
ATOM 2446 C C . ASP A 1 315 ? 8.361 -6.899 -28.150 1.00 97.50 315 ASP A C 1
ATOM 2448 O O . ASP A 1 315 ? 7.551 -7.025 -29.067 1.00 97.50 315 ASP A O 1
ATOM 2452 N N . LEU A 1 316 ? 8.008 -7.042 -26.868 1.00 98.31 316 LEU A N 1
ATOM 2453 C CA . LEU A 1 316 ? 6.654 -7.401 -26.448 1.00 98.31 316 LEU A CA 1
ATOM 2454 C C . LEU A 1 316 ? 5.802 -6.167 -26.144 1.00 98.31 316 LEU A C 1
ATOM 2456 O O . LEU A 1 316 ? 4.640 -6.110 -26.542 1.00 98.31 316 LEU A O 1
ATOM 2460 N N . SER A 1 317 ? 6.361 -5.184 -25.433 1.00 97.19 317 SER A N 1
ATOM 2461 C CA . SER A 1 317 ? 5.622 -3.996 -24.991 1.00 97.19 317 SER A CA 1
ATOM 2462 C C . SER A 1 317 ? 5.808 -2.777 -25.896 1.00 97.19 317 SER A C 1
ATOM 2464 O O . SER A 1 317 ? 4.984 -1.865 -25.851 1.00 97.19 317 SER A O 1
ATOM 2466 N N . SER A 1 318 ? 6.892 -2.730 -26.685 1.00 97.06 318 SER A N 1
ATOM 2467 C CA . SER A 1 318 ? 7.305 -1.552 -27.470 1.00 97.06 318 SER A CA 1
ATOM 2468 C C . SER A 1 318 ? 7.367 -0.260 -26.640 1.00 97.06 318 SER A C 1
ATOM 2470 O O . SER A 1 318 ? 7.059 0.831 -27.122 1.00 97.06 318 SER A O 1
ATOM 2472 N N . SER A 1 319 ? 7.735 -0.376 -25.361 1.00 97.75 319 SER A N 1
ATOM 2473 C CA . SER A 1 319 ? 7.720 0.759 -24.436 1.00 97.75 319 SER A CA 1
ATOM 2474 C C . SER A 1 319 ? 8.712 1.859 -24.839 1.00 97.75 319 SER A C 1
ATOM 2476 O O . SER A 1 319 ? 9.867 1.564 -25.146 1.00 97.75 319 SER A O 1
ATOM 2478 N N . PRO A 1 320 ? 8.332 3.145 -24.777 1.00 97.56 320 PRO A N 1
ATOM 2479 C CA . PRO A 1 320 ? 9.262 4.230 -25.065 1.00 97.56 320 PRO A CA 1
ATOM 2480 C C . PRO A 1 320 ? 10.465 4.237 -24.110 1.00 97.56 320 PRO A C 1
ATOM 2482 O O . PRO A 1 320 ? 10.310 4.126 -22.892 1.00 97.56 320 PRO A O 1
ATOM 2485 N N . TYR A 1 321 ? 11.671 4.403 -24.656 1.00 97.81 321 TYR A N 1
ATOM 24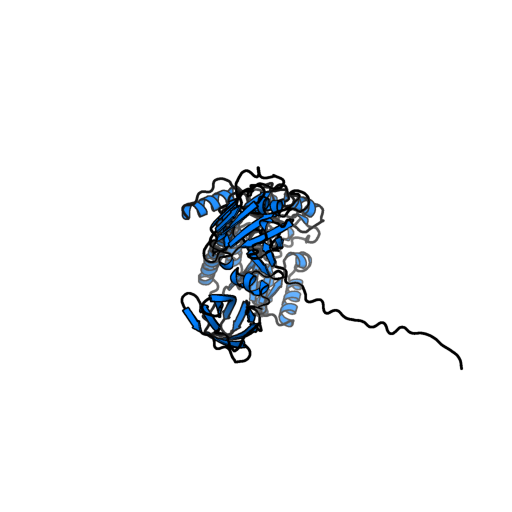86 C CA . TYR A 1 321 ? 12.889 4.567 -23.857 1.00 97.81 321 TYR A CA 1
ATOM 2487 C C . TYR A 1 321 ? 12.923 5.945 -23.176 1.00 97.81 321 TYR A C 1
ATOM 2489 O O . TYR A 1 321 ? 12.314 6.892 -23.672 1.00 97.81 321 TYR A O 1
ATOM 2497 N N . ILE A 1 322 ? 13.654 6.099 -22.067 1.00 95.94 322 ILE A N 1
ATOM 2498 C CA . ILE A 1 322 ? 13.700 7.354 -21.284 1.00 95.94 322 ILE A CA 1
ATOM 2499 C C . ILE A 1 322 ? 14.075 8.614 -22.089 1.00 95.94 322 ILE A C 1
ATOM 2501 O O . ILE A 1 322 ? 13.593 9.703 -21.780 1.00 95.94 322 ILE A O 1
ATOM 2505 N N . THR A 1 323 ? 14.857 8.489 -23.162 1.00 95.69 323 THR A N 1
ATOM 2506 C CA . THR A 1 323 ? 15.206 9.594 -24.085 1.00 95.69 323 THR A CA 1
ATOM 2507 C C . THR A 1 323 ? 13.982 10.216 -24.779 1.00 95.69 323 THR A C 1
ATOM 2509 O O . THR A 1 323 ? 14.021 11.381 -25.199 1.00 95.69 323 THR A O 1
ATOM 2512 N N . ALA A 1 324 ? 12.875 9.469 -24.873 1.00 95.94 324 ALA A N 1
ATOM 2513 C CA . ALA A 1 324 ? 11.606 9.937 -25.421 1.00 95.94 324 ALA A CA 1
ATOM 2514 C C . ALA A 1 324 ? 10.862 10.907 -24.484 1.00 95.94 324 ALA A C 1
ATOM 2516 O O . ALA A 1 324 ? 9.962 11.611 -24.949 1.00 95.94 324 ALA A O 1
ATOM 2517 N N . SER A 1 325 ? 11.261 11.000 -23.207 1.00 94.56 325 SER A N 1
ATOM 2518 C CA . SER A 1 325 ? 10.725 11.982 -22.261 1.00 94.56 325 SER A CA 1
ATOM 2519 C C . SER A 1 325 ? 10.822 13.404 -22.814 1.00 94.56 325 SER A C 1
ATOM 2521 O O . SER A 1 325 ? 11.802 13.794 -23.465 1.00 94.56 325 SER A O 1
ATOM 2523 N N . GLN A 1 326 ? 9.775 14.186 -22.555 1.00 88.38 326 GLN A N 1
ATOM 2524 C CA . GLN A 1 326 ? 9.722 15.610 -22.897 1.00 88.38 326 GLN A CA 1
ATOM 2525 C C . GLN A 1 326 ? 10.131 16.501 -21.720 1.00 88.38 326 GLN A C 1
ATOM 2527 O O . GLN A 1 326 ? 10.238 17.716 -21.870 1.00 88.38 326 GLN A O 1
ATOM 2532 N N . ASN A 1 327 ? 10.406 15.915 -20.551 1.00 91.50 327 ASN A N 1
ATOM 2533 C CA . ASN A 1 327 ? 10.849 16.665 -19.389 1.00 91.50 327 ASN A CA 1
ATOM 2534 C C . ASN A 1 327 ? 12.283 17.188 -19.615 1.00 91.50 327 ASN A C 1
ATOM 2536 O O . ASN A 1 327 ? 13.211 16.383 -19.751 1.00 91.50 327 ASN A O 1
ATOM 2540 N N . PRO A 1 328 ? 12.520 18.514 -19.586 1.00 88.06 328 PRO A N 1
ATOM 2541 C CA . PRO A 1 328 ? 13.847 19.083 -19.825 1.00 88.06 328 PRO A CA 1
ATOM 2542 C C . PRO A 1 328 ? 14.889 18.610 -18.802 1.00 88.06 328 PRO A C 1
ATOM 2544 O O . PRO A 1 328 ? 16.065 18.505 -19.131 1.00 88.06 328 PRO A O 1
ATOM 2547 N N . LYS A 1 329 ? 14.468 18.237 -17.586 1.00 89.25 329 LYS A N 1
ATOM 2548 C CA . LYS A 1 329 ? 15.354 17.696 -16.539 1.00 89.25 329 LYS A CA 1
ATOM 2549 C C . LYS A 1 329 ? 15.788 16.245 -16.786 1.00 89.25 329 LYS A C 1
ATOM 2551 O O . LYS A 1 329 ? 16.567 15.714 -16.004 1.00 89.25 329 LYS A O 1
ATOM 2556 N N . LYS A 1 330 ? 15.271 15.597 -17.833 1.00 89.31 330 LYS A N 1
ATOM 2557 C CA . LYS A 1 330 ? 15.628 14.234 -18.264 1.00 89.31 330 LYS A CA 1
ATOM 2558 C C . LYS A 1 330 ? 16.162 14.187 -19.690 1.00 89.31 330 LYS A C 1
ATOM 2560 O O . LYS A 1 330 ? 16.554 13.120 -20.155 1.00 89.31 330 LYS A O 1
ATOM 2565 N N . LYS A 1 331 ? 16.119 15.311 -20.411 1.00 90.12 331 LYS A N 1
ATOM 2566 C CA . LYS A 1 331 ? 16.341 15.308 -21.850 1.00 90.12 331 LYS A CA 1
ATOM 2567 C C . LYS A 1 331 ? 17.810 15.059 -22.161 1.00 90.12 331 LYS A C 1
ATOM 2569 O O . LYS A 1 331 ? 18.673 15.866 -21.834 1.00 90.12 331 LYS A O 1
ATOM 2574 N N . VAL A 1 332 ? 18.062 13.943 -22.831 1.00 90.94 332 VAL A N 1
ATOM 2575 C CA . VAL A 1 332 ? 19.377 13.531 -23.322 1.00 90.94 332 VAL A CA 1
ATOM 2576 C C . VAL A 1 332 ? 19.239 13.049 -24.761 1.00 90.94 332 VAL A C 1
ATOM 2578 O O . VAL A 1 332 ? 18.174 12.573 -25.161 1.00 90.94 332 VAL A O 1
ATOM 2581 N N . THR A 1 333 ? 20.303 13.196 -25.549 1.00 92.94 333 THR A N 1
ATOM 2582 C CA . THR A 1 333 ? 20.340 12.703 -26.930 1.00 92.94 333 THR A CA 1
ATOM 2583 C C . THR A 1 333 ? 20.188 11.188 -26.944 1.00 92.94 333 THR A C 1
ATOM 2585 O O . THR A 1 333 ? 20.874 10.486 -26.202 1.00 92.94 333 THR A O 1
ATOM 2588 N N . ASP A 1 334 ? 19.310 10.677 -27.805 1.00 95.69 334 ASP A N 1
ATOM 2589 C CA . ASP A 1 334 ? 19.203 9.239 -28.009 1.00 95.69 334 ASP A CA 1
ATOM 2590 C C . ASP A 1 334 ? 20.366 8.739 -28.876 1.00 95.69 334 ASP A C 1
ATOM 2592 O O . ASP A 1 334 ? 20.448 9.037 -30.065 1.00 95.69 334 ASP A O 1
ATOM 2596 N N . THR A 1 335 ? 21.275 7.984 -28.264 1.00 96.25 335 THR A N 1
ATOM 2597 C CA . THR A 1 335 ? 22.445 7.378 -28.917 1.00 96.25 335 THR A CA 1
ATOM 2598 C C . THR A 1 335 ? 22.258 5.886 -29.206 1.00 96.25 335 THR A C 1
ATOM 2600 O O . THR A 1 335 ? 23.208 5.212 -29.599 1.00 96.25 335 THR A O 1
ATOM 2603 N N . GLY A 1 336 ? 21.066 5.333 -28.957 1.00 96.44 336 GLY A N 1
ATOM 2604 C CA . GLY A 1 336 ? 20.832 3.886 -28.954 1.00 96.44 336 GLY A CA 1
ATOM 2605 C C . GLY A 1 336 ? 21.379 3.170 -27.713 1.00 96.44 336 GLY A C 1
ATOM 2606 O O . GLY A 1 336 ? 21.339 1.944 -27.652 1.00 96.44 336 GLY A O 1
ATOM 2607 N N . PHE A 1 337 ? 21.867 3.911 -26.709 1.00 97.81 337 PHE A N 1
ATOM 2608 C CA . PHE A 1 337 ? 22.390 3.339 -25.468 1.00 97.81 337 PHE A CA 1
ATOM 2609 C C . PHE A 1 337 ? 21.326 2.502 -24.742 1.00 97.81 337 PHE A C 1
ATOM 2611 O O . PHE A 1 337 ? 20.184 2.945 -24.581 1.00 97.81 337 PHE A O 1
ATOM 2618 N N . ASP A 1 338 ? 21.715 1.298 -24.315 1.00 98.56 338 ASP A N 1
ATOM 2619 C CA . ASP A 1 338 ? 20.917 0.388 -23.490 1.00 98.56 338 ASP A CA 1
ATOM 2620 C C . ASP A 1 338 ? 21.512 0.363 -22.077 1.00 98.56 338 ASP A C 1
ATOM 2622 O O . ASP A 1 338 ? 22.540 -0.281 -21.819 1.00 98.56 338 ASP A O 1
ATOM 2626 N N . LEU A 1 339 ? 20.884 1.120 -21.173 1.00 98.62 339 LEU A N 1
ATOM 2627 C CA . LEU A 1 339 ? 21.365 1.277 -19.805 1.00 98.62 339 LEU A CA 1
ATOM 2628 C C . LEU A 1 339 ? 21.329 -0.054 -19.042 1.00 98.62 339 LEU A C 1
ATOM 2630 O O . LEU A 1 339 ? 22.330 -0.412 -18.422 1.00 98.62 339 LEU A O 1
ATOM 2634 N N . LEU A 1 340 ? 20.230 -0.814 -19.114 1.00 98.81 340 LEU A N 1
ATOM 2635 C CA . LEU A 1 340 ? 20.118 -2.102 -18.421 1.00 98.81 340 LEU A CA 1
ATOM 2636 C C . LEU A 1 340 ? 21.182 -3.100 -18.895 1.00 98.81 340 LEU A C 1
ATOM 2638 O O . LEU A 1 340 ? 21.855 -3.699 -18.056 1.00 98.81 340 LEU A O 1
ATOM 2642 N N . GLN A 1 341 ? 21.374 -3.255 -20.211 1.00 98.88 341 GLN A N 1
ATOM 2643 C CA . GLN A 1 341 ? 22.404 -4.155 -20.751 1.00 98.88 341 GLN A CA 1
ATOM 2644 C C . GLN A 1 341 ? 23.796 -3.771 -20.236 1.00 98.88 341 GLN A C 1
ATOM 2646 O O . GLN A 1 341 ? 24.554 -4.628 -19.785 1.00 98.88 341 GLN A O 1
ATOM 2651 N N . THR A 1 342 ? 24.122 -2.478 -20.272 1.00 98.81 342 THR A N 1
ATOM 2652 C CA . THR A 1 342 ? 25.443 -1.989 -19.860 1.00 98.81 342 THR A CA 1
ATOM 2653 C C . THR A 1 342 ? 25.664 -2.159 -18.357 1.00 98.81 342 THR A C 1
ATOM 2655 O O . THR A 1 342 ? 26.751 -2.549 -17.934 1.00 98.81 342 THR A O 1
ATOM 2658 N N . VAL A 1 343 ? 24.637 -1.910 -17.539 1.00 98.88 343 VAL A N 1
ATOM 2659 C CA . VAL A 1 343 ? 24.702 -2.125 -16.087 1.00 98.88 343 VAL A CA 1
ATOM 2660 C C . VAL A 1 343 ? 24.924 -3.597 -15.763 1.00 98.88 343 VAL A C 1
ATOM 2662 O O . VAL A 1 343 ? 25.782 -3.886 -14.936 1.00 98.88 343 VAL A O 1
ATOM 2665 N N . LEU A 1 344 ? 24.215 -4.517 -16.424 1.00 98.88 344 LEU A N 1
ATOM 2666 C CA . LEU A 1 344 ? 24.408 -5.959 -16.242 1.00 98.88 344 LEU A CA 1
ATOM 2667 C C . LEU A 1 344 ? 25.847 -6.375 -16.546 1.00 98.88 344 LEU A C 1
ATOM 2669 O O . LEU A 1 344 ? 26.515 -6.954 -15.692 1.00 98.88 344 LEU A O 1
ATOM 2673 N N . GLU A 1 345 ? 26.354 -6.001 -17.721 1.00 98.81 345 GLU A N 1
ATOM 2674 C CA . GLU A 1 345 ? 27.710 -6.354 -18.145 1.00 98.81 345 GLU A CA 1
ATOM 2675 C C . GLU A 1 345 ? 28.785 -5.856 -17.175 1.00 98.81 345 GLU A C 1
ATOM 2677 O O . GLU A 1 345 ? 29.706 -6.601 -16.844 1.00 98.81 345 GLU A O 1
ATOM 2682 N N . GLU A 1 346 ? 28.695 -4.607 -16.715 1.00 98.81 346 GLU A N 1
ATOM 2683 C CA . GLU A 1 346 ? 29.715 -4.037 -15.831 1.00 98.81 346 GLU A CA 1
ATOM 2684 C C . GLU A 1 346 ? 29.561 -4.502 -14.375 1.00 98.81 346 GLU A C 1
ATOM 2686 O O . GLU A 1 346 ? 30.559 -4.772 -13.703 1.00 98.81 346 GLU A O 1
ATOM 2691 N N . ALA A 1 347 ? 28.332 -4.660 -13.878 1.00 98.69 347 ALA A N 1
ATOM 2692 C CA . ALA A 1 347 ? 28.074 -5.132 -12.519 1.00 98.69 347 ALA A CA 1
ATOM 2693 C C . ALA A 1 347 ? 28.479 -6.599 -12.332 1.00 98.69 347 ALA A C 1
ATOM 2695 O O . ALA A 1 347 ? 29.153 -6.933 -11.350 1.00 98.69 347 ALA A O 1
ATOM 2696 N N . HIS A 1 348 ? 28.144 -7.466 -13.290 1.00 98.56 348 HIS A N 1
ATOM 2697 C CA . HIS A 1 348 ? 28.481 -8.889 -13.229 1.00 98.56 348 HIS A CA 1
ATOM 2698 C C . HIS A 1 348 ? 29.988 -9.137 -13.295 1.00 98.56 348 HIS A C 1
ATOM 2700 O O . HIS A 1 348 ? 30.487 -9.962 -12.530 1.00 98.56 348 HIS A O 1
ATOM 2706 N N . LYS A 1 349 ? 30.746 -8.366 -14.095 1.00 98.19 349 LYS A N 1
ATOM 2707 C CA . LYS A 1 349 ? 32.228 -8.394 -14.080 1.00 98.19 349 LYS A CA 1
ATOM 2708 C C . LYS A 1 349 ? 32.808 -8.146 -12.683 1.00 98.19 349 LYS A C 1
ATOM 2710 O O . LYS A 1 349 ? 33.873 -8.662 -12.359 1.00 98.19 349 LYS A O 1
ATOM 2715 N N . MET A 1 350 ? 32.109 -7.371 -11.852 1.00 96.75 350 MET A N 1
ATOM 2716 C CA . MET A 1 350 ? 32.502 -7.029 -10.478 1.00 96.75 350 MET A CA 1
ATOM 2717 C C . MET A 1 350 ? 31.856 -7.940 -9.416 1.00 96.75 350 MET A C 1
ATOM 2719 O O . MET A 1 350 ? 32.005 -7.706 -8.206 1.00 96.75 350 MET A O 1
ATOM 2723 N N . GLY A 1 351 ? 31.136 -8.982 -9.845 1.00 96.38 351 GLY A N 1
ATOM 2724 C CA . GLY A 1 351 ? 30.422 -9.921 -8.979 1.00 96.38 351 GLY A CA 1
ATOM 2725 C C . GLY A 1 351 ? 29.254 -9.292 -8.214 1.00 96.38 351 GLY A C 1
ATOM 2726 O O . GLY A 1 351 ? 28.942 -9.746 -7.114 1.00 96.38 351 GLY A O 1
ATOM 2727 N N . LEU A 1 352 ? 28.661 -8.213 -8.735 1.00 98.19 352 LEU A N 1
ATOM 2728 C CA . LEU A 1 352 ? 27.444 -7.607 -8.191 1.00 98.19 352 LEU A CA 1
ATOM 2729 C C . LEU A 1 352 ? 26.220 -8.195 -8.885 1.00 98.19 352 LEU A C 1
ATOM 2731 O O . LEU A 1 352 ? 26.195 -8.267 -10.107 1.00 98.19 352 LEU A O 1
ATOM 2735 N N . LYS A 1 353 ? 25.186 -8.540 -8.116 1.00 98.25 353 LYS A N 1
ATOM 2736 C CA . LYS A 1 353 ? 23.880 -8.918 -8.678 1.00 98.25 353 LYS A CA 1
ATOM 2737 C C . LYS A 1 353 ? 23.105 -7.690 -9.150 1.00 98.25 353 LYS A C 1
ATOM 2739 O O . LYS A 1 353 ? 23.214 -6.626 -8.537 1.00 98.25 353 LYS A O 1
ATOM 2744 N N . VAL A 1 354 ? 22.270 -7.847 -10.170 1.00 98.69 354 VAL A N 1
ATOM 2745 C CA . VAL A 1 354 ? 21.401 -6.793 -10.704 1.00 98.69 354 VAL A CA 1
ATOM 2746 C C . VAL A 1 354 ? 19.943 -7.223 -10.636 1.00 98.69 354 VAL A C 1
ATOM 2748 O O . VAL A 1 354 ? 19.514 -8.160 -11.311 1.00 98.69 354 VAL A O 1
ATOM 2751 N N . TYR A 1 355 ? 19.162 -6.498 -9.843 1.00 98.44 355 TYR A N 1
ATOM 2752 C CA . TYR A 1 355 ? 17.717 -6.657 -9.762 1.00 98.44 355 TYR A CA 1
ATOM 2753 C C . TYR A 1 355 ? 17.027 -5.555 -10.573 1.00 98.44 355 TYR A C 1
ATOM 2755 O O . TYR A 1 355 ? 17.274 -4.370 -10.357 1.00 98.44 355 TYR A O 1
ATOM 2763 N N . ALA A 1 356 ? 16.160 -5.933 -11.508 1.00 98.62 356 ALA A N 1
ATOM 2764 C CA . ALA A 1 356 ? 15.409 -4.990 -12.328 1.00 98.62 356 ALA A CA 1
ATOM 2765 C C . ALA A 1 356 ? 14.130 -4.551 -11.600 1.00 98.62 356 ALA A C 1
ATOM 2767 O O . ALA A 1 356 ? 13.231 -5.360 -11.366 1.00 98.62 356 ALA A O 1
ATOM 2768 N N . SER A 1 357 ? 14.060 -3.276 -11.230 1.00 98.25 357 SER A N 1
ATOM 2769 C CA . SER A 1 357 ? 12.926 -2.649 -10.554 1.00 98.25 357 SER A CA 1
ATOM 2770 C C . SER A 1 357 ? 11.937 -2.050 -11.549 1.00 98.25 357 SER A C 1
ATOM 2772 O O . SER A 1 357 ? 12.317 -1.337 -12.483 1.00 98.25 357 SER A O 1
ATOM 2774 N N . PHE A 1 358 ? 10.654 -2.325 -11.335 1.00 98.31 358 PHE A N 1
ATOM 2775 C CA . PHE A 1 358 ? 9.567 -1.782 -12.138 1.00 98.31 358 PHE A CA 1
ATOM 2776 C C . PHE A 1 358 ? 8.610 -1.015 -11.248 1.00 98.31 358 PHE A C 1
ATOM 2778 O O . PHE A 1 358 ? 8.075 -1.569 -10.292 1.00 98.31 358 PHE A O 1
ATOM 2785 N N . ASN A 1 359 ? 8.316 0.217 -11.643 1.00 97.44 359 ASN A N 1
ATOM 2786 C CA . ASN A 1 359 ? 7.189 0.979 -11.130 1.00 97.44 359 ASN A CA 1
ATOM 2787 C C . ASN A 1 359 ? 5.890 0.476 -11.774 1.00 97.44 359 ASN A C 1
ATOM 2789 O O . ASN A 1 359 ? 5.518 0.938 -12.845 1.00 97.44 359 ASN A O 1
ATOM 2793 N N . PHE A 1 360 ? 5.217 -0.511 -11.188 1.00 97.50 360 PHE A N 1
ATOM 2794 C CA . PHE A 1 360 ? 4.175 -1.274 -11.889 1.00 97.50 360 PHE A CA 1
ATOM 2795 C C . PHE A 1 360 ? 2.960 -0.445 -12.303 1.00 97.50 360 PHE A C 1
ATOM 2797 O O . PHE A 1 360 ? 2.664 -0.359 -13.493 1.00 97.50 360 PHE A O 1
ATOM 2804 N N . PHE A 1 361 ? 2.264 0.171 -11.348 1.00 98.00 361 PHE A N 1
ATOM 2805 C CA . PHE A 1 361 ? 0.980 0.817 -11.628 1.00 98.00 361 PHE A CA 1
ATOM 2806 C C . PHE A 1 361 ? 1.062 2.334 -11.777 1.00 98.00 361 PHE A C 1
ATOM 2808 O O . PHE A 1 361 ? 0.024 2.974 -11.794 1.00 98.00 361 PHE A O 1
ATOM 2815 N N . THR A 1 362 ? 2.249 2.919 -11.950 1.00 97.19 362 THR A N 1
ATOM 2816 C CA . THR A 1 362 ? 2.404 4.320 -12.375 1.00 97.19 362 THR A CA 1
ATOM 2817 C C . THR A 1 362 ? 2.796 4.408 -13.849 1.00 97.19 362 THR A C 1
ATOM 2819 O O . THR A 1 362 ? 3.665 3.670 -14.313 1.00 97.19 362 THR A O 1
ATOM 2822 N N . GLU A 1 363 ? 2.139 5.286 -14.607 1.00 97.31 363 GLU A N 1
ATOM 2823 C CA . GLU A 1 363 ? 2.388 5.501 -16.050 1.00 97.31 363 GLU A CA 1
ATOM 2824 C C . GLU A 1 363 ? 2.437 6.996 -16.409 1.00 97.31 363 GLU A C 1
ATOM 2826 O O . GLU A 1 363 ? 2.182 7.398 -17.547 1.00 97.31 363 GLU A O 1
ATOM 2831 N N . GLY A 1 364 ? 2.729 7.853 -15.433 1.00 95.56 364 GLY A N 1
ATOM 2832 C CA . GLY A 1 364 ? 2.720 9.292 -15.635 1.00 95.56 364 GLY A CA 1
ATOM 2833 C C . GLY A 1 364 ? 3.183 10.099 -14.438 1.00 95.56 364 GLY A C 1
ATOM 2834 O O . GLY A 1 364 ? 3.002 9.706 -13.285 1.00 95.56 364 GLY A O 1
ATOM 2835 N N . ASN A 1 365 ? 3.717 11.280 -14.723 1.00 95.00 365 ASN A N 1
ATOM 2836 C CA . ASN A 1 365 ? 4.000 12.310 -13.736 1.00 95.00 365 ASN A CA 1
ATOM 2837 C C . ASN A 1 365 ? 3.205 13.560 -14.105 1.00 95.00 365 ASN A C 1
ATOM 2839 O O . ASN A 1 365 ? 3.535 14.259 -15.064 1.00 95.00 365 ASN A O 1
ATOM 2843 N N . VAL A 1 366 ? 2.140 13.816 -13.344 1.00 95.00 366 VAL A N 1
ATOM 2844 C CA . VAL A 1 366 ? 1.217 14.930 -13.591 1.00 95.00 366 VAL A CA 1
ATOM 2845 C C . VAL A 1 366 ? 1.925 16.263 -13.384 1.00 95.00 366 VAL A C 1
ATOM 2847 O O . VAL A 1 366 ? 1.768 17.174 -14.189 1.00 95.00 366 VAL A O 1
ATOM 2850 N N . THR A 1 367 ? 2.779 16.349 -12.365 1.00 93.31 367 THR A N 1
ATOM 2851 C CA . THR A 1 367 ? 3.557 17.555 -12.060 1.00 93.31 367 THR A CA 1
ATOM 2852 C C . THR A 1 367 ? 4.525 17.932 -13.177 1.00 93.31 367 THR A C 1
ATOM 2854 O O . THR A 1 367 ? 4.731 19.110 -13.451 1.00 93.31 367 THR A O 1
ATOM 2857 N N . ALA A 1 368 ? 5.132 16.941 -13.829 1.00 92.19 368 ALA A N 1
ATOM 2858 C CA . ALA A 1 368 ? 6.051 17.166 -14.941 1.00 92.19 368 ALA A CA 1
ATOM 2859 C C . ALA A 1 368 ? 5.359 17.204 -16.315 1.00 92.19 368 ALA A C 1
ATOM 2861 O O . ALA A 1 368 ? 6.046 17.432 -17.309 1.00 92.19 368 ALA A O 1
ATOM 2862 N N . ASN A 1 369 ? 4.043 16.957 -16.373 1.00 93.88 369 ASN A N 1
ATOM 2863 C CA . ASN A 1 369 ? 3.285 16.742 -17.608 1.00 93.88 369 ASN A CA 1
ATOM 2864 C C . ASN A 1 369 ? 3.995 15.759 -18.565 1.00 93.88 369 ASN A C 1
ATOM 2866 O O . ASN A 1 369 ? 4.143 16.023 -19.759 1.00 93.88 369 ASN A O 1
ATOM 2870 N N . ASP A 1 370 ? 4.490 14.643 -18.021 1.00 94.75 370 ASP A N 1
ATOM 2871 C CA . ASP A 1 370 ? 5.335 13.683 -18.739 1.00 94.75 370 ASP A CA 1
ATOM 2872 C C . ASP A 1 370 ? 4.778 12.261 -18.609 1.00 94.75 370 ASP A C 1
ATOM 2874 O O . ASP A 1 370 ? 4.569 11.751 -17.503 1.00 94.75 370 ASP A O 1
ATOM 2878 N N . TYR A 1 371 ? 4.522 11.635 -19.759 1.00 95.50 371 TYR A N 1
ATOM 2879 C CA . TYR A 1 371 ? 3.803 10.369 -19.877 1.00 95.50 371 TYR A CA 1
ATOM 2880 C C . TYR A 1 371 ? 4.349 9.573 -21.058 1.00 95.50 371 TYR A C 1
ATOM 2882 O O . TYR A 1 371 ? 4.265 10.035 -22.195 1.00 95.50 371 TYR A O 1
ATOM 2890 N N . ALA A 1 372 ? 4.833 8.357 -20.817 1.00 96.56 372 ALA A N 1
ATOM 2891 C CA . ALA A 1 372 ? 5.298 7.498 -21.901 1.00 96.56 372 ALA A CA 1
ATOM 2892 C C . ALA A 1 372 ? 4.133 6.987 -22.756 1.00 96.56 372 ALA A C 1
ATOM 2894 O O . ALA A 1 372 ? 4.187 7.045 -23.981 1.00 96.56 372 ALA A O 1
ATOM 2895 N N . ILE A 1 373 ? 3.075 6.493 -22.102 1.00 96.38 373 ILE A N 1
ATOM 2896 C CA . ILE A 1 373 ? 1.959 5.824 -22.788 1.00 96.38 373 ILE A CA 1
ATOM 2897 C C . ILE A 1 373 ? 0.575 6.293 -22.334 1.00 96.38 373 ILE A C 1
ATOM 2899 O O . ILE A 1 373 ? -0.402 6.082 -23.047 1.00 96.38 373 ILE A O 1
ATOM 2903 N N . LEU A 1 374 ? 0.454 6.954 -21.176 1.00 95.38 374 LEU A N 1
ATOM 2904 C CA . LEU A 1 374 ? -0.858 7.249 -20.588 1.00 95.38 374 LEU A CA 1
ATOM 2905 C C . LEU A 1 374 ? -1.727 8.154 -21.471 1.00 95.38 374 LEU A C 1
ATOM 2907 O O . LEU A 1 374 ? -2.945 8.018 -21.474 1.00 95.38 374 LEU A O 1
ATOM 2911 N N . ASN A 1 375 ? -1.128 9.040 -22.273 1.00 93.50 375 ASN A N 1
ATOM 2912 C CA . ASN A 1 375 ? -1.883 9.865 -23.223 1.00 93.50 375 ASN A CA 1
ATOM 2913 C C . ASN A 1 375 ? -2.580 9.048 -24.321 1.00 93.50 375 ASN A C 1
ATOM 2915 O O . ASN A 1 375 ? -3.609 9.482 -24.830 1.00 93.50 375 ASN A O 1
ATOM 2919 N N . GLN A 1 376 ? -2.055 7.868 -24.653 1.00 94.38 376 GLN A N 1
ATOM 2920 C CA . GLN A 1 376 ? -2.647 6.933 -25.616 1.00 94.38 376 GLN A CA 1
ATOM 2921 C C . GLN A 1 376 ? -3.631 5.961 -24.940 1.00 94.38 376 GLN A C 1
ATOM 2923 O O . GLN A 1 376 ? -4.432 5.324 -25.616 1.00 94.38 376 GLN A O 1
ATOM 2928 N N . HIS A 1 377 ? -3.598 5.886 -23.604 1.00 94.81 377 HIS A N 1
ATOM 2929 C CA . HIS A 1 377 ? -4.379 4.968 -22.774 1.00 94.81 377 HIS A CA 1
ATOM 2930 C C . HIS A 1 377 ? -5.072 5.699 -21.618 1.00 94.81 377 HIS A C 1
ATOM 2932 O O . HIS A 1 377 ? -4.985 5.305 -20.454 1.00 94.81 377 HIS A O 1
ATOM 2938 N N . LYS A 1 378 ? -5.769 6.800 -21.920 1.00 92.69 378 LYS A N 1
ATOM 2939 C CA . LYS A 1 378 ? -6.498 7.596 -20.912 1.00 92.69 378 LYS A CA 1
ATOM 2940 C C . LYS A 1 378 ? -7.620 6.823 -20.209 1.00 92.69 378 LYS A C 1
ATOM 2942 O O . LYS A 1 378 ? -8.108 7.255 -19.167 1.00 92.69 378 LYS A O 1
ATOM 2947 N N . ASP A 1 379 ? -8.050 5.700 -20.774 1.00 90.25 379 ASP A N 1
ATOM 2948 C CA . ASP A 1 379 ? -8.980 4.745 -20.169 1.00 90.25 379 ASP A CA 1
ATOM 2949 C C . ASP A 1 379 ? -8.329 3.858 -19.092 1.00 90.25 379 ASP A C 1
ATOM 2951 O O . ASP A 1 379 ? -9.043 3.232 -18.309 1.00 90.25 379 ASP A O 1
ATOM 2955 N N . TRP A 1 380 ? -6.995 3.798 -19.029 1.00 96.81 380 TRP A N 1
ATOM 2956 C CA . TRP A 1 380 ? -6.267 3.058 -17.991 1.00 96.81 380 TRP A CA 1
ATOM 2957 C C . TRP A 1 380 ? -6.057 3.877 -16.726 1.00 96.81 380 TRP A C 1
ATOM 2959 O O . TRP A 1 380 ? -5.852 3.287 -15.666 1.00 96.81 380 TRP A O 1
ATOM 2969 N N . GLU A 1 381 ? -6.074 5.205 -16.850 1.00 97.25 381 GLU A N 1
ATOM 2970 C CA . GLU A 1 381 ? -5.881 6.139 -15.747 1.00 97.25 381 GLU A CA 1
ATOM 2971 C C . GLU A 1 381 ? -6.887 5.878 -14.627 1.00 97.25 381 GLU A C 1
ATOM 2973 O O . GLU A 1 381 ? -8.071 5.633 -14.875 1.00 97.25 381 GLU A O 1
ATOM 2978 N N . GLU A 1 382 ? -6.403 5.931 -13.392 1.00 97.19 382 GLU A N 1
ATOM 2979 C CA . GLU A 1 382 ? -7.255 5.712 -12.239 1.00 97.19 382 GLU A CA 1
ATOM 2980 C C . GLU A 1 382 ? -8.367 6.762 -12.117 1.00 97.19 382 GLU A C 1
ATOM 2982 O O . GLU A 1 382 ? -8.192 7.942 -12.441 1.00 97.19 382 GLU A O 1
ATOM 2987 N N . ILE A 1 383 ? -9.508 6.332 -11.586 1.00 97.81 383 ILE A N 1
ATOM 2988 C CA . ILE A 1 383 ? -10.586 7.226 -11.161 1.00 97.81 383 ILE A CA 1
ATOM 2989 C C . ILE A 1 383 ? -10.539 7.348 -9.644 1.00 97.81 383 ILE A C 1
ATOM 2991 O O . ILE A 1 383 ? -10.637 6.354 -8.924 1.00 97.81 383 ILE A O 1
ATOM 2995 N N . VAL A 1 384 ? -10.415 8.574 -9.153 1.00 97.44 384 VAL A N 1
ATOM 2996 C CA . VAL A 1 384 ? -10.282 8.890 -7.734 1.00 97.44 384 VAL A CA 1
ATOM 2997 C C . VAL A 1 384 ? -11.543 9.542 -7.184 1.00 97.44 384 VAL A C 1
ATOM 2999 O O . VAL A 1 384 ? -12.228 10.294 -7.875 1.00 97.44 384 VAL A O 1
ATOM 3002 N N . GLN A 1 385 ? -11.823 9.275 -5.910 1.00 96.19 385 GLN A N 1
ATOM 3003 C CA . GLN A 1 385 ? -12.865 9.932 -5.122 1.00 96.19 385 GLN A CA 1
ATOM 3004 C C . GLN A 1 385 ? -12.213 10.643 -3.928 1.00 96.19 385 GLN A C 1
ATOM 3006 O O . GLN A 1 385 ? -12.103 10.054 -2.851 1.00 96.19 385 GLN A O 1
ATOM 3011 N N . ARG A 1 386 ? -11.731 11.880 -4.107 1.00 91.19 386 ARG A N 1
ATOM 3012 C CA . ARG A 1 386 ? -10.922 12.567 -3.082 1.00 91.19 386 ARG A CA 1
ATOM 3013 C C . ARG A 1 386 ? -11.738 13.522 -2.188 1.00 91.19 386 ARG A C 1
ATOM 3015 O O . ARG A 1 386 ? -12.738 14.078 -2.655 1.00 91.19 386 ARG A O 1
ATOM 3022 N N . PRO A 1 387 ? -11.305 13.752 -0.930 1.00 92.75 387 PRO A N 1
ATOM 3023 C CA . PRO A 1 387 ? -11.875 14.757 -0.025 1.00 92.75 387 PRO A CA 1
ATOM 3024 C C . PRO A 1 387 ? -12.000 16.152 -0.641 1.00 92.75 387 PRO A C 1
ATOM 3026 O O . PRO A 1 387 ? -13.049 16.787 -0.544 1.00 92.75 387 PRO A O 1
ATOM 3029 N N . GLU A 1 388 ? -10.955 16.605 -1.331 1.00 91.75 388 GLU A N 1
ATOM 3030 C CA . GLU A 1 388 ? -10.860 17.948 -1.915 1.00 91.75 388 GLU A CA 1
ATOM 3031 C C . GLU A 1 388 ? -11.877 18.155 -3.051 1.00 91.75 388 GLU A C 1
ATOM 3033 O O . GLU A 1 388 ? -12.337 19.269 -3.292 1.00 91.75 388 GLU A O 1
ATOM 3038 N N . ASP A 1 389 ? -12.291 17.062 -3.696 1.00 94.88 389 ASP A N 1
ATOM 3039 C CA . ASP A 1 389 ? -13.266 17.046 -4.785 1.00 94.88 389 ASP A CA 1
ATOM 3040 C C . ASP A 1 389 ? -14.691 16.696 -4.315 1.00 94.88 389 ASP A C 1
ATOM 3042 O O . ASP A 1 389 ? -15.584 16.501 -5.146 1.00 94.88 389 ASP A O 1
ATOM 3046 N N . LYS A 1 390 ? -14.933 16.628 -2.994 1.00 90.88 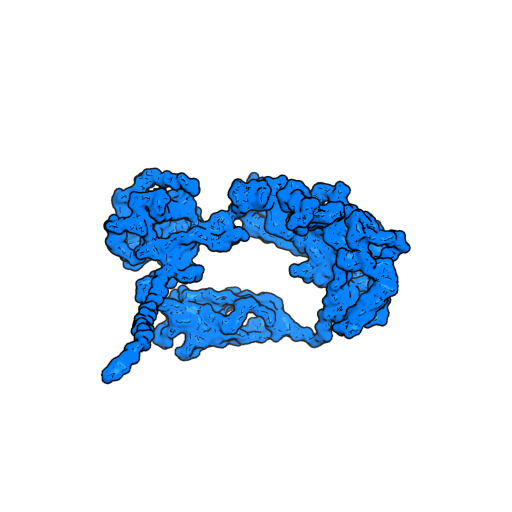390 LYS A N 1
ATOM 3047 C CA . LYS A 1 390 ? -16.251 16.359 -2.380 1.00 90.88 390 LYS A CA 1
ATOM 3048 C C . LYS A 1 390 ? -16.929 15.099 -2.932 1.00 90.88 390 LYS A C 1
ATOM 3050 O O . LYS A 1 390 ? -18.125 15.095 -3.227 1.00 90.88 390 LYS A O 1
ATOM 3055 N N . GLY A 1 391 ? -16.136 14.052 -3.151 1.00 87.25 391 GLY A N 1
ATOM 3056 C CA . GLY A 1 391 ? -16.627 12.759 -3.627 1.00 87.25 391 GLY A CA 1
ATOM 3057 C C . GLY A 1 391 ? -16.951 12.665 -5.110 1.00 87.25 391 GLY A C 1
ATOM 3058 O O . GLY A 1 391 ? -17.489 11.650 -5.550 1.00 87.25 391 GLY A O 1
ATOM 3059 N N . LYS A 1 392 ? -16.598 13.673 -5.913 1.00 95.44 392 LYS A N 1
ATOM 3060 C CA . LYS A 1 392 ? -16.652 13.531 -7.371 1.00 95.44 392 LYS A CA 1
ATOM 3061 C C . LYS A 1 392 ? -15.663 12.461 -7.830 1.00 95.44 392 LYS A C 1
ATOM 3063 O O . LYS A 1 392 ? -14.516 12.445 -7.392 1.00 95.44 392 LYS A O 1
ATOM 3068 N N . LEU A 1 393 ? -16.126 11.601 -8.735 1.00 95.94 393 LEU A N 1
ATOM 3069 C CA . LEU A 1 393 ? -15.297 10.613 -9.414 1.00 95.94 393 LEU A CA 1
ATOM 3070 C C . LEU A 1 393 ? -14.616 11.284 -10.603 1.00 95.94 393 LEU A C 1
ATOM 3072 O O . LEU A 1 393 ? -15.283 11.647 -11.571 1.00 95.94 393 LEU A O 1
ATOM 3076 N N . LEU A 1 394 ? -13.309 11.487 -10.504 1.00 97.44 394 LEU A N 1
ATOM 3077 C CA . LEU A 1 394 ? -12.507 12.185 -11.508 1.00 97.44 394 LEU A CA 1
ATOM 3078 C C . LEU A 1 394 ? -11.263 11.369 -11.825 1.00 97.44 394 LEU A C 1
ATOM 3080 O O . LEU A 1 394 ? -10.780 10.636 -10.965 1.00 97.44 394 LEU A O 1
ATOM 3084 N N . ARG A 1 395 ? -10.692 11.527 -13.020 1.00 96.62 395 ARG A N 1
ATOM 3085 C CA . ARG A 1 395 ? -9.314 11.066 -13.230 1.00 96.62 395 ARG A CA 1
ATOM 3086 C C . ARG A 1 395 ? -8.367 11.833 -12.318 1.00 96.62 395 ARG A C 1
ATOM 3088 O O . ARG A 1 395 ? -8.619 13.002 -12.007 1.00 96.62 395 ARG A O 1
ATOM 3095 N N . ILE A 1 396 ? -7.248 11.228 -11.928 1.00 95.94 396 ILE A N 1
ATOM 3096 C CA . ILE A 1 396 ? -6.253 11.933 -11.109 1.00 95.94 396 ILE A CA 1
ATOM 3097 C C . ILE A 1 396 ? -5.760 13.218 -11.794 1.00 95.94 396 ILE A C 1
ATOM 3099 O O . ILE A 1 396 ? -5.658 14.241 -11.119 1.00 95.94 396 ILE A O 1
ATOM 3103 N N . THR A 1 397 ? -5.576 13.228 -13.120 1.00 95.19 397 THR A N 1
ATOM 3104 C CA . THR A 1 397 ? -5.224 14.437 -13.898 1.00 95.19 397 THR A CA 1
ATOM 3105 C C . THR A 1 397 ? -6.314 15.514 -13.932 1.00 95.19 397 THR A C 1
ATOM 3107 O O . THR A 1 397 ? -6.006 16.687 -14.128 1.00 95.19 397 THR A O 1
ATOM 3110 N N . GLU A 1 398 ? -7.577 15.152 -13.707 1.00 96.38 398 GLU A N 1
ATOM 3111 C CA . GLU A 1 398 ? -8.730 16.065 -13.729 1.00 96.38 398 GLU A CA 1
ATOM 3112 C C . GLU A 1 398 ? -9.138 16.542 -12.320 1.00 96.38 398 GLU A C 1
ATOM 3114 O O . GLU A 1 398 ? -9.850 17.546 -12.176 1.00 96.38 398 GLU A O 1
ATOM 3119 N N . SER A 1 399 ? -8.681 15.827 -11.287 1.00 96.69 399 SER A N 1
ATOM 3120 C CA . SER A 1 399 ? -8.920 16.111 -9.869 1.00 96.69 399 SER A CA 1
ATOM 3121 C C . SER A 1 399 ? -8.295 17.434 -9.416 1.00 96.69 399 SER A C 1
ATOM 3123 O O . SER A 1 399 ? -7.362 17.947 -10.046 1.00 96.69 399 SER A O 1
ATOM 3125 N N . SER A 1 400 ? -8.752 17.975 -8.283 1.00 96.12 400 SER A N 1
ATOM 3126 C CA . SER A 1 400 ? -8.135 19.171 -7.687 1.00 96.12 400 SER A CA 1
ATOM 3127 C C . SER A 1 400 ? -6.636 18.965 -7.427 1.00 96.12 400 SER A C 1
ATOM 3129 O O . SER A 1 400 ? -5.829 19.834 -7.748 1.00 96.12 400 SER A O 1
ATOM 3131 N N . ARG A 1 401 ? -6.238 17.767 -6.975 1.00 93.62 401 ARG A N 1
ATOM 3132 C CA . ARG A 1 401 ? -4.824 17.405 -6.786 1.00 93.62 401 ARG A CA 1
ATOM 3133 C C . ARG A 1 401 ? -4.038 17.422 -8.092 1.00 93.62 401 ARG A C 1
ATOM 3135 O O . ARG A 1 401 ? -2.910 17.901 -8.106 1.00 93.62 401 ARG A O 1
ATOM 3142 N N . GLY A 1 402 ? -4.605 16.884 -9.170 1.00 95.31 402 GLY A N 1
ATOM 3143 C CA . GLY A 1 402 ? -3.959 16.866 -10.483 1.00 95.31 402 GLY A CA 1
ATOM 3144 C C . GLY A 1 402 ? -3.718 18.270 -11.020 1.00 95.31 402 GLY A C 1
ATOM 3145 O O . GLY A 1 402 ? -2.631 18.562 -11.514 1.00 95.31 402 GLY A O 1
ATOM 3146 N N . LYS A 1 403 ? -4.695 19.164 -10.848 1.00 96.94 403 LYS A N 1
ATOM 3147 C CA . LYS A 1 403 ? -4.577 20.577 -11.236 1.00 96.94 403 LYS A CA 1
ATOM 3148 C C . LYS A 1 403 ? -3.502 21.300 -10.427 1.00 96.94 403 LYS A C 1
ATOM 3150 O O . LYS A 1 403 ? -2.631 21.934 -11.010 1.00 96.94 403 LYS A O 1
ATOM 3155 N N . GLU A 1 404 ? -3.492 21.135 -9.106 1.00 95.25 404 GLU A N 1
ATOM 3156 C CA . GLU A 1 404 ? -2.438 21.700 -8.251 1.00 95.25 404 GLU A CA 1
ATOM 3157 C C . GLU A 1 404 ? -1.049 21.138 -8.582 1.00 95.25 404 GLU A C 1
ATOM 3159 O O . GLU A 1 404 ? -0.054 21.865 -8.551 1.00 95.25 404 GLU A O 1
ATOM 3164 N N . ALA A 1 405 ? -0.971 19.851 -8.929 1.00 94.06 405 ALA A N 1
ATOM 3165 C CA . ALA A 1 405 ? 0.261 19.222 -9.378 1.00 94.06 405 ALA A CA 1
ATOM 3166 C C . ALA A 1 405 ? 0.765 19.839 -10.685 1.00 94.06 405 ALA A C 1
ATOM 3168 O O . ALA A 1 405 ? 1.943 20.175 -10.771 1.00 94.06 405 ALA A O 1
ATOM 3169 N N . ALA A 1 406 ? -0.116 20.032 -11.670 1.00 93.69 406 ALA A N 1
ATOM 3170 C CA . ALA A 1 406 ? 0.216 20.664 -12.948 1.00 93.69 406 ALA A CA 1
ATOM 3171 C C . ALA A 1 406 ? 0.682 22.124 -12.783 1.00 93.69 406 ALA A C 1
ATOM 3173 O O . ALA A 1 406 ? 1.493 22.610 -13.567 1.00 93.69 406 ALA A O 1
ATOM 3174 N N . GLU A 1 407 ? 0.225 22.807 -11.732 1.00 93.81 407 GLU A N 1
ATOM 3175 C CA . GLU A 1 407 ? 0.702 24.137 -11.325 1.00 93.81 407 GLU A CA 1
ATOM 3176 C C . GLU A 1 407 ? 2.015 24.097 -10.515 1.00 93.81 407 GLU A C 1
ATOM 3178 O O . GLU A 1 407 ? 2.523 25.137 -10.097 1.00 93.81 407 GLU A O 1
ATOM 3183 N N . GLY A 1 408 ? 2.575 22.911 -10.260 1.00 88.69 408 GLY A N 1
ATOM 3184 C CA . GLY A 1 408 ? 3.824 22.726 -9.519 1.00 88.69 408 GLY A CA 1
ATOM 3185 C C . GLY A 1 408 ? 3.703 22.885 -8.001 1.00 88.69 408 GLY A C 1
ATOM 3186 O O . GLY A 1 408 ? 4.725 22.929 -7.318 1.00 88.69 408 GLY A O 1
ATOM 3187 N N . LYS A 1 409 ? 2.483 22.956 -7.450 1.00 89.00 409 LYS A N 1
ATOM 3188 C CA . LYS A 1 409 ? 2.249 23.141 -6.003 1.00 89.00 409 LYS A CA 1
ATOM 3189 C C . LYS A 1 409 ? 2.546 21.883 -5.188 1.00 89.00 409 LYS A C 1
ATOM 3191 O O . LYS A 1 409 ? 2.863 21.970 -4.005 1.00 89.00 409 LYS A O 1
ATOM 3196 N N . LEU A 1 410 ? 2.426 20.714 -5.814 1.00 90.75 410 LEU A N 1
ATOM 3197 C CA . LEU A 1 410 ? 2.667 19.414 -5.198 1.00 90.75 410 LEU A CA 1
ATOM 3198 C C . LEU A 1 410 ? 3.133 18.382 -6.230 1.00 90.75 410 LEU A C 1
ATOM 3200 O O . LEU A 1 410 ? 3.053 18.600 -7.440 1.00 90.75 410 LEU A O 1
ATOM 3204 N N . VAL A 1 411 ? 3.588 17.228 -5.738 1.00 88.19 411 VAL A N 1
ATOM 3205 C CA . VAL A 1 411 ? 3.933 16.077 -6.581 1.00 88.19 411 VAL A CA 1
ATOM 3206 C C . VAL A 1 411 ? 2.742 15.125 -6.702 1.00 88.19 411 VAL A C 1
ATOM 3208 O O . VAL A 1 411 ? 2.207 14.648 -5.693 1.00 88.19 411 VAL A O 1
ATOM 3211 N N . ALA A 1 412 ? 2.349 14.818 -7.938 1.00 91.69 412 ALA A N 1
ATOM 3212 C CA . ALA A 1 412 ? 1.382 13.771 -8.245 1.00 91.69 412 ALA A CA 1
ATOM 3213 C C . ALA A 1 412 ? 1.861 12.904 -9.415 1.00 91.69 412 ALA A C 1
ATOM 3215 O O . ALA A 1 412 ? 2.280 13.399 -10.463 1.00 91.69 412 ALA A O 1
ATOM 3216 N N . LEU A 1 413 ? 1.767 11.594 -9.215 1.00 95.38 413 LEU A N 1
ATOM 3217 C CA . LEU A 1 413 ? 1.931 10.596 -10.263 1.00 95.38 413 LEU A CA 1
ATOM 3218 C C . LEU A 1 413 ? 0.547 10.177 -10.750 1.00 95.38 413 LEU A C 1
ATOM 3220 O O . LEU A 1 413 ? -0.422 10.272 -10.002 1.00 95.38 413 LEU A O 1
ATOM 3224 N N . ALA A 1 414 ? 0.466 9.719 -11.991 1.00 96.62 414 ALA A N 1
ATOM 3225 C CA . ALA A 1 414 ? -0.747 9.124 -12.519 1.00 96.62 414 ALA A CA 1
ATOM 3226 C C . ALA A 1 414 ? -0.636 7.604 -12.425 1.00 96.62 414 ALA A C 1
ATOM 3228 O O . ALA A 1 414 ? 0.229 6.998 -13.074 1.00 96.62 414 ALA A O 1
ATOM 3229 N N . PHE A 1 415 ? -1.491 7.000 -11.601 1.00 98.25 415 PHE A N 1
ATOM 3230 C CA . PHE A 1 415 ? -1.597 5.553 -11.540 1.00 98.25 415 PHE A CA 1
ATOM 3231 C C . PHE A 1 415 ? -2.582 5.033 -12.589 1.00 98.25 415 PHE A C 1
ATOM 3233 O O . PHE A 1 415 ? -3.515 5.720 -13.008 1.00 98.25 415 PHE A O 1
ATOM 3240 N N . VAL A 1 416 ? -2.352 3.798 -13.019 1.00 98.56 416 VAL A N 1
ATOM 3241 C CA . VAL A 1 416 ? -3.263 3.021 -13.856 1.00 98.56 416 VAL A CA 1
ATOM 3242 C C . VAL A 1 416 ? -3.966 1.963 -13.021 1.00 98.56 416 VAL A C 1
ATOM 3244 O O . VAL A 1 416 ? -3.391 1.420 -12.078 1.00 98.56 416 VAL A O 1
ATOM 3247 N N . ASN A 1 417 ? -5.211 1.655 -13.371 1.00 98.00 417 ASN A N 1
ATOM 3248 C CA . ASN A 1 417 ? -6.085 0.812 -12.564 1.00 98.00 417 ASN A CA 1
ATOM 3249 C C . ASN A 1 417 ? -5.572 -0.646 -12.443 1.00 98.00 417 ASN A C 1
ATOM 3251 O O . ASN A 1 417 ? -5.622 -1.390 -13.430 1.00 98.00 417 ASN A O 1
ATOM 3255 N N . PRO A 1 418 ? -5.197 -1.125 -11.235 1.00 98.38 418 PRO A N 1
ATOM 3256 C CA . PRO A 1 418 ? -4.763 -2.506 -11.024 1.00 98.38 418 PRO A CA 1
ATOM 3257 C C . PRO A 1 418 ? -5.837 -3.565 -11.293 1.00 98.38 418 PRO A C 1
ATOM 3259 O O . PRO A 1 418 ? -5.489 -4.712 -11.554 1.00 98.38 418 PRO A O 1
ATOM 3262 N N . SER A 1 419 ? -7.128 -3.227 -11.244 1.00 97.25 419 SER A N 1
ATOM 3263 C CA . SER A 1 419 ? -8.229 -4.144 -11.586 1.00 97.25 419 SER A CA 1
ATOM 3264 C C . SER A 1 419 ? -8.426 -4.310 -13.098 1.00 97.25 419 SER A C 1
ATOM 3266 O O . SER A 1 419 ? -9.099 -5.245 -13.532 1.00 97.25 419 SER A O 1
ATOM 3268 N N . ASN A 1 420 ? -7.821 -3.451 -13.926 1.00 96.62 420 ASN A N 1
ATOM 3269 C CA . ASN A 1 420 ? -7.895 -3.567 -15.378 1.00 96.62 420 ASN A CA 1
ATOM 3270 C C . ASN A 1 420 ? -6.957 -4.677 -15.882 1.00 96.62 420 ASN A C 1
ATOM 3272 O O . ASN A 1 420 ? -5.733 -4.552 -15.834 1.00 96.62 420 ASN A O 1
ATOM 3276 N N . LYS A 1 421 ? -7.524 -5.767 -16.416 1.00 93.62 421 LYS A N 1
ATOM 3277 C CA . LYS A 1 421 ? -6.732 -6.899 -16.926 1.00 93.62 421 LYS A CA 1
ATOM 3278 C C . LYS A 1 421 ? -5.804 -6.515 -18.077 1.00 93.62 421 LYS A C 1
ATOM 3280 O O . LYS A 1 421 ? -4.678 -6.991 -18.082 1.00 93.62 421 LYS A O 1
ATOM 3285 N N . LYS A 1 422 ? -6.189 -5.580 -18.955 1.00 94.88 422 LYS A N 1
ATOM 3286 C CA . LYS A 1 422 ? -5.298 -5.092 -20.026 1.00 94.88 422 LYS A CA 1
ATOM 3287 C C . LYS A 1 422 ? -4.063 -4.387 -19.461 1.00 94.88 422 LYS A C 1
ATOM 3289 O O . LYS A 1 422 ? -2.965 -4.598 -19.963 1.00 94.88 422 LYS A O 1
ATOM 3294 N N . VAL A 1 423 ? -4.231 -3.612 -18.386 1.00 98.31 423 VAL A N 1
ATOM 3295 C CA . VAL A 1 423 ? -3.112 -2.982 -17.665 1.00 98.31 423 VAL A CA 1
ATOM 3296 C C . VAL A 1 423 ? -2.208 -4.053 -17.059 1.00 98.31 423 VAL A C 1
ATOM 3298 O O . VAL A 1 423 ? -0.997 -4.003 -17.256 1.00 98.31 423 VAL A O 1
ATOM 3301 N N . GLN A 1 424 ? -2.780 -5.040 -16.355 1.00 98.50 424 GLN A N 1
ATOM 3302 C CA . GLN A 1 424 ? -2.004 -6.143 -15.774 1.00 98.50 424 GLN A CA 1
ATOM 3303 C C . GLN A 1 424 ? -1.210 -6.908 -16.844 1.00 98.50 424 GLN A C 1
ATOM 3305 O O . GLN A 1 424 ? -0.028 -7.189 -16.651 1.00 98.50 424 GLN A O 1
ATOM 3310 N N . ASP A 1 425 ? -1.849 -7.236 -17.966 1.00 98.12 425 ASP A N 1
ATOM 3311 C CA . ASP A 1 425 ? -1.241 -7.986 -19.066 1.00 98.12 425 ASP A CA 1
ATOM 3312 C C . ASP A 1 425 ? -0.101 -7.189 -19.698 1.00 98.12 425 ASP A C 1
ATOM 3314 O O . ASP A 1 425 ? 0.989 -7.719 -19.898 1.00 98.12 425 ASP A O 1
ATOM 3318 N N . PHE A 1 426 ? -0.297 -5.888 -19.911 1.00 98.50 426 PHE A N 1
ATOM 3319 C CA . PHE A 1 426 ? 0.748 -5.015 -20.430 1.00 98.50 426 PHE A CA 1
ATOM 3320 C C . PHE A 1 426 ? 1.958 -4.899 -19.484 1.00 98.50 426 PHE A C 1
ATOM 3322 O O . PHE A 1 426 ? 3.102 -4.958 -19.939 1.00 98.50 426 PHE A O 1
ATOM 3329 N N . GLN A 1 427 ? 1.745 -4.813 -18.163 1.00 98.50 427 GLN A N 1
ATOM 3330 C CA . GLN A 1 427 ? 2.865 -4.858 -17.214 1.00 98.50 427 GLN A CA 1
ATOM 3331 C C . GLN A 1 427 ? 3.590 -6.212 -17.240 1.00 98.50 427 GLN A C 1
ATOM 3333 O O . GLN A 1 427 ? 4.812 -6.252 -17.100 1.00 98.50 427 GLN A O 1
ATOM 3338 N N . LEU A 1 428 ? 2.871 -7.322 -17.440 1.00 98.75 428 LEU A N 1
ATOM 3339 C CA . LEU A 1 428 ? 3.486 -8.647 -17.574 1.00 98.75 428 LEU A CA 1
ATOM 3340 C C . LEU A 1 428 ? 4.372 -8.744 -18.819 1.00 98.75 428 LEU A C 1
ATOM 3342 O O . LEU A 1 428 ? 5.458 -9.304 -18.707 1.00 98.75 428 LEU A O 1
ATOM 3346 N N . LEU A 1 429 ? 3.977 -8.146 -19.951 1.00 98.75 429 LEU A N 1
ATOM 3347 C CA . LEU A 1 429 ? 4.813 -8.097 -21.161 1.00 98.75 429 LEU A CA 1
ATOM 3348 C C . LEU A 1 429 ? 6.166 -7.425 -20.892 1.00 98.75 429 LEU A C 1
ATOM 3350 O O . LEU A 1 429 ? 7.200 -7.948 -21.300 1.00 98.75 429 LEU A O 1
ATOM 3354 N N . ARG A 1 430 ? 6.173 -6.313 -20.143 1.00 98.69 430 ARG A N 1
ATOM 3355 C CA . ARG A 1 430 ? 7.403 -5.600 -19.744 1.00 98.69 430 ARG A CA 1
ATOM 3356 C C . ARG A 1 430 ? 8.319 -6.434 -18.854 1.00 98.69 430 ARG A C 1
ATOM 3358 O O . ARG A 1 430 ? 9.541 -6.373 -18.964 1.00 98.69 430 ARG A O 1
ATOM 3365 N N . VAL A 1 431 ? 7.741 -7.214 -17.947 1.00 98.81 431 VAL A N 1
ATOM 3366 C CA . VAL A 1 431 ? 8.524 -8.124 -17.102 1.00 98.81 431 VAL A CA 1
ATOM 3367 C C . VAL A 1 431 ? 9.055 -9.291 -17.925 1.00 98.81 431 VAL A C 1
ATOM 3369 O O . VAL A 1 431 ? 10.217 -9.670 -17.779 1.00 98.81 431 VAL A O 1
ATOM 3372 N N . GLU A 1 432 ? 8.221 -9.854 -18.798 1.00 98.75 432 GLU A N 1
ATOM 3373 C CA . GLU A 1 432 ? 8.584 -10.986 -19.639 1.00 98.75 432 GLU A CA 1
ATOM 3374 C C . GLU A 1 432 ? 9.727 -10.638 -20.588 1.00 98.75 432 GLU A C 1
ATOM 3376 O O . GLU A 1 432 ? 10.698 -11.388 -20.646 1.00 98.75 432 GLU A O 1
ATOM 3381 N N . GLU A 1 433 ? 9.666 -9.505 -21.285 1.00 98.38 433 GLU A N 1
ATOM 3382 C CA . GLU A 1 433 ? 10.729 -9.105 -22.210 1.00 98.38 433 GLU A CA 1
ATOM 3383 C C . GLU A 1 433 ? 12.057 -8.856 -21.486 1.00 98.38 433 GLU A C 1
ATOM 3385 O O . GLU A 1 433 ? 13.109 -9.237 -22.000 1.00 98.38 433 GLU A O 1
ATOM 3390 N N . VAL A 1 434 ? 12.036 -8.332 -20.253 1.00 98.81 434 VAL A N 1
ATOM 3391 C CA . VAL A 1 434 ? 13.258 -8.203 -19.449 1.00 98.81 434 VAL A CA 1
ATOM 3392 C C . VAL A 1 434 ? 13.822 -9.574 -19.067 1.00 98.81 434 VAL A C 1
ATOM 3394 O O . VAL A 1 434 ? 15.005 -9.833 -19.289 1.00 98.81 434 VAL A O 1
ATOM 3397 N N . LEU A 1 435 ? 12.991 -10.489 -18.558 1.00 98.69 435 LEU A N 1
ATOM 3398 C CA . LEU A 1 435 ? 13.419 -11.850 -18.202 1.00 98.69 435 LEU A CA 1
ATOM 3399 C C . LEU A 1 435 ? 13.929 -12.642 -19.420 1.00 98.69 435 LEU A C 1
ATOM 3401 O O . LEU A 1 435 ? 14.924 -13.372 -19.334 1.00 98.69 435 LEU A O 1
ATOM 3405 N N . LYS A 1 436 ? 13.270 -12.470 -20.567 1.00 98.06 436 LYS A N 1
ATOM 3406 C CA . LYS A 1 436 ? 13.632 -13.066 -21.854 1.00 98.06 436 LYS A CA 1
ATOM 3407 C C . LYS A 1 436 ? 14.984 -12.545 -22.330 1.00 98.06 436 LYS A C 1
ATOM 3409 O O . LYS A 1 436 ? 15.909 -13.335 -22.535 1.00 98.06 436 LYS A O 1
ATOM 3414 N N . ASN A 1 437 ? 15.132 -11.227 -22.430 1.00 98.50 437 ASN A N 1
ATOM 3415 C CA . ASN A 1 437 ? 16.204 -10.598 -23.199 1.00 98.50 437 ASN A CA 1
ATOM 3416 C C . ASN A 1 437 ? 17.449 -10.219 -22.373 1.00 98.50 437 ASN A C 1
ATOM 3418 O O . ASN A 1 437 ? 18.506 -9.977 -22.963 1.00 98.50 437 ASN A O 1
ATOM 3422 N N . TYR A 1 438 ? 17.361 -10.204 -21.036 1.00 98.69 438 TYR A N 1
ATOM 3423 C CA . TYR A 1 438 ? 18.431 -9.744 -20.140 1.00 98.69 438 TYR A CA 1
ATOM 3424 C C . TYR A 1 438 ? 18.763 -10.766 -19.053 1.00 98.69 438 TYR A C 1
ATOM 3426 O O . TYR A 1 438 ? 17.890 -11.498 -18.586 1.00 98.69 438 TYR A O 1
ATOM 3434 N N . ASP A 1 439 ? 20.031 -10.841 -18.656 1.00 97.88 439 ASP A N 1
ATOM 3435 C CA . ASP A 1 439 ? 20.509 -11.781 -17.634 1.00 97.88 439 ASP A CA 1
ATOM 3436 C C . ASP A 1 439 ? 20.347 -11.222 -16.212 1.00 97.88 439 ASP A C 1
ATOM 3438 O O . ASP A 1 439 ? 21.291 -11.108 -15.447 1.00 97.88 439 ASP A O 1
ATOM 3442 N N . VAL A 1 440 ? 19.144 -10.771 -15.860 1.00 98.62 440 VAL A N 1
ATOM 3443 C CA . VAL A 1 440 ? 18.893 -10.191 -14.533 1.00 98.62 440 VAL A CA 1
ATOM 3444 C C . VAL A 1 440 ? 18.927 -11.259 -13.435 1.00 98.62 440 VAL A C 1
ATOM 3446 O O . VAL A 1 440 ? 18.477 -12.390 -13.622 1.00 98.62 440 VAL A O 1
ATOM 3449 N N . ASP A 1 441 ? 19.377 -10.877 -12.242 1.00 98.50 441 ASP A N 1
ATOM 3450 C CA . ASP A 1 441 ? 19.378 -11.744 -11.057 1.00 98.50 441 ASP A CA 1
ATOM 3451 C C . ASP A 1 441 ? 18.011 -11.783 -10.360 1.00 98.50 441 ASP A C 1
ATOM 3453 O O . ASP A 1 441 ? 17.766 -12.595 -9.464 1.00 98.50 441 ASP A O 1
ATOM 3457 N N . GLY A 1 442 ? 17.093 -10.903 -10.757 1.00 98.06 442 GLY A N 1
ATOM 3458 C CA . GLY A 1 442 ? 15.733 -10.878 -10.245 1.00 98.06 442 GLY A CA 1
ATOM 3459 C C . GLY A 1 442 ? 14.949 -9.630 -10.618 1.00 98.06 442 GLY A C 1
ATOM 3460 O O . GLY A 1 442 ? 15.466 -8.710 -11.247 1.00 98.06 442 GLY A O 1
ATOM 3461 N N . ILE A 1 443 ? 13.688 -9.615 -10.195 1.00 98.31 443 ILE A N 1
ATOM 3462 C CA . ILE A 1 443 ? 12.736 -8.524 -10.424 1.00 98.31 443 ILE A CA 1
ATOM 3463 C C . ILE A 1 443 ? 12.343 -7.897 -9.082 1.00 98.31 443 ILE A C 1
ATOM 3465 O O . ILE A 1 443 ? 12.096 -8.621 -8.112 1.00 98.31 443 ILE A O 1
ATOM 3469 N N . VAL A 1 444 ? 12.247 -6.570 -9.021 1.00 98.12 444 VAL A N 1
ATOM 3470 C CA . VAL A 1 444 ? 11.686 -5.846 -7.873 1.00 98.12 444 VAL A CA 1
ATOM 3471 C C . VAL A 1 444 ? 10.375 -5.180 -8.262 1.00 98.12 444 VAL A C 1
ATOM 3473 O O . VAL A 1 444 ? 10.275 -4.509 -9.288 1.00 98.12 444 VAL A O 1
ATOM 3476 N N . LEU A 1 445 ? 9.363 -5.393 -7.428 1.00 97.88 445 LEU A N 1
ATOM 3477 C CA . LEU A 1 445 ? 8.048 -4.789 -7.558 1.00 97.88 445 LEU A CA 1
ATOM 3478 C C . LEU A 1 445 ? 8.044 -3.481 -6.771 1.00 97.88 445 LEU A C 1
ATOM 3480 O O . LEU A 1 445 ? 7.955 -3.518 -5.547 1.00 97.88 445 LEU A O 1
ATOM 3484 N N . ASP A 1 446 ? 8.138 -2.351 -7.469 1.00 96.00 446 ASP A N 1
ATOM 3485 C CA . ASP A 1 446 ? 7.910 -1.017 -6.912 1.00 96.00 446 ASP A CA 1
ATOM 3486 C C . ASP A 1 446 ? 6.553 -0.486 -7.398 1.00 96.00 446 ASP A C 1
ATOM 3488 O O . ASP A 1 446 ? 6.062 -0.849 -8.472 1.00 96.00 446 ASP A O 1
ATOM 3492 N N . ARG A 1 447 ? 5.886 0.325 -6.573 1.00 94.38 447 ARG A N 1
ATOM 3493 C CA . ARG A 1 447 ? 4.542 0.877 -6.823 1.00 94.38 447 ARG A CA 1
ATOM 3494 C C . ARG A 1 447 ? 3.560 -0.172 -7.375 1.00 94.38 447 ARG A C 1
ATOM 3496 O O . ARG A 1 447 ? 2.670 0.138 -8.165 1.00 94.38 447 ARG A O 1
ATOM 3503 N N . CYS A 1 448 ? 3.701 -1.425 -6.932 1.00 96.75 448 CYS A N 1
ATOM 3504 C CA . CYS A 1 448 ? 2.790 -2.530 -7.227 1.00 96.75 448 CYS A CA 1
ATOM 3505 C C . CYS A 1 448 ? 1.598 -2.470 -6.264 1.00 96.75 448 CYS A C 1
ATOM 3507 O O . CYS A 1 448 ? 1.368 -3.355 -5.445 1.00 96.75 448 CYS A O 1
ATOM 3509 N N . ARG A 1 449 ? 0.896 -1.340 -6.298 1.00 95.81 449 ARG A N 1
ATOM 3510 C CA . ARG A 1 449 ? -0.202 -0.987 -5.402 1.00 95.81 449 ARG A CA 1
ATOM 3511 C C . ARG A 1 449 ? -1.133 0.003 -6.094 1.00 95.81 449 ARG A C 1
ATOM 3513 O O . ARG A 1 449 ? -0.763 0.617 -7.088 1.00 95.81 449 ARG A O 1
ATOM 3520 N N . TYR A 1 450 ? -2.315 0.192 -5.521 1.00 96.62 450 TYR A N 1
ATOM 3521 C CA . TYR A 1 450 ? -3.138 1.368 -5.812 1.00 96.62 450 TYR A CA 1
ATOM 3522 C C . TYR A 1 450 ? -2.446 2.648 -5.305 1.00 96.62 450 TYR A C 1
ATOM 3524 O O . TYR A 1 450 ? -1.636 2.573 -4.370 1.00 96.62 450 TYR A O 1
ATOM 3532 N N . ASP A 1 451 ? -2.803 3.814 -5.856 1.00 94.44 451 ASP A N 1
ATOM 3533 C CA . ASP A 1 451 ? -2.250 5.107 -5.425 1.00 94.44 451 ASP A CA 1
ATOM 3534 C C . ASP A 1 451 ? -2.470 5.346 -3.922 1.00 94.44 451 ASP A C 1
ATOM 3536 O O . ASP A 1 451 ? -1.526 5.543 -3.155 1.00 94.44 451 ASP A O 1
ATOM 3540 N N . ASN A 1 452 ? -3.722 5.257 -3.473 1.00 92.44 452 ASN A N 1
ATOM 3541 C CA . ASN A 1 452 ? -4.108 5.387 -2.068 1.00 92.44 452 ASN A CA 1
ATOM 3542 C C . ASN A 1 452 ? -5.535 4.848 -1.845 1.00 92.44 452 ASN A C 1
ATOM 3544 O O . ASN A 1 452 ? -6.122 4.229 -2.734 1.00 92.44 452 ASN A O 1
ATOM 3548 N N . LEU A 1 453 ? -6.115 5.057 -0.656 1.00 93.75 453 LEU A N 1
ATOM 3549 C CA . LEU A 1 453 ? -7.469 4.595 -0.326 1.00 93.75 453 LEU A CA 1
ATOM 3550 C C . LEU A 1 453 ? -8.540 5.119 -1.305 1.00 93.75 453 LEU A C 1
ATOM 3552 O O . LEU A 1 453 ? -9.471 4.374 -1.603 1.00 93.75 453 LEU A O 1
ATOM 3556 N N . TYR A 1 454 ? -8.378 6.337 -1.829 1.00 95.75 454 TYR A N 1
ATOM 3557 C CA . TYR A 1 454 ? -9.320 7.043 -2.708 1.00 95.75 454 TYR A CA 1
ATOM 3558 C C . TYR A 1 454 ? -9.286 6.602 -4.173 1.00 95.75 454 TYR A C 1
ATOM 3560 O O . TYR A 1 454 ? -10.079 7.113 -4.960 1.00 95.75 454 TYR A O 1
ATOM 3568 N N . ALA A 1 455 ? -8.405 5.672 -4.533 1.00 94.69 455 ALA A N 1
ATOM 3569 C CA . ALA A 1 455 ? -8.361 5.025 -5.837 1.00 94.69 455 ALA A CA 1
ATOM 3570 C C . ALA A 1 455 ? -8.628 3.521 -5.677 1.00 94.69 455 ALA A C 1
ATOM 3572 O O . ALA A 1 455 ? -8.304 2.945 -4.649 1.00 94.69 455 ALA A O 1
ATOM 3573 N N . ASP A 1 456 ? -9.185 2.796 -6.630 1.00 97.56 456 ASP A N 1
ATOM 3574 C CA . ASP A 1 456 ? -9.722 3.232 -7.913 1.00 97.56 456 ASP A CA 1
ATOM 3575 C C . ASP A 1 456 ? -11.248 3.037 -7.907 1.00 97.56 456 ASP A C 1
ATOM 3577 O O . ASP A 1 456 ? -11.729 2.003 -7.455 1.00 97.56 456 ASP A O 1
ATOM 3581 N N . PHE A 1 457 ? -12.008 4.005 -8.414 1.00 97.38 457 PHE A N 1
ATOM 3582 C CA . PHE A 1 457 ? -13.475 4.003 -8.465 1.00 97.38 457 PHE A CA 1
ATOM 3583 C C . PHE A 1 457 ? -14.023 3.991 -9.898 1.00 97.38 457 PHE A C 1
ATOM 3585 O O . PHE A 1 457 ? -15.145 4.429 -10.158 1.00 97.38 457 PHE A O 1
ATOM 3592 N N . SER A 1 458 ? -13.236 3.498 -10.853 1.00 94.06 458 SER A N 1
ATOM 3593 C CA . SER A 1 458 ? -13.674 3.359 -12.239 1.00 94.06 458 SER A CA 1
ATOM 3594 C C . SER A 1 458 ? -14.739 2.266 -12.373 1.00 94.06 458 SER A C 1
ATOM 3596 O O . SER A 1 458 ? -14.877 1.382 -11.523 1.00 94.06 458 SER A O 1
ATOM 3598 N N . HIS A 1 459 ? -15.464 2.272 -13.493 1.00 89.62 459 HIS A N 1
ATOM 3599 C CA . HIS A 1 459 ? -16.427 1.213 -13.809 1.00 89.62 459 HIS A CA 1
ATOM 3600 C C . HIS A 1 459 ? -15.769 -0.179 -13.905 1.00 89.62 459 HIS A C 1
ATOM 3602 O O . HIS A 1 459 ? -16.411 -1.177 -13.594 1.00 89.62 459 HIS A O 1
ATOM 3608 N N . ILE A 1 460 ? -14.485 -0.253 -14.278 1.00 91.25 460 ILE A N 1
ATOM 3609 C CA . ILE A 1 460 ? -13.720 -1.507 -14.315 1.00 91.25 460 ILE A CA 1
ATOM 3610 C C . ILE A 1 460 ? -13.575 -2.071 -12.900 1.00 91.25 460 ILE A C 1
ATOM 3612 O O . ILE A 1 460 ? -13.866 -3.244 -12.668 1.00 91.25 460 ILE A O 1
ATOM 3616 N N . THR A 1 461 ? -13.177 -1.233 -11.941 1.00 97.19 461 THR A N 1
ATOM 3617 C CA . THR A 1 461 ? -13.039 -1.657 -10.541 1.00 97.19 461 THR A CA 1
ATOM 3618 C C . THR A 1 461 ? -14.392 -1.944 -9.907 1.00 97.19 461 THR A C 1
ATOM 3620 O O . THR A 1 461 ? -14.512 -2.922 -9.174 1.00 97.19 461 THR A O 1
ATOM 3623 N N . ARG A 1 462 ? -15.430 -1.162 -10.238 1.00 96.94 462 ARG A N 1
ATOM 3624 C CA . ARG A 1 462 ? -16.816 -1.449 -9.839 1.00 96.94 462 ARG A CA 1
ATOM 3625 C C . ARG A 1 462 ? -17.220 -2.867 -10.236 1.00 96.94 462 ARG A C 1
ATOM 3627 O O . ARG A 1 462 ? -17.675 -3.617 -9.382 1.00 96.94 462 ARG A O 1
ATOM 3634 N N . ASN A 1 463 ? -17.034 -3.229 -11.506 1.00 91.75 463 ASN A N 1
ATOM 3635 C CA . ASN A 1 463 ? -17.434 -4.537 -12.025 1.00 91.75 463 ASN A CA 1
ATOM 3636 C C . ASN A 1 463 ? -16.624 -5.670 -11.372 1.00 91.75 463 ASN A C 1
ATOM 3638 O O . ASN A 1 463 ? -17.198 -6.662 -10.940 1.00 91.75 463 ASN A O 1
ATOM 3642 N N . ALA A 1 464 ? -15.307 -5.498 -11.217 1.00 93.81 464 ALA A N 1
ATOM 3643 C CA . ALA A 1 464 ? -14.470 -6.487 -10.535 1.00 93.81 464 ALA A CA 1
ATOM 3644 C C . ALA A 1 464 ? -14.861 -6.671 -9.055 1.00 93.81 464 ALA A C 1
ATOM 3646 O O . ALA A 1 464 ? -14.826 -7.784 -8.532 1.00 93.81 464 ALA A O 1
ATOM 3647 N N . PHE A 1 465 ? -15.266 -5.594 -8.379 1.00 98.44 465 PHE A N 1
ATOM 3648 C CA . PHE A 1 465 ? -15.750 -5.665 -7.004 1.00 98.44 465 PHE A CA 1
ATOM 3649 C C . PHE A 1 465 ? -17.142 -6.302 -6.905 1.00 98.44 465 PHE A C 1
ATOM 3651 O O . PHE A 1 465 ? -17.402 -7.071 -5.983 1.00 98.44 465 PHE A O 1
ATOM 3658 N N . GLU A 1 466 ? -18.024 -6.025 -7.865 1.00 96.50 466 GLU A N 1
ATOM 3659 C CA . GLU A 1 466 ? -19.331 -6.676 -7.991 1.00 96.50 466 GLU A CA 1
ATOM 3660 C C . GLU A 1 466 ? -19.181 -8.195 -8.153 1.00 96.50 466 GLU A C 1
ATOM 3662 O O . GLU A 1 466 ? -19.854 -8.959 -7.460 1.00 96.50 466 GLU A O 1
ATOM 3667 N N . ASP A 1 467 ? -18.241 -8.638 -8.990 1.00 92.81 467 ASP A N 1
ATOM 3668 C CA . ASP A 1 467 ? -17.906 -10.055 -9.157 1.00 92.81 467 ASP A CA 1
ATOM 3669 C C . ASP A 1 467 ? -17.374 -10.673 -7.854 1.00 92.81 467 ASP A C 1
ATOM 3671 O O . ASP A 1 467 ? -17.872 -11.711 -7.412 1.00 92.81 467 ASP A O 1
ATOM 3675 N N . TYR A 1 468 ? -16.436 -9.994 -7.185 1.00 98.19 468 TYR A N 1
ATOM 3676 C CA . TYR A 1 468 ? -15.891 -10.414 -5.889 1.00 98.19 468 TYR A CA 1
ATOM 3677 C C . TYR A 1 468 ? -16.972 -10.565 -4.808 1.00 98.19 468 TYR A C 1
ATOM 3679 O O . TYR A 1 468 ? -16.936 -11.494 -3.996 1.00 98.19 468 TYR A O 1
ATOM 3687 N N . LEU A 1 469 ? -17.944 -9.650 -4.769 1.00 97.19 469 LEU A N 1
ATOM 3688 C CA . LEU A 1 469 ? -19.067 -9.724 -3.837 1.00 97.19 469 LEU A CA 1
ATOM 3689 C C . LEU A 1 469 ? -20.017 -10.867 -4.194 1.00 97.19 469 LEU A C 1
ATOM 3691 O O . LEU A 1 469 ? -20.447 -11.593 -3.293 1.00 97.19 469 LEU A O 1
ATOM 3695 N N . ARG A 1 470 ? -20.294 -11.077 -5.485 1.00 96.06 470 ARG A N 1
ATOM 3696 C CA . ARG A 1 470 ? -21.166 -12.159 -5.959 1.00 96.06 470 ARG A CA 1
ATOM 3697 C C . ARG A 1 470 ? -20.637 -13.534 -5.556 1.00 96.06 470 ARG A C 1
ATOM 3699 O O . ARG A 1 470 ? -21.415 -14.359 -5.084 1.00 96.06 470 ARG A O 1
ATOM 3706 N N . GLU A 1 471 ? -19.326 -13.760 -5.637 1.00 95.44 471 GLU A N 1
ATOM 3707 C CA . GLU A 1 471 ? -18.676 -14.995 -5.156 1.00 95.44 471 GLU A CA 1
ATOM 3708 C C . GLU A 1 471 ? -18.868 -15.239 -3.648 1.00 95.44 471 GLU A C 1
ATOM 3710 O O . GLU A 1 471 ? -18.788 -16.372 -3.176 1.00 95.44 471 GLU A O 1
ATOM 3715 N N . LYS A 1 472 ? -19.162 -14.184 -2.883 1.00 94.75 472 LYS A N 1
ATOM 3716 C CA . LYS A 1 472 ? -19.444 -14.233 -1.441 1.00 94.75 472 LYS A CA 1
ATOM 3717 C C . LYS A 1 472 ? -20.939 -14.199 -1.117 1.00 94.75 472 LYS A C 1
ATOM 3719 O O . LYS A 1 472 ? -21.296 -14.006 0.044 1.00 94.75 472 LYS A O 1
ATOM 3724 N N . GLY A 1 473 ? -21.809 -14.340 -2.120 1.00 96.88 473 GLY A N 1
ATOM 3725 C CA . GLY A 1 473 ? -23.261 -14.246 -1.954 1.00 96.88 473 GLY A CA 1
ATOM 3726 C C . GLY A 1 473 ? -23.746 -12.843 -1.571 1.00 96.88 473 GLY A C 1
ATOM 3727 O O . GLY A 1 473 ? -24.784 -12.708 -0.927 1.00 96.88 473 GLY A O 1
ATOM 3728 N N . LYS A 1 474 ? -22.985 -11.798 -1.918 1.00 97.25 474 LYS A N 1
ATOM 3729 C CA . LYS A 1 474 ? -23.308 -10.390 -1.652 1.00 97.25 474 LYS A CA 1
ATOM 3730 C C . LYS A 1 474 ? -23.626 -9.655 -2.954 1.00 97.25 474 LYS A C 1
ATOM 3732 O O . LYS A 1 474 ? -23.138 -10.022 -4.018 1.00 97.25 474 LYS A O 1
ATOM 3737 N N . VAL A 1 475 ? -24.424 -8.593 -2.854 1.00 94.06 475 VAL A N 1
ATOM 3738 C CA . VAL A 1 475 ? -24.846 -7.758 -3.992 1.00 94.06 475 VAL A CA 1
ATOM 3739 C C . VAL A 1 475 ? -24.290 -6.344 -3.834 1.00 94.06 475 VAL A C 1
ATOM 3741 O O . VAL A 1 475 ? -24.254 -5.815 -2.717 1.00 94.06 475 VAL A O 1
ATOM 3744 N N . LEU A 1 476 ? -23.834 -5.756 -4.942 1.00 95.06 476 LEU A N 1
ATOM 3745 C CA . LEU A 1 476 ? -23.417 -4.358 -5.030 1.00 95.06 476 LEU A CA 1
ATOM 3746 C C . LEU A 1 476 ? -24.577 -3.523 -5.587 1.00 95.06 476 LEU A C 1
ATOM 3748 O O . LEU A 1 476 ? -24.885 -3.627 -6.769 1.00 95.06 476 LEU A O 1
ATOM 3752 N N . ASP A 1 477 ? -25.199 -2.688 -4.759 1.00 91.00 477 ASP A N 1
ATOM 3753 C CA . ASP A 1 477 ? -26.406 -1.940 -5.137 1.00 91.00 477 ASP A CA 1
ATOM 3754 C C . ASP A 1 477 ? -26.094 -0.479 -5.478 1.00 91.00 477 ASP A C 1
ATOM 3756 O O . ASP A 1 477 ? -26.633 0.080 -6.431 1.00 91.00 477 ASP A O 1
ATOM 3760 N N . ASN A 1 478 ? -25.215 0.159 -4.701 1.00 92.06 478 ASN A N 1
ATOM 3761 C CA . ASN A 1 478 ? -24.955 1.593 -4.801 1.00 92.06 478 ASN A CA 1
ATOM 3762 C C . ASN A 1 478 ? -23.457 1.905 -4.752 1.00 92.06 478 ASN A C 1
ATOM 3764 O O . ASN A 1 478 ? -22.917 2.304 -3.723 1.00 92.06 478 ASN A O 1
ATOM 3768 N N . PHE A 1 479 ? -22.757 1.727 -5.869 1.00 92.69 479 PHE A N 1
ATOM 3769 C CA . PHE A 1 479 ? -21.345 2.096 -5.981 1.00 92.69 479 PHE A CA 1
ATOM 3770 C C . PHE A 1 479 ? -21.184 3.593 -6.314 1.00 92.69 479 PHE A C 1
ATOM 3772 O O . PHE A 1 479 ? -21.887 4.082 -7.197 1.00 92.69 479 PHE A O 1
ATOM 3779 N N . PRO A 1 480 ? -20.255 4.334 -5.677 1.00 95.81 480 PRO A N 1
ATOM 3780 C CA . PRO A 1 480 ? -19.195 3.870 -4.774 1.00 95.81 480 PRO A CA 1
ATOM 3781 C C . PRO A 1 480 ? -19.619 3.704 -3.308 1.00 95.81 480 PRO A C 1
ATOM 3783 O O . PRO A 1 480 ? -18.881 3.100 -2.535 1.00 95.81 480 PRO A O 1
ATOM 3786 N N . ALA A 1 481 ? -20.796 4.206 -2.923 1.00 96.00 481 ALA A N 1
ATOM 3787 C CA . ALA A 1 481 ? -21.229 4.326 -1.530 1.00 96.00 481 ALA A CA 1
ATOM 3788 C C . ALA A 1 481 ? -21.229 3.009 -0.739 1.00 96.00 481 ALA A C 1
ATOM 3790 O O . ALA A 1 481 ? -20.937 3.037 0.451 1.00 96.00 481 ALA A O 1
ATOM 3791 N N . ASP A 1 482 ? -21.503 1.875 -1.382 1.00 96.81 482 ASP A N 1
ATOM 3792 C CA . ASP A 1 482 ? -21.455 0.540 -0.783 1.00 96.81 482 ASP A CA 1
ATOM 3793 C C . ASP A 1 482 ? -20.037 0.113 -0.386 1.00 96.81 482 ASP A C 1
ATOM 3795 O O . ASP A 1 482 ? -19.884 -0.627 0.582 1.00 96.81 482 ASP A O 1
ATOM 3799 N N . ALA A 1 483 ? -19.004 0.604 -1.077 1.00 97.06 483 ALA A N 1
ATOM 3800 C CA . ALA A 1 483 ? -17.616 0.501 -0.638 1.00 97.06 483 ALA A CA 1
ATOM 3801 C C . ALA A 1 483 ? -17.312 1.615 0.378 1.00 97.06 483 ALA A C 1
ATOM 3803 O O . ALA A 1 483 ? -17.170 1.362 1.575 1.00 97.06 483 ALA A O 1
ATOM 3804 N N . PHE A 1 484 ? -17.257 2.859 -0.097 1.00 97.00 484 PHE A N 1
ATOM 3805 C CA . PHE A 1 484 ? -17.355 4.082 0.698 1.00 97.00 484 PHE A CA 1
ATOM 3806 C C . PHE A 1 484 ? -17.616 5.283 -0.214 1.00 97.00 484 PHE A C 1
ATOM 3808 O O . PHE A 1 484 ? -17.272 5.282 -1.399 1.00 97.00 484 PHE A O 1
ATOM 3815 N N . LYS A 1 485 ? -18.155 6.358 0.357 1.00 93.50 485 LYS A N 1
ATOM 3816 C CA . LYS A 1 485 ? -18.280 7.657 -0.318 1.00 93.50 485 LYS A CA 1
ATOM 3817 C C . LYS A 1 485 ? -17.542 8.748 0.438 1.00 93.50 485 LYS A C 1
ATOM 3819 O O . LYS A 1 485 ? -17.355 8.633 1.643 1.00 93.50 485 LYS A O 1
ATOM 3824 N N . ILE A 1 486 ? -17.186 9.818 -0.257 1.00 91.25 486 ILE A N 1
ATOM 3825 C CA . ILE A 1 486 ? -16.809 11.086 0.371 1.00 91.25 486 ILE A CA 1
ATOM 3826 C C . ILE A 1 486 ? -18.034 11.999 0.332 1.00 91.25 486 ILE A C 1
ATOM 3828 O O . ILE A 1 486 ? -18.654 12.159 -0.720 1.00 91.25 486 ILE A O 1
ATOM 3832 N N . ASP A 1 487 ? -18.420 12.561 1.470 1.00 82.25 487 ASP A N 1
ATOM 3833 C CA . ASP A 1 487 ? -19.551 13.479 1.550 1.00 82.25 487 ASP A CA 1
ATOM 3834 C C . ASP A 1 487 ? -19.183 14.926 1.162 1.00 82.25 487 ASP A C 1
ATOM 3836 O O . ASP A 1 487 ? -18.052 15.248 0.794 1.00 82.25 487 ASP A O 1
ATOM 3840 N N . GLN A 1 488 ? -20.161 15.830 1.240 1.00 86.00 488 GLN A N 1
ATOM 3841 C CA . GLN A 1 488 ? -19.979 17.237 0.863 1.00 86.00 488 GLN A CA 1
ATOM 3842 C C . GLN A 1 488 ? -19.015 18.009 1.781 1.00 86.00 488 GLN A C 1
ATOM 3844 O O . GLN A 1 488 ? -18.524 19.066 1.374 1.00 86.00 488 GLN A O 1
ATOM 3849 N N . SER A 1 489 ? -18.734 17.502 2.987 1.00 82.75 489 SER A N 1
ATOM 3850 C CA . SER A 1 489 ? -17.709 18.037 3.893 1.00 82.75 489 SER A CA 1
ATOM 3851 C C . SER A 1 489 ? -16.310 17.473 3.634 1.00 82.75 489 SER A C 1
ATOM 3853 O O . SER A 1 489 ? -15.364 17.903 4.290 1.00 82.75 489 SER A O 1
ATOM 3855 N N . GLY A 1 490 ? -16.151 16.559 2.671 1.00 79.00 490 GLY A N 1
ATOM 3856 C CA . GLY A 1 490 ? -14.876 15.891 2.404 1.00 79.00 490 GLY A CA 1
ATOM 3857 C C . GLY A 1 490 ? -14.610 14.711 3.342 1.00 79.00 490 GLY A C 1
ATOM 3858 O O . GLY A 1 490 ? -13.480 14.239 3.432 1.00 79.00 490 GLY A O 1
ATOM 3859 N N . THR A 1 491 ? -15.636 14.234 4.043 1.00 86.56 491 THR A N 1
ATOM 3860 C CA . THR A 1 491 ? -15.551 13.182 5.054 1.00 86.56 491 THR A CA 1
ATOM 3861 C C . THR A 1 491 ? -15.879 11.824 4.432 1.00 86.56 491 THR A C 1
ATOM 3863 O O . THR A 1 491 ? -16.854 11.689 3.691 1.00 86.56 491 THR A O 1
ATOM 3866 N N . LEU A 1 492 ? -15.062 10.807 4.703 1.00 90.81 492 LEU A N 1
ATOM 3867 C CA . LEU A 1 492 ? -15.274 9.444 4.233 1.00 90.81 492 LEU A CA 1
ATOM 3868 C C . LEU A 1 492 ? -16.332 8.737 5.077 1.00 90.81 492 LEU A C 1
ATOM 3870 O O . LEU A 1 492 ? -16.182 8.508 6.274 1.00 90.81 492 LEU A O 1
ATOM 3874 N N . ILE A 1 493 ? -17.387 8.301 4.399 1.00 89.56 493 ILE A N 1
ATOM 3875 C CA . ILE A 1 493 ? -18.480 7.519 4.958 1.00 89.56 493 ILE A CA 1
ATOM 3876 C C . ILE A 1 493 ? -18.355 6.089 4.443 1.00 89.56 493 ILE A C 1
ATOM 3878 O O . ILE A 1 493 ? -18.512 5.827 3.245 1.00 89.56 493 ILE A O 1
ATOM 3882 N N . LYS A 1 494 ? -18.058 5.161 5.356 1.00 95.75 494 LYS A N 1
ATOM 3883 C CA . LYS A 1 494 ? -17.925 3.733 5.048 1.00 95.75 494 LYS A CA 1
ATOM 3884 C C . LYS A 1 494 ? -19.250 3.160 4.554 1.00 95.75 494 LYS A C 1
ATOM 3886 O O . LYS A 1 494 ? -20.299 3.415 5.141 1.00 95.75 494 LYS A O 1
ATOM 3891 N N . GLY A 1 495 ? -19.179 2.360 3.498 1.00 92.94 495 GLY A N 1
ATOM 3892 C CA . GLY A 1 495 ? -20.310 1.602 2.990 1.00 92.94 495 GLY A CA 1
ATOM 3893 C C . GLY A 1 495 ? -20.496 0.262 3.690 1.00 92.94 495 GLY A C 1
ATOM 3894 O O . GLY A 1 495 ? -19.631 -0.201 4.438 1.00 92.94 495 GLY A O 1
ATOM 3895 N N . LYS A 1 496 ? -21.621 -0.398 3.395 1.00 95.94 496 LYS A N 1
ATOM 3896 C CA . LYS A 1 496 ? -21.959 -1.728 3.933 1.00 95.94 496 LYS A CA 1
ATOM 3897 C C . LYS A 1 496 ? -20.937 -2.822 3.589 1.00 95.94 496 LYS A C 1
ATOM 3899 O O . LYS A 1 496 ? -20.858 -3.810 4.309 1.00 95.94 496 LYS A O 1
ATOM 3904 N N . HIS A 1 497 ? -20.152 -2.626 2.528 1.00 97.12 497 HIS A N 1
ATOM 3905 C CA . HIS A 1 497 ? -19.104 -3.531 2.049 1.00 97.12 497 HIS A CA 1
ATOM 3906 C C . HIS A 1 497 ? -17.698 -2.921 2.180 1.00 97.12 497 HIS A C 1
ATOM 3908 O O . HIS A 1 497 ? -16.793 -3.276 1.426 1.00 97.12 497 HIS A O 1
ATOM 3914 N N . TYR A 1 498 ? -17.480 -1.978 3.106 1.00 97.06 498 TYR A N 1
ATOM 3915 C CA . TYR A 1 498 ? -16.176 -1.319 3.270 1.00 97.06 498 TYR A CA 1
ATOM 3916 C C . TYR A 1 498 ? -15.034 -2.310 3.533 1.00 97.06 498 TYR A C 1
ATOM 3918 O O . TYR A 1 498 ? -13.955 -2.185 2.961 1.00 97.06 498 TYR A O 1
ATOM 3926 N N . HIS A 1 499 ? -15.242 -3.306 4.394 1.00 95.69 499 HIS A N 1
ATOM 3927 C CA . HIS A 1 499 ? -14.193 -4.279 4.708 1.00 95.69 499 HIS A CA 1
ATOM 3928 C C . HIS A 1 499 ? -13.898 -5.193 3.516 1.00 95.69 499 HIS A C 1
ATOM 3930 O O . HIS A 1 499 ? -12.734 -5.447 3.210 1.00 95.69 499 HIS A O 1
ATOM 3936 N N . GLU A 1 500 ? -14.934 -5.616 2.795 1.00 98.12 500 GLU A N 1
ATOM 3937 C CA . GLU A 1 500 ? -14.817 -6.351 1.538 1.00 98.12 500 GLU A CA 1
ATOM 3938 C C . GLU A 1 500 ? -14.082 -5.532 0.488 1.00 98.12 500 GLU A C 1
ATOM 3940 O O . GLU A 1 500 ? -13.269 -6.095 -0.228 1.00 98.12 500 GLU A O 1
ATOM 3945 N N . TRP A 1 501 ? -14.314 -4.221 0.417 1.00 98.25 501 TRP A N 1
ATOM 3946 C CA . TRP A 1 501 ? -13.606 -3.326 -0.494 1.00 98.25 501 TRP A CA 1
ATOM 3947 C C . TRP A 1 501 ? -12.100 -3.300 -0.223 1.00 98.25 501 TRP A C 1
ATOM 3949 O O . TRP A 1 501 ? -11.299 -3.428 -1.153 1.00 98.25 501 TRP A O 1
ATOM 3959 N N . ILE A 1 502 ? -11.698 -3.183 1.048 1.00 97.31 502 ILE A N 1
ATOM 3960 C CA . ILE A 1 502 ? -10.280 -3.233 1.432 1.00 97.31 502 ILE A CA 1
ATOM 3961 C C . ILE A 1 502 ? -9.676 -4.596 1.073 1.00 97.31 502 ILE A C 1
ATOM 3963 O O . ILE A 1 502 ? -8.625 -4.651 0.433 1.00 97.31 502 ILE A O 1
ATOM 3967 N N . LEU A 1 503 ? -10.358 -5.690 1.426 1.00 97.00 503 LEU A N 1
ATOM 3968 C CA . LEU A 1 503 ? -9.891 -7.050 1.145 1.00 97.00 503 LEU A CA 1
ATOM 3969 C C . LEU A 1 503 ? -9.811 -7.343 -0.356 1.00 97.00 503 LEU A C 1
ATOM 3971 O O . LEU A 1 503 ? -8.821 -7.913 -0.805 1.00 97.00 503 LEU A O 1
ATOM 3975 N N . PHE A 1 504 ? -10.811 -6.929 -1.132 1.00 98.38 504 PHE A N 1
ATOM 3976 C CA . PHE A 1 504 ? -10.844 -7.041 -2.589 1.00 98.38 504 PHE A CA 1
ATOM 3977 C C . PHE A 1 504 ? -9.617 -6.379 -3.211 1.00 98.38 504 PHE A C 1
ATOM 3979 O O . PHE A 1 504 ? -8.901 -7.004 -3.985 1.00 98.38 504 PHE A O 1
ATOM 3986 N N . ARG A 1 505 ? -9.308 -5.138 -2.823 1.00 97.94 505 ARG A N 1
ATOM 3987 C CA . ARG A 1 505 ? -8.157 -4.416 -3.376 1.00 97.94 505 ARG A CA 1
ATOM 3988 C C . ARG A 1 505 ? -6.829 -5.064 -3.005 1.00 97.94 505 ARG A C 1
ATOM 3990 O O . ARG A 1 505 ? -5.943 -5.154 -3.856 1.00 97.94 505 ARG A O 1
ATOM 3997 N N . SER A 1 506 ? -6.691 -5.539 -1.768 1.00 96.31 506 SER A N 1
ATOM 3998 C CA . SER A 1 506 ? -5.530 -6.335 -1.361 1.00 96.31 506 SER A CA 1
ATOM 3999 C C . SER A 1 506 ? -5.416 -7.622 -2.185 1.00 96.31 506 SER A C 1
ATOM 4001 O O . SER A 1 506 ? -4.323 -7.936 -2.655 1.00 96.31 506 SER A O 1
ATOM 4003 N N . GLN A 1 507 ? -6.533 -8.316 -2.429 1.00 97.56 507 GLN A N 1
ATOM 4004 C CA . GLN A 1 507 ? -6.581 -9.520 -3.259 1.00 97.56 507 GLN A CA 1
ATOM 4005 C C . GLN A 1 507 ? -6.170 -9.224 -4.706 1.00 97.56 507 GLN A C 1
ATOM 4007 O O . GLN A 1 507 ? -5.329 -9.937 -5.239 1.00 97.56 507 GLN A O 1
ATOM 4012 N N . THR A 1 508 ? -6.648 -8.133 -5.314 1.00 98.38 508 THR A N 1
ATOM 4013 C CA . THR A 1 508 ? -6.268 -7.743 -6.684 1.00 98.38 508 THR A CA 1
ATOM 4014 C C . THR A 1 508 ? -4.750 -7.613 -6.848 1.00 98.38 508 THR A C 1
ATOM 4016 O O . THR A 1 508 ? -4.188 -8.085 -7.839 1.00 98.38 508 THR A O 1
ATOM 4019 N N . ILE A 1 509 ? -4.071 -6.989 -5.878 1.00 97.94 509 ILE A N 1
ATOM 4020 C CA . ILE A 1 509 ? -2.607 -6.835 -5.898 1.00 97.94 509 ILE A CA 1
ATOM 4021 C C . ILE A 1 509 ? -1.899 -8.167 -5.620 1.00 97.94 509 ILE A C 1
ATOM 4023 O O . ILE A 1 509 ? -0.893 -8.472 -6.270 1.00 97.94 509 ILE A O 1
ATOM 4027 N N . ALA A 1 510 ? -2.419 -8.974 -4.691 1.00 97.19 510 ALA A N 1
ATOM 4028 C CA . ALA A 1 510 ? -1.887 -10.301 -4.396 1.00 97.19 510 ALA A CA 1
ATOM 4029 C C . ALA A 1 510 ? -1.964 -11.226 -5.623 1.00 97.19 510 ALA A C 1
ATOM 4031 O O . ALA A 1 510 ? -0.964 -11.852 -5.978 1.00 97.19 510 ALA A O 1
ATOM 4032 N N . ASP A 1 511 ? -3.097 -11.240 -6.326 1.00 97.75 511 ASP A N 1
ATOM 4033 C CA . ASP A 1 511 ? -3.310 -12.028 -7.541 1.00 97.75 511 ASP A CA 1
ATOM 4034 C C . ASP A 1 511 ? -2.350 -11.608 -8.650 1.00 97.75 511 ASP A C 1
ATOM 4036 O O . ASP A 1 511 ? -1.689 -12.449 -9.262 1.00 97.75 511 ASP A O 1
ATOM 4040 N N . PHE A 1 512 ? -2.218 -10.300 -8.890 1.00 98.50 512 PHE A N 1
ATOM 4041 C CA . PHE A 1 512 ? -1.272 -9.789 -9.877 1.00 98.50 512 PHE A CA 1
ATOM 4042 C C . PHE A 1 512 ? 0.176 -10.167 -9.524 1.00 98.50 512 PHE A C 1
ATOM 4044 O O . PHE A 1 512 ? 0.917 -10.665 -10.372 1.00 98.50 512 PHE A O 1
ATOM 4051 N N . THR A 1 513 ? 0.561 -10.034 -8.254 1.00 97.81 513 THR A N 1
ATOM 4052 C CA . THR A 1 513 ? 1.874 -10.470 -7.754 1.00 97.81 513 THR A CA 1
ATOM 4053 C C . THR A 1 513 ? 2.073 -11.981 -7.942 1.00 97.81 513 THR A C 1
ATOM 4055 O O . THR A 1 513 ? 3.166 -12.422 -8.304 1.00 97.81 513 THR A O 1
ATOM 4058 N N . GLY A 1 514 ? 1.017 -12.784 -7.781 1.00 97.88 514 GLY A N 1
ATOM 4059 C CA . GLY A 1 514 ? 1.004 -14.214 -8.098 1.00 97.88 514 GLY A CA 1
ATOM 4060 C C . GLY A 1 514 ? 1.273 -14.502 -9.578 1.00 97.88 514 GLY A C 1
ATOM 4061 O O . GLY A 1 514 ? 2.081 -15.378 -9.896 1.00 97.88 514 GLY A O 1
ATOM 4062 N N . ARG A 1 515 ? 0.688 -13.717 -10.492 1.00 98.50 515 ARG A N 1
ATOM 4063 C CA . ARG A 1 515 ? 0.963 -13.813 -11.940 1.00 98.50 515 ARG A CA 1
ATOM 4064 C C . ARG A 1 515 ? 2.428 -13.501 -12.258 1.00 98.50 515 ARG A C 1
ATOM 4066 O O . ARG A 1 515 ? 3.061 -14.243 -13.007 1.00 98.50 515 ARG A O 1
ATOM 4073 N N . ILE A 1 516 ? 2.997 -12.471 -11.630 1.00 98.38 516 ILE A N 1
ATOM 4074 C CA . ILE A 1 516 ? 4.425 -12.135 -11.766 1.00 98.38 516 ILE A CA 1
ATOM 4075 C C . ILE A 1 516 ? 5.302 -13.273 -11.235 1.00 98.38 516 ILE A C 1
ATOM 4077 O O . ILE A 1 516 ? 6.266 -13.673 -11.888 1.00 98.38 516 ILE A O 1
ATOM 4081 N N . ARG A 1 517 ? 4.951 -13.855 -10.082 1.00 98.12 517 ARG A N 1
ATOM 4082 C CA . ARG A 1 517 ? 5.664 -15.010 -9.521 1.00 98.12 517 ARG A CA 1
ATOM 4083 C C . ARG A 1 517 ? 5.650 -16.205 -10.474 1.00 98.12 517 ARG A C 1
ATOM 4085 O O . ARG A 1 517 ? 6.691 -16.839 -10.642 1.00 98.12 517 ARG A O 1
ATOM 4092 N N . ALA A 1 518 ? 4.512 -16.507 -11.096 1.00 98.38 518 ALA A N 1
ATOM 4093 C CA . ALA A 1 518 ? 4.398 -17.591 -12.072 1.00 98.38 518 ALA A CA 1
ATOM 4094 C C . ALA A 1 518 ? 5.292 -17.350 -13.302 1.00 98.38 518 ALA A C 1
ATOM 4096 O O . ALA A 1 518 ? 6.015 -18.254 -13.734 1.00 98.38 518 ALA A O 1
ATOM 4097 N N . LEU A 1 519 ? 5.319 -16.114 -13.808 1.00 98.44 519 LEU A N 1
ATOM 4098 C CA . LEU A 1 519 ? 6.201 -15.714 -14.904 1.00 98.44 519 LEU A CA 1
ATOM 4099 C C . LEU A 1 519 ? 7.685 -15.859 -14.521 1.00 98.44 519 LEU A C 1
ATOM 4101 O O . LEU A 1 519 ? 8.446 -16.514 -15.232 1.00 98.44 519 LEU A O 1
ATOM 4105 N N . VAL A 1 520 ? 8.095 -15.352 -13.355 1.00 98.31 520 VAL A N 1
ATOM 4106 C CA . VAL A 1 520 ? 9.470 -15.510 -12.842 1.00 98.31 520 VAL A CA 1
ATOM 4107 C C . VAL A 1 520 ? 9.837 -16.988 -12.680 1.00 98.31 520 VAL A C 1
ATOM 4109 O O . VAL A 1 520 ? 10.940 -17.387 -13.043 1.00 98.31 520 VAL A O 1
ATOM 4112 N N . ASN A 1 521 ? 8.927 -17.829 -12.182 1.00 98.06 521 ASN A N 1
ATOM 4113 C CA . ASN A 1 521 ? 9.165 -19.269 -12.041 1.00 98.06 521 ASN A CA 1
ATOM 4114 C C . ASN A 1 521 ? 9.366 -19.968 -13.395 1.00 98.06 521 ASN A C 1
ATOM 4116 O O . ASN A 1 521 ? 10.193 -20.872 -13.496 1.00 98.06 521 ASN A O 1
ATOM 4120 N N . THR A 1 522 ? 8.676 -19.515 -14.442 1.00 98.31 522 THR A N 1
ATOM 4121 C CA . THR A 1 522 ? 8.896 -20.008 -15.809 1.00 98.31 522 THR A CA 1
ATOM 4122 C C . THR A 1 522 ? 10.330 -19.721 -16.266 1.00 98.31 522 THR A C 1
ATOM 4124 O O . THR A 1 522 ? 11.014 -20.613 -16.767 1.00 98.31 522 THR A O 1
ATOM 4127 N N . TYR A 1 523 ? 10.837 -18.506 -16.037 1.00 98.19 523 TYR A N 1
ATOM 4128 C CA . TYR A 1 523 ? 12.210 -18.138 -16.410 1.00 98.19 523 TYR A CA 1
ATOM 4129 C C . TYR A 1 523 ? 13.283 -18.689 -15.461 1.00 98.19 523 TYR A C 1
ATOM 4131 O O . TYR A 1 523 ? 14.413 -18.915 -15.895 1.00 98.19 523 TYR A O 1
ATOM 4139 N N . LYS A 1 524 ? 12.936 -19.017 -14.210 1.00 97.69 524 LYS A N 1
ATOM 4140 C CA . LYS A 1 524 ? 13.806 -19.814 -13.331 1.00 97.69 524 LYS A CA 1
ATOM 4141 C C . LYS A 1 524 ? 14.159 -21.157 -13.950 1.00 97.69 524 LYS A C 1
ATOM 4143 O O . LYS A 1 524 ? 15.318 -21.549 -13.943 1.00 97.69 524 LYS A O 1
ATOM 4148 N N . GLN A 1 525 ? 13.150 -21.846 -14.478 1.00 96.75 525 GLN A N 1
ATOM 4149 C CA . GLN A 1 525 ? 13.326 -23.153 -15.108 1.00 96.75 525 GLN A CA 1
ATOM 4150 C C . GLN A 1 525 ? 14.032 -23.036 -16.461 1.00 96.75 525 GLN A C 1
ATOM 4152 O O . GLN A 1 525 ? 14.873 -23.867 -16.782 1.00 96.75 525 GLN A O 1
ATOM 4157 N N . LYS A 1 526 ? 13.707 -22.001 -17.247 1.00 96.12 526 LYS A N 1
ATOM 4158 C CA . LYS A 1 526 ? 14.241 -21.830 -18.607 1.00 96.12 526 LYS A CA 1
ATOM 4159 C C . LYS A 1 526 ? 15.653 -21.242 -18.674 1.00 96.12 526 LYS A C 1
ATOM 4161 O O . LYS A 1 526 ? 16.349 -21.519 -19.643 1.00 96.12 526 LYS A O 1
ATOM 4166 N N . LYS A 1 527 ? 16.046 -20.382 -17.725 1.00 95.25 527 LYS A N 1
ATOM 4167 C CA . LYS A 1 527 ? 17.228 -19.512 -17.873 1.00 95.25 527 LYS A CA 1
ATOM 4168 C C . LYS A 1 527 ? 18.124 -19.465 -16.639 1.00 95.25 527 LYS A C 1
ATOM 4170 O O . LYS A 1 527 ? 19.312 -19.736 -16.753 1.00 95.25 527 LYS A O 1
ATOM 4175 N N . ASN A 1 528 ? 17.579 -19.118 -15.473 1.00 94.19 528 ASN A N 1
ATOM 4176 C CA . ASN A 1 528 ? 18.384 -18.889 -14.270 1.00 94.19 528 ASN A CA 1
ATOM 4177 C C . ASN A 1 528 ? 17.662 -19.403 -13.006 1.00 94.19 528 ASN A C 1
ATOM 4179 O O . ASN A 1 528 ? 16.819 -18.691 -12.454 1.00 94.19 528 ASN A O 1
ATOM 4183 N N . PRO A 1 529 ? 18.014 -20.598 -12.487 1.00 96.00 529 PRO A N 1
ATOM 4184 C CA . PRO A 1 529 ? 17.392 -21.172 -11.288 1.00 96.00 529 PRO A CA 1
ATOM 4185 C C . PRO A 1 529 ? 17.502 -20.295 -10.030 1.00 96.00 529 PRO A C 1
ATOM 4187 O O . PRO A 1 529 ? 16.689 -20.431 -9.111 1.00 96.00 529 PRO A O 1
ATOM 4190 N N . ALA A 1 530 ? 18.476 -19.379 -9.989 1.00 94.88 530 ALA A 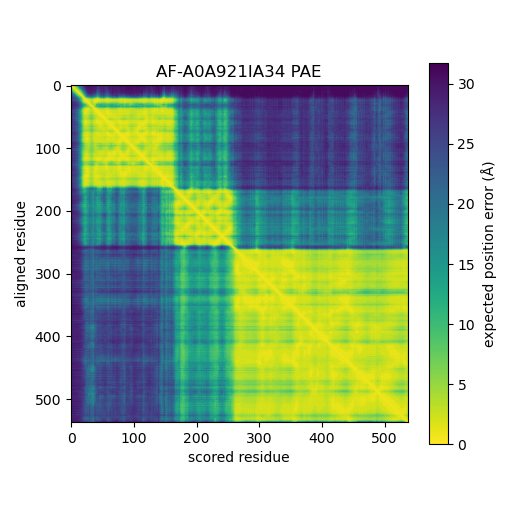N 1
ATOM 4191 C CA . ALA A 1 530 ? 18.722 -18.471 -8.873 1.00 94.88 530 ALA A CA 1
ATOM 4192 C C . ALA A 1 530 ? 17.939 -17.146 -8.956 1.00 94.88 530 ALA A C 1
ATOM 4194 O O . ALA A 1 530 ? 18.034 -16.351 -8.018 1.00 94.88 530 ALA A O 1
ATOM 4195 N N . LEU A 1 531 ? 17.149 -16.916 -10.019 1.00 97.44 531 LEU A N 1
ATOM 4196 C CA . LEU A 1 531 ? 16.332 -15.707 -10.201 1.00 97.44 531 LEU A CA 1
ATOM 4197 C C . LEU A 1 531 ? 15.529 -15.372 -8.938 1.00 97.44 531 LEU A C 1
ATOM 4199 O O . LEU A 1 531 ? 14.811 -16.205 -8.379 1.00 97.44 531 LEU A O 1
ATOM 4203 N N . LYS A 1 532 ? 15.595 -14.127 -8.485 1.00 96.06 532 LYS A N 1
ATOM 4204 C CA . LYS A 1 532 ? 14.829 -13.658 -7.327 1.00 96.06 532 LYS A CA 1
ATOM 4205 C C . LYS A 1 532 ? 13.643 -12.804 -7.745 1.00 96.06 532 LYS A C 1
ATOM 4207 O O . LYS A 1 532 ? 13.537 -12.314 -8.862 1.00 96.06 532 LYS A O 1
ATOM 4212 N N . MET A 1 533 ? 12.720 -12.638 -6.810 1.00 95.88 533 MET A N 1
ATOM 4213 C CA . MET A 1 533 ? 11.684 -11.621 -6.914 1.00 95.88 533 MET A CA 1
ATOM 4214 C C . MET A 1 533 ? 11.422 -11.081 -5.519 1.00 95.88 533 MET A C 1
ATOM 4216 O O . MET A 1 533 ? 11.220 -11.873 -4.592 1.00 95.88 533 MET A O 1
ATOM 4220 N N . ALA A 1 534 ? 11.436 -9.761 -5.413 1.00 93.56 534 ALA A N 1
ATOM 4221 C CA . ALA A 1 534 ? 11.217 -9.002 -4.193 1.00 93.56 534 ALA A CA 1
ATOM 4222 C C . ALA A 1 534 ? 10.162 -7.916 -4.438 1.00 93.56 534 ALA A C 1
ATOM 4224 O O . ALA A 1 534 ? 9.879 -7.569 -5.582 1.00 93.56 534 ALA A O 1
ATOM 4225 N N . ALA A 1 535 ? 9.593 -7.377 -3.367 1.00 90.38 535 ALA A N 1
ATOM 4226 C CA . ALA A 1 535 ? 8.715 -6.217 -3.423 1.00 90.38 535 ALA A CA 1
ATOM 4227 C C . ALA A 1 535 ? 9.275 -5.124 -2.515 1.00 90.38 535 ALA A C 1
ATOM 4229 O O . ALA A 1 535 ? 9.714 -5.415 -1.400 1.00 90.38 535 ALA A O 1
ATOM 4230 N N . TYR A 1 536 ? 9.276 -3.895 -3.017 1.00 80.31 536 TYR A N 1
ATOM 4231 C CA . TYR A 1 536 ? 9.448 -2.694 -2.216 1.00 80.31 536 TYR A CA 1
ATOM 4232 C C . TYR A 1 536 ? 8.068 -2.303 -1.677 1.00 80.31 536 TYR A C 1
ATOM 4234 O O . TYR A 1 536 ? 7.088 -2.320 -2.428 1.00 80.31 536 TYR A O 1
ATOM 4242 N N . VAL A 1 537 ? 7.982 -2.053 -0.369 1.00 57.72 537 VAL A N 1
ATOM 4243 C CA . VAL A 1 537 ? 6.718 -1.774 0.331 1.00 57.72 537 VAL A CA 1
ATOM 4244 C C . VAL A 1 537 ? 6.644 -0.303 0.684 1.00 57.72 537 VAL A C 1
ATOM 4246 O O . VAL A 1 537 ? 7.610 0.170 1.325 1.00 57.72 537 VAL A O 1
#

Nearest PDB structures (foldseek):
  7jgt-assembly1_A  TM=4.865E-01  e=5.194E-03  Caldanaerobacter subterraneus subsp. tengcongensis MB4
  4q66-assembly2_G  TM=3.508E-01  e=7.286E-04  Saccharomyces cerevisiae R008
  4ra0-assembly1_D  TM=3.892E-01  e=8.245E-03  Homo sapiens
  2c5d-assembly1_D  TM=3.634E-01  e=2.774E-02  Homo sapiens
  8hre-assembly1_A  TM=5.367E-01  e=3.987E+00  Escherichia phage DT57C

Mean predicted aligned error: 14.43 Å

Secondary structure (DSSP, 8-state):
------------------PPPPEEEEPPPS-TTT-SS--EEE--EES-TTGGG--SEEEEE-TTT-SEEEES-S--EEEEE-TTSBEEEEES--PPTT------SPEEEE--TT-EEEEEE-S-TTTT-HHHHHHHH--TTPBPEEEETTEEE-HHHHHHHHTT-PPPEEEESS-SEEEEESSEEEEEEEEET--TTS-EEEEEEETTEEEEEPB-TTSEEEEEEE--SEEEEEEEEEEETTEEEEEEEEEEEEE----SPPP-EEEE-TTTTTTTSSSHHHHHHHHHHHHHTT-SEEEEEEE-TTS-BS-S--TTT-PPBGGG---GGG--------HHHHHHHHHHHTT-EEEEEEE-SEEEETTTTB-SSTTT-TTTBPEEE-GGGTT-EEETTTSHHHHHHHTTSS--EEEB-TT-HHHHHHHHHHHHHHHHHS--SEEEEES-S-SSTTB--SHHHHHHHHHHHHTTT----STTTTTEEE-TTS-EEE-TTHHHHHHHHHHHHHHHHHHHHHHHHHHHHHT-TT-EEEE--